Protein AF-I0DFJ0-F1 (afdb_monomer)

Secondary structure (DSSP, 8-state):
--GGG---HHHHHHHHHHHHHHHHHHHHHGGGS-SB----HHHHHHHH--PPPSS---HHHHHHHHIIIIITSSB-TTSTTB-SSSPPPP-HHHHHHHHHHHHTT--TTSHHHHHHHHHHHHHHHHHHHHHTT--TT-EEEEESSHHHHHHHHHHHHHHHHHTT--TTEEEEEETTS-THHHHHHHHTT--GGGEEEEPB-TTSSB-HHHHHHHHHHHHHTT-EEEEEEEEBS-TTT--B--HHHHHHHHHHTT-EEEEE-TTTGGGGGSHHHHHHTTTGGG-SEEEE-TTSTT-PPSS-EEEEESSTTHHHHHH----TTTGGG---STT---GGGSSS-SS---THHHHHHHHHHH-HHHHHHHHHHHHHHHHHHHHHHTT-TTEEEEEEEETTEEEEEE--SS---HHHHHHHHHHHHHHHHHTTS-B-EEEEETTEEEEEEE---TT--HHHHHHHHHHHHHHHHHHHTTS-----

Nearest PDB structures (foldseek):
  8ora-assembly1_A-2  TM=9.226E-01  e=4.356E-40  Homo sapiens
  3vp6-assembly1_B  TM=9.298E-01  e=9.978E-38  Homo sapiens
  3vp6-assembly1_A  TM=9.446E-01  e=1.327E-35  Homo sapiens
  2okj-assembly1_A  TM=9.388E-01  e=5.956E-34  Homo sapiens
  7lz6-assembly1_B  TM=9.290E-01  e=7.923E-32  Homo sapiens

Radius of gyration: 24.36 Å; Cα contacts (8 Å, |Δi|>4): 862; chains: 1; bounding box: 74×51×72 Å

Solvent-accessible surface area (backbone atoms only — not comparable to full-atom values): 25380 Å² total; per-residue (Å²): 130,59,72,91,85,48,73,55,77,64,56,50,48,55,54,51,48,52,54,49,49,54,52,51,52,47,68,74,48,40,87,82,49,56,30,44,40,72,76,60,69,68,63,50,45,72,74,71,68,76,77,88,73,94,65,91,76,62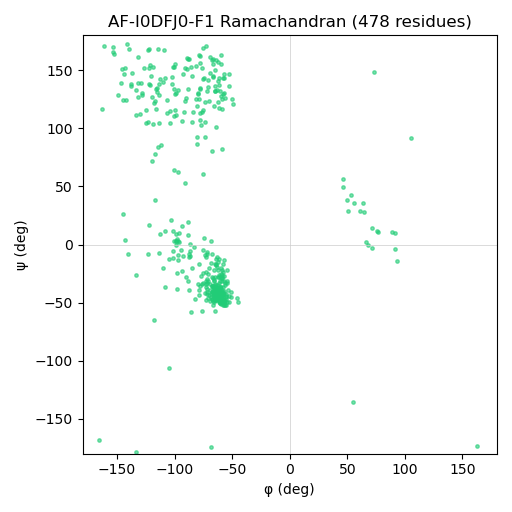,67,68,62,48,52,53,48,41,45,64,70,46,71,58,46,40,70,40,56,63,30,52,45,36,20,35,74,68,70,22,25,53,41,71,59,20,51,52,31,53,50,49,39,57,73,69,62,54,46,45,26,31,39,88,70,15,46,74,56,40,53,46,35,53,53,43,43,50,51,53,31,60,71,51,57,39,57,87,55,34,39,65,48,78,39,65,20,42,51,55,15,47,33,50,48,51,52,33,44,40,41,74,69,40,73,69,60,58,93,46,37,31,38,38,32,32,75,59,56,60,67,45,53,61,52,31,40,50,74,73,66,56,50,74,94,27,57,44,70,36,64,51,47,99,74,57,24,54,34,65,69,58,45,57,51,49,52,54,57,38,45,77,70,69,34,40,65,36,36,38,48,42,37,33,23,27,85,76,44,27,30,51,30,64,38,47,62,51,42,53,50,22,61,77,66,70,27,41,35,33,30,45,9,30,63,33,48,65,37,43,64,19,73,68,34,36,65,60,50,47,42,56,49,61,37,49,22,38,21,27,22,45,24,22,69,64,28,25,49,83,62,28,9,32,25,37,34,45,55,58,72,41,48,42,71,65,40,56,73,84,55,87,89,51,56,90,57,66,75,90,55,89,90,67,59,44,52,29,28,48,42,89,54,53,85,46,74,61,52,42,48,25,57,45,48,39,43,71,72,61,35,66,67,51,48,23,52,30,44,43,50,9,32,51,49,17,44,51,50,46,60,55,40,76,74,40,90,44,41,45,76,75,42,70,50,26,89,11,16,26,24,29,38,62,42,69,90,62,94,64,54,71,67,55,35,28,51,50,41,55,51,42,42,52,48,42,33,71,69,12,79,31,30,53,30,73,47,76,56,97,91,38,48,27,42,26,40,25,35,60,36,65,77,43,46,72,68,56,51,51,54,51,52,53,52,51,53,57,46,47,57,60,59,46,68,79,58,74,82,76,85,128

Organism: Bacillus atrophaeus (NCBI:txid1452)

pLDDT: mean 94.96, std 6.62, range [41.31, 98.94]

Mean predicted aligned error: 4.68 Å

Foldseek 3Di:
DPDPPDDDPVLVVVLVVVVVVLVVCCVVCVLVFFQAAADDPVVLCVLPPDDDDPDDDDSVVVVVSCVVNPVNRGRNCLRQQAFAFFQEAADVLLVVLQVVLVVVVQFQQFCVRHVVLVVLVVVLQVVLCVLLVFDPQKDKDKDQALLQQLLLVVLLLCCVFPVLPCPQAAEEEEPQADCSNVVSCVVSPHDPVRYDHAYADLQRFGDLVSVLVVLVVSVVVVHHYAEYEFELQGRAFGDGHPLVSVLVSCVVSVHAYEYECQRLSLLCLEPQSVVRCPNVNSHQKYKYACSGLVNHDGTIIMMMGRHNVRQLVSQADDDPVCVVRDDPDPPGDSSCSRGDDSGDGSSSSSSSSSCVPVNSVVSRVLQNQLLVLQQLLQVVQVVDPQKDFSHHRHSNKTKIFGHPPPDDDQVLSLVLRVVLQVVLVVVSLHHWDWDDDPNHIITMTGRRHSPHDSVSSVVSSVVSVVSSVVSCVVPDDDDD

Structure (mmCIF, N/CA/C/O backbone):
data_AF-I0DFJ0-F1
#
_entry.id   AF-I0DFJ0-F1
#
loop_
_atom_site.group_PDB
_atom_site.id
_atom_site.type_symbol
_atom_site.label_atom_id
_atom_site.label_alt_id
_atom_site.label_comp_id
_atom_site.label_asym_id
_atom_site.label_entity_id
_atom_site.label_seq_id
_atom_site.pdbx_PDB_ins_code
_atom_site.Cartn_x
_atom_site.Cartn_y
_atom_site.Cartn_z
_atom_site.occupancy
_atom_site.B_iso_or_equiv
_atom_site.auth_seq_id
_atom_site.auth_comp_id
_atom_site.auth_asym_id
_atom_site.auth_atom_id
_atom_site.pdbx_PDB_model_num
ATOM 1 N N . MET A 1 1 ? -10.917 24.177 -33.753 1.00 55.75 1 MET A N 1
ATOM 2 C CA . MET A 1 1 ? -11.143 24.003 -32.304 1.00 55.75 1 MET A CA 1
ATOM 3 C C . MET A 1 1 ? -12.132 22.875 -32.128 1.00 55.75 1 MET A C 1
ATOM 5 O O . MET A 1 1 ? -13.059 22.783 -32.920 1.00 55.75 1 MET A O 1
ATOM 9 N N . SER A 1 2 ? -11.906 22.018 -31.139 1.00 62.75 2 SER A N 1
ATOM 10 C CA . SER A 1 2 ? -12.859 20.986 -30.738 1.00 62.75 2 SER A CA 1
ATOM 11 C C . SER A 1 2 ? -14.116 21.693 -30.206 1.00 62.75 2 SER A C 1
ATOM 13 O O . SER A 1 2 ? -14.100 22.215 -29.089 1.00 62.75 2 SER A O 1
ATOM 15 N N . GLU A 1 3 ? -15.183 21.782 -30.998 1.00 79.12 3 GLU A N 1
ATOM 16 C CA . GLU A 1 3 ? -16.493 22.143 -30.450 1.00 79.12 3 GLU A CA 1
ATOM 17 C C . GLU A 1 3 ? -16.903 21.036 -29.463 1.00 79.12 3 GLU A C 1
ATOM 19 O O . GLU A 1 3 ? -16.756 19.851 -29.756 1.00 79.12 3 GLU A O 1
ATOM 24 N N . ASN A 1 4 ? -17.375 21.406 -28.269 1.00 86.94 4 ASN A N 1
ATOM 25 C CA . ASN A 1 4 ? -17.872 20.474 -27.243 1.00 86.94 4 ASN A CA 1
ATOM 26 C C . ASN A 1 4 ? -16.851 19.484 -26.635 1.00 86.94 4 ASN A C 1
ATOM 28 O O . ASN A 1 4 ? -17.261 18.425 -26.166 1.00 86.94 4 ASN A O 1
ATOM 32 N N . LEU A 1 5 ? -15.554 19.823 -26.582 1.00 91.12 5 LEU A N 1
ATOM 33 C CA . LEU A 1 5 ? -14.507 18.989 -25.949 1.00 91.12 5 LEU A CA 1
ATOM 34 C C . LEU A 1 5 ? -14.298 17.614 -26.628 1.00 91.12 5 LEU A C 1
ATOM 36 O O . LEU A 1 5 ? -14.038 16.617 -25.955 1.00 91.12 5 LEU A O 1
ATOM 40 N N . GLN A 1 6 ? -14.421 17.543 -27.956 1.00 91.06 6 GLN A N 1
ATOM 41 C CA . GLN A 1 6 ? -14.326 16.298 -28.725 1.00 91.06 6 GLN A CA 1
ATOM 42 C C . GLN A 1 6 ? -13.186 16.317 -29.745 1.00 91.06 6 GLN A C 1
ATOM 44 O O . GLN A 1 6 ? -13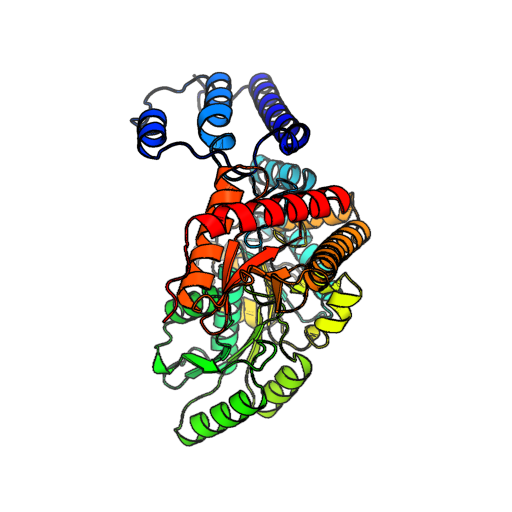.122 17.185 -30.613 1.00 91.06 6 GLN A O 1
ATOM 49 N N . LEU A 1 7 ? -12.333 15.296 -29.688 1.00 91.75 7 LEU A N 1
ATOM 50 C CA . LEU A 1 7 ? -11.377 14.967 -30.745 1.00 91.75 7 LEU A CA 1
ATOM 51 C C . LEU A 1 7 ? -12.021 14.006 -31.752 1.00 91.75 7 LEU A C 1
ATOM 53 O O . LEU A 1 7 ? -12.869 13.185 -31.394 1.00 91.75 7 LEU A O 1
ATOM 57 N N . SER A 1 8 ? -11.592 14.056 -33.011 1.00 93.62 8 SER A N 1
ATOM 58 C CA . SER A 1 8 ? -11.978 13.052 -34.003 1.00 93.62 8 SER A CA 1
ATOM 59 C C . SER A 1 8 ? -11.447 11.662 -33.626 1.00 93.62 8 SER A C 1
ATOM 61 O O . SER A 1 8 ? -10.472 11.511 -32.888 1.00 93.62 8 SER A O 1
ATOM 63 N N . ALA A 1 9 ? -12.064 10.609 -34.167 1.00 95.31 9 ALA A N 1
ATOM 64 C CA . ALA A 1 9 ? -11.636 9.229 -33.923 1.00 95.31 9 ALA A CA 1
ATOM 65 C C . ALA A 1 9 ? -10.162 8.970 -34.290 1.00 95.31 9 ALA A C 1
ATOM 67 O O . ALA A 1 9 ? -9.500 8.158 -33.636 1.00 95.31 9 ALA A O 1
ATOM 68 N N . GLU A 1 10 ? -9.662 9.658 -35.315 1.00 96.50 10 GLU A N 1
ATOM 69 C CA . GLU A 1 10 ? -8.269 9.579 -35.746 1.00 96.50 10 GLU A CA 1
ATOM 70 C C . GLU A 1 10 ? -7.338 10.298 -34.765 1.00 96.50 10 GLU A C 1
ATOM 72 O O . GLU A 1 10 ? -6.366 9.706 -34.301 1.00 96.50 10 GLU A O 1
ATOM 77 N N . GLU A 1 11 ? -7.671 11.527 -34.357 1.00 94.06 11 GLU A N 1
ATOM 78 C CA . GLU A 1 11 ? -6.907 12.266 -33.342 1.00 94.06 11 GLU A CA 1
ATOM 79 C C . GLU A 1 11 ? -6.847 11.502 -32.013 1.00 94.06 11 GLU A C 1
ATOM 81 O O . GLU A 1 11 ? -5.778 11.402 -31.412 1.00 94.06 11 GLU A O 1
ATOM 86 N N . MET A 1 12 ? -7.958 10.886 -31.587 1.00 95.25 12 MET A N 1
ATOM 87 C CA . MET A 1 12 ? -8.000 10.041 -30.388 1.00 95.25 12 MET A CA 1
ATOM 88 C C . MET A 1 12 ? -7.054 8.836 -30.486 1.00 95.25 12 MET A C 1
ATOM 90 O O . MET A 1 12 ? -6.365 8.522 -29.517 1.00 95.25 12 MET A O 1
ATOM 94 N N . ARG A 1 13 ? -6.989 8.161 -31.645 1.00 97.25 13 ARG A N 1
ATOM 95 C CA . ARG A 1 13 ? -6.069 7.027 -31.864 1.00 97.25 13 ARG A CA 1
ATOM 96 C C . ARG A 1 13 ? -4.622 7.475 -31.859 1.00 97.25 13 ARG A C 1
ATOM 98 O O . ARG A 1 13 ? -3.817 6.877 -31.158 1.00 97.25 13 ARG A O 1
ATOM 105 N N . GLN A 1 14 ? -4.304 8.528 -32.609 1.00 96.31 14 GLN A N 1
ATOM 106 C CA . GLN A 1 14 ? -2.944 9.052 -32.680 1.00 96.31 14 GLN A CA 1
ATOM 107 C C . GLN A 1 14 ? -2.441 9.472 -31.299 1.00 96.31 14 GLN A C 1
ATOM 109 O O . GLN A 1 14 ? -1.340 9.088 -30.911 1.00 96.31 14 GLN A O 1
ATOM 114 N N . LEU A 1 15 ? -3.257 10.209 -30.541 1.00 95.69 15 LEU A N 1
ATOM 115 C CA . LEU A 1 15 ? -2.904 10.634 -29.191 1.00 95.69 15 LEU A CA 1
ATOM 116 C C . LEU A 1 15 ? -2.751 9.438 -28.242 1.00 95.69 15 LEU A C 1
ATOM 118 O O . LEU A 1 15 ? -1.783 9.366 -27.486 1.00 95.69 15 LEU A O 1
ATOM 122 N N . GLY A 1 16 ? -3.673 8.474 -28.317 1.00 96.69 16 GLY A N 1
ATOM 123 C CA . GLY A 1 16 ? -3.611 7.243 -27.533 1.00 96.69 16 GLY A CA 1
ATOM 124 C C . GLY A 1 16 ? -2.349 6.423 -27.812 1.00 96.69 16 GLY A C 1
ATOM 125 O O . GLY A 1 16 ? -1.685 5.997 -26.871 1.00 96.69 16 GLY A O 1
ATOM 126 N N . TYR A 1 17 ? -1.973 6.244 -29.081 1.00 97.31 17 TYR A N 1
ATOM 127 C CA . TYR A 1 17 ? -0.762 5.507 -29.452 1.00 97.31 17 TYR A CA 1
ATOM 128 C C . TYR A 1 17 ? 0.515 6.214 -29.004 1.00 97.31 17 TYR A C 1
ATOM 130 O O . TYR A 1 17 ? 1.392 5.559 -28.458 1.00 97.31 17 TYR A O 1
ATOM 138 N N . GLN A 1 18 ? 0.590 7.541 -29.109 1.00 96.31 18 GLN A N 1
ATOM 139 C CA . GLN A 1 18 ? 1.740 8.281 -28.579 1.00 96.31 18 GLN A CA 1
ATOM 140 C C . GLN A 1 18 ? 1.900 8.109 -27.066 1.00 96.31 18 GLN A C 1
ATOM 142 O O . GLN A 1 18 ? 3.014 7.944 -26.577 1.00 96.31 18 GLN A O 1
ATOM 147 N N . ALA A 1 19 ? 0.796 8.125 -26.314 1.00 96.88 19 ALA A N 1
ATOM 148 C CA . ALA A 1 19 ? 0.841 7.864 -24.879 1.00 96.88 19 ALA A CA 1
ATOM 149 C C . ALA A 1 19 ? 1.285 6.422 -24.574 1.00 96.88 19 ALA A C 1
ATOM 151 O O . ALA A 1 19 ? 2.080 6.204 -23.660 1.00 96.88 19 ALA A O 1
ATOM 152 N N . VAL A 1 20 ? 0.807 5.444 -25.352 1.00 97.62 20 VAL A N 1
ATOM 153 C CA . VAL A 1 20 ? 1.233 4.041 -25.251 1.00 97.62 20 VAL A CA 1
ATOM 154 C C . VAL A 1 20 ? 2.735 3.904 -25.501 1.00 97.62 20 VAL A C 1
ATOM 156 O O . VAL A 1 20 ? 3.419 3.304 -24.672 1.00 97.62 20 VAL A O 1
ATOM 159 N N . ASP A 1 21 ? 3.248 4.496 -26.579 1.00 97.06 21 ASP A N 1
ATOM 160 C CA . ASP A 1 21 ? 4.666 4.439 -26.940 1.00 97.06 21 ASP A CA 1
ATOM 161 C C . ASP A 1 21 ? 5.541 5.075 -25.852 1.00 97.06 21 ASP A C 1
ATOM 163 O O . ASP A 1 21 ? 6.501 4.454 -25.405 1.00 97.06 21 ASP A O 1
ATOM 167 N N . LEU A 1 22 ? 5.157 6.245 -25.322 1.00 96.06 22 LEU A N 1
ATOM 168 C CA . LEU A 1 22 ? 5.877 6.898 -24.219 1.00 96.06 22 LEU A CA 1
ATOM 169 C C . LEU A 1 22 ? 5.995 6.005 -22.974 1.00 96.06 22 LEU A C 1
ATOM 171 O O . LEU A 1 22 ? 7.050 5.957 -22.338 1.00 96.06 22 LEU A O 1
ATOM 175 N N . ILE A 1 23 ? 4.922 5.295 -22.616 1.00 96.25 23 ILE A N 1
ATOM 176 C CA . ILE A 1 23 ? 4.915 4.390 -21.459 1.00 96.25 23 ILE A CA 1
ATOM 177 C C . ILE A 1 23 ? 5.789 3.160 -21.732 1.00 96.25 23 ILE A C 1
ATOM 179 O O . ILE A 1 23 ? 6.562 2.754 -20.863 1.00 96.25 23 ILE A O 1
ATOM 183 N N . ILE A 1 24 ? 5.691 2.569 -22.925 1.00 97.25 24 ILE A N 1
ATOM 184 C CA . ILE A 1 24 ? 6.497 1.403 -23.312 1.00 97.25 24 ILE A CA 1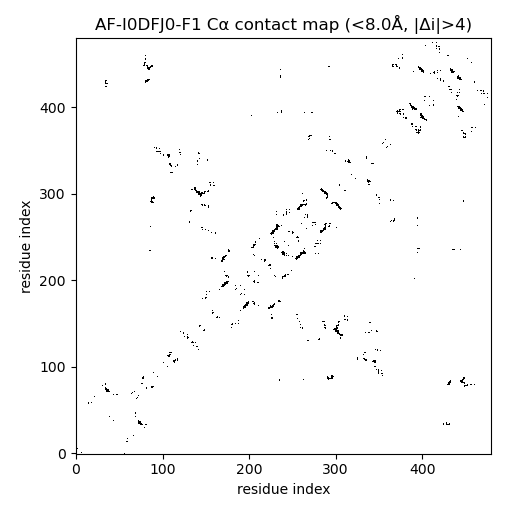
ATOM 185 C C . ILE A 1 24 ? 7.986 1.765 -23.346 1.00 97.25 24 ILE A C 1
ATOM 187 O O . ILE A 1 24 ? 8.807 1.030 -22.793 1.00 97.25 24 ILE A O 1
ATOM 191 N N . ASP A 1 25 ? 8.334 2.913 -23.926 1.00 96.00 25 ASP A N 1
ATOM 192 C CA . ASP A 1 25 ? 9.704 3.417 -23.972 1.00 96.00 25 ASP A CA 1
ATOM 193 C C . ASP A 1 25 ? 10.261 3.644 -22.570 1.00 96.00 25 ASP A C 1
ATOM 195 O O . ASP A 1 25 ? 11.390 3.233 -22.289 1.00 96.00 25 ASP A O 1
ATOM 199 N N . HIS A 1 26 ? 9.470 4.237 -21.671 1.00 94.62 26 HIS A N 1
ATOM 200 C CA . HIS A 1 26 ? 9.833 4.379 -20.261 1.00 94.62 26 HIS A CA 1
ATOM 201 C C . HIS A 1 26 ? 10.132 3.021 -19.618 1.00 94.62 26 HIS A C 1
ATOM 203 O O . HIS A 1 26 ? 11.211 2.831 -19.056 1.00 94.62 26 HIS A O 1
ATOM 209 N N . MET A 1 27 ? 9.224 2.051 -19.751 1.00 94.56 27 MET A N 1
ATOM 210 C CA . MET A 1 27 ? 9.370 0.733 -19.127 1.00 94.56 27 MET A CA 1
ATOM 211 C C . MET A 1 27 ? 10.569 -0.060 -19.670 1.00 94.56 27 MET A C 1
ATOM 213 O O . MET A 1 27 ? 11.255 -0.726 -18.891 1.00 94.56 27 MET A O 1
ATOM 217 N N . ASN A 1 28 ? 10.834 0.015 -20.978 1.00 95.44 28 ASN A N 1
ATOM 218 C CA . ASN A 1 28 ? 11.919 -0.723 -21.630 1.00 95.44 28 ASN A CA 1
ATOM 219 C C . ASN A 1 28 ? 13.300 -0.110 -21.372 1.00 95.44 28 ASN A C 1
ATOM 221 O O . ASN A 1 28 ? 14.282 -0.842 -21.254 1.00 95.44 28 ASN A O 1
ATOM 225 N N . HIS A 1 29 ? 13.389 1.217 -21.253 1.00 94.38 29 HIS A N 1
ATOM 226 C CA . HIS A 1 29 ? 14.664 1.919 -21.075 1.00 94.38 29 HIS A CA 1
ATOM 227 C C . HIS A 1 29 ? 14.959 2.294 -19.621 1.00 94.38 29 HIS A C 1
ATOM 229 O O . HIS A 1 29 ? 15.994 2.904 -19.349 1.00 94.38 29 HIS A O 1
ATOM 235 N N . LEU A 1 30 ? 14.097 1.910 -18.678 1.00 92.75 30 LEU A N 1
ATOM 236 C CA . LEU A 1 30 ? 14.189 2.304 -17.274 1.00 92.75 30 LEU A CA 1
ATOM 237 C C . LEU A 1 30 ? 15.572 2.049 -16.659 1.00 92.75 30 LEU A C 1
ATOM 239 O O . LEU A 1 30 ? 16.136 2.951 -16.058 1.00 92.75 30 LEU A O 1
ATOM 243 N N . LYS A 1 31 ? 16.160 0.866 -16.899 1.00 92.62 31 LYS A N 1
ATOM 244 C CA . LYS A 1 31 ? 17.486 0.468 -16.378 1.00 92.62 31 LYS A CA 1
ATOM 245 C C . LYS A 1 31 ? 18.659 1.301 -16.914 1.00 92.62 31 LYS A C 1
ATOM 247 O O . LYS A 1 31 ? 19.756 1.218 -16.372 1.00 92.62 31 LYS A O 1
ATOM 252 N N . SER A 1 32 ? 18.460 2.041 -18.006 1.00 92.25 32 SER A N 1
ATOM 253 C CA . SER A 1 32 ? 19.494 2.913 -18.583 1.00 92.25 32 SER A CA 1
ATOM 254 C C . SER A 1 32 ? 19.520 4.308 -17.954 1.00 92.25 32 SER A C 1
ATOM 256 O O . SER A 1 32 ? 20.456 5.067 -18.199 1.00 92.25 32 SER A O 1
ATOM 258 N N . LYS A 1 33 ? 18.512 4.635 -17.135 1.00 92.12 33 LYS A N 1
ATOM 259 C CA . LYS A 1 33 ? 18.392 5.895 -16.405 1.00 92.12 33 LYS A CA 1
ATOM 260 C C . LYS A 1 33 ? 18.823 5.700 -14.944 1.00 92.12 33 LYS A C 1
ATOM 262 O O . LYS A 1 33 ? 18.703 4.594 -14.415 1.00 92.12 33 LYS A O 1
ATOM 267 N N . PRO A 1 34 ? 19.318 6.740 -14.259 1.00 93.94 34 PRO A N 1
ATOM 268 C CA . PRO A 1 34 ? 19.436 6.713 -12.806 1.00 93.94 34 PRO A CA 1
ATOM 269 C C . PRO A 1 34 ? 18.051 6.573 -12.150 1.00 93.94 34 PRO A C 1
ATOM 271 O O . PRO A 1 34 ? 17.024 6.938 -12.720 1.00 93.94 34 PRO A O 1
ATOM 274 N N . VAL A 1 35 ? 18.018 6.069 -10.913 1.00 95.25 35 VAL A N 1
ATOM 275 C CA . VAL A 1 35 ? 16.760 5.848 -10.168 1.00 95.25 35 VAL A CA 1
ATOM 276 C C . VAL A 1 35 ? 15.979 7.146 -9.939 1.00 95.25 35 VAL A C 1
ATOM 278 O O . VAL A 1 35 ? 14.751 7.137 -9.856 1.00 95.25 35 VAL A O 1
ATOM 281 N N . SER A 1 36 ? 16.688 8.265 -9.810 1.00 91.50 36 SER A N 1
ATOM 282 C CA . SER A 1 36 ? 16.109 9.574 -9.548 1.00 91.50 36 SER A CA 1
ATOM 283 C C . SER A 1 36 ? 16.874 10.643 -10.317 1.00 91.50 36 SER A C 1
ATOM 285 O O . SER A 1 36 ? 18.078 10.797 -10.124 1.00 91.50 36 SER A O 1
ATOM 287 N N . GLU A 1 37 ? 16.158 11.416 -11.129 1.00 82.56 37 GLU A N 1
ATOM 288 C CA . GLU A 1 37 ? 16.643 12.654 -11.740 1.00 82.56 37 GLU A CA 1
ATOM 289 C C . GLU A 1 37 ? 15.752 13.788 -11.246 1.00 82.56 37 GLU A C 1
ATOM 291 O O . GLU A 1 37 ? 14.607 13.921 -11.666 1.00 82.56 37 GLU A O 1
ATOM 296 N N . THR A 1 38 ? 16.242 14.599 -10.313 1.00 78.06 38 THR A N 1
ATOM 297 C CA . THR A 1 38 ? 15.515 15.795 -9.874 1.00 78.06 38 THR A CA 1
ATOM 298 C C . THR A 1 38 ? 16.416 17.002 -10.032 1.00 78.06 38 THR A C 1
ATOM 300 O O . THR A 1 38 ? 17.457 17.091 -9.378 1.00 78.06 38 THR A O 1
ATOM 303 N N . ILE A 1 39 ? 16.019 17.924 -10.906 1.00 85.19 39 ILE A N 1
ATOM 304 C CA . ILE A 1 39 ? 16.660 19.234 -11.035 1.00 85.19 39 ILE A CA 1
ATOM 305 C C . ILE A 1 39 ? 16.272 20.168 -9.884 1.00 85.19 39 ILE A C 1
ATOM 307 O O . ILE A 1 39 ? 15.343 19.904 -9.120 1.00 85.19 39 ILE A O 1
ATOM 311 N N . ASP A 1 40 ? 16.985 21.289 -9.795 1.00 90.69 40 ASP A N 1
ATOM 312 C CA . ASP A 1 40 ? 16.702 22.339 -8.824 1.00 90.69 40 ASP A CA 1
ATOM 313 C C . ASP A 1 40 ? 15.262 22.878 -8.936 1.00 90.69 40 ASP A C 1
ATOM 315 O O . ASP A 1 40 ? 14.700 23.030 -10.029 1.00 90.69 40 ASP A O 1
ATOM 319 N N . SER A 1 41 ? 14.677 23.195 -7.780 1.00 94.06 41 SER A N 1
ATOM 320 C CA . SER A 1 41 ? 13.291 23.648 -7.677 1.00 94.06 41 SER A CA 1
ATOM 321 C C . SER A 1 41 ? 13.009 24.953 -8.430 1.00 94.06 41 SER A C 1
ATOM 323 O O . SER A 1 41 ? 11.917 25.097 -8.974 1.00 94.06 41 SER A O 1
ATOM 325 N N . ASP A 1 42 ? 13.966 25.878 -8.524 1.00 95.88 42 ASP A N 1
ATOM 326 C CA . ASP A 1 42 ? 13.793 27.142 -9.245 1.00 95.88 42 ASP A CA 1
ATOM 327 C C . ASP A 1 42 ? 13.778 26.922 -10.758 1.00 95.88 42 ASP A C 1
ATOM 329 O O . ASP A 1 42 ? 12.974 27.527 -11.470 1.00 95.88 42 ASP A O 1
ATOM 333 N N . ILE A 1 43 ? 14.592 25.987 -11.259 1.00 93.88 43 ILE A N 1
ATOM 334 C CA . ILE A 1 43 ? 14.564 25.595 -12.675 1.00 93.88 43 ILE A CA 1
ATOM 335 C C . ILE A 1 43 ? 13.211 24.963 -13.015 1.00 93.88 43 ILE A C 1
ATOM 337 O O . ILE A 1 43 ? 12.631 25.277 -14.056 1.00 93.88 43 ILE A O 1
ATOM 341 N N . LEU A 1 44 ? 12.694 24.089 -12.146 1.00 93.50 44 LEU A N 1
ATOM 342 C CA . LEU A 1 44 ? 11.397 23.452 -12.360 1.00 93.50 44 LEU A CA 1
ATOM 343 C C . LEU A 1 44 ? 10.250 24.474 -12.315 1.00 93.50 44 LEU A C 1
ATOM 345 O O . LEU A 1 44 ? 9.398 24.468 -13.203 1.00 93.50 44 LEU A O 1
ATOM 349 N N . ARG A 1 45 ? 10.267 25.399 -11.342 1.00 95.88 45 ARG A N 1
ATOM 350 C CA . ARG A 1 45 ? 9.292 26.501 -11.246 1.00 95.88 45 ARG A CA 1
ATOM 351 C C . ARG A 1 45 ? 9.270 27.339 -12.516 1.00 95.88 45 ARG A C 1
ATOM 353 O O . ARG A 1 45 ? 8.192 27.542 -13.064 1.00 95.88 45 ARG A O 1
ATOM 360 N N . ASN A 1 46 ? 10.433 27.757 -13.013 1.00 95.06 46 ASN A N 1
ATOM 361 C CA . ASN A 1 46 ? 10.537 28.569 -14.227 1.00 95.06 46 ASN A CA 1
ATOM 362 C C . ASN A 1 46 ? 9.987 27.864 -15.479 1.00 95.06 46 ASN A C 1
ATOM 364 O O . ASN A 1 46 ? 9.581 28.536 -16.420 1.00 95.06 46 ASN A O 1
ATOM 368 N N . LYS A 1 47 ? 9.981 26.525 -15.509 1.00 92.88 47 LYS A N 1
ATOM 369 C CA . LYS A 1 47 ? 9.464 25.736 -16.638 1.00 92.88 47 LYS A CA 1
ATOM 370 C C . LYS A 1 47 ? 7.972 25.419 -16.557 1.00 92.88 47 LYS A C 1
ATOM 372 O O . LYS A 1 47 ? 7.365 25.229 -17.603 1.00 92.88 47 LYS A O 1
ATOM 377 N N . LEU A 1 48 ? 7.424 25.264 -15.350 1.00 95.06 48 LEU A N 1
ATOM 378 C CA . LEU A 1 48 ? 6.069 24.736 -15.126 1.00 95.06 48 LEU A CA 1
ATOM 379 C C . LEU A 1 48 ? 5.087 25.765 -14.544 1.00 95.06 48 LEU A C 1
ATOM 381 O O . LEU A 1 48 ? 3.904 25.466 -14.411 1.00 95.06 48 LEU A O 1
ATOM 385 N N . THR A 1 49 ? 5.558 26.954 -14.159 1.00 96.50 49 THR A N 1
ATOM 386 C CA . THR A 1 49 ? 4.694 28.021 -13.636 1.00 96.50 49 THR A CA 1
ATOM 387 C C . THR A 1 49 ? 4.284 28.952 -14.769 1.00 96.50 49 THR A C 1
ATOM 389 O O . THR A 1 49 ? 5.078 29.772 -15.224 1.00 96.50 49 THR A O 1
ATOM 392 N N . GLU A 1 50 ? 3.032 28.850 -15.197 1.00 94.69 50 GLU A N 1
ATOM 393 C CA . GLU A 1 50 ? 2.447 29.669 -16.260 1.00 94.69 50 GLU A CA 1
ATOM 394 C C . GLU A 1 50 ? 1.004 30.080 -15.921 1.00 94.69 50 GLU A C 1
ATOM 396 O O . GLU A 1 50 ? 0.415 29.606 -14.947 1.00 94.69 50 GLU A O 1
ATOM 401 N N . SER A 1 51 ? 0.438 31.014 -16.690 1.00 96.94 51 SER A N 1
ATOM 402 C CA . SER A 1 51 ? -0.979 31.387 -16.570 1.00 96.94 51 SER A CA 1
ATOM 403 C C . SER A 1 51 ? -1.883 30.359 -17.251 1.00 96.94 51 SER A C 1
ATOM 405 O O . SER A 1 51 ? -1.457 29.673 -18.176 1.00 96.94 51 SER A O 1
ATOM 407 N N . ILE A 1 52 ? -3.148 30.283 -16.827 1.00 96.44 52 ILE A N 1
ATOM 408 C CA . ILE A 1 52 ? -4.151 29.453 -17.504 1.00 96.44 52 ILE A CA 1
ATOM 409 C C . ILE A 1 52 ? -4.272 29.870 -18.987 1.00 96.44 52 ILE A C 1
ATOM 411 O O . ILE A 1 52 ? -4.381 31.067 -19.266 1.00 96.44 52 ILE A O 1
ATOM 415 N N . PRO A 1 53 ? -4.224 28.929 -19.947 1.00 94.88 53 PRO A N 1
ATOM 416 C CA . PRO A 1 53 ? -4.351 29.267 -21.358 1.00 94.88 53 PRO A CA 1
ATOM 417 C C . PRO A 1 53 ? -5.816 29.528 -21.742 1.00 94.88 53 PRO A C 1
ATOM 419 O O . PRO A 1 53 ? -6.699 28.738 -21.420 1.00 94.88 53 PRO A O 1
ATOM 422 N N . GLU A 1 54 ? -6.066 30.605 -22.493 1.00 94.81 54 GLU A N 1
ATOM 423 C CA . GLU A 1 54 ? -7.386 30.901 -23.091 1.00 94.81 54 GLU A CA 1
ATOM 424 C C . GLU A 1 54 ? -7.672 30.050 -24.340 1.00 94.81 54 GLU A C 1
ATOM 426 O O . GLU A 1 54 ? -8.821 29.783 -24.681 1.00 94.81 54 GLU A O 1
ATOM 431 N N . ASN A 1 55 ? -6.622 29.611 -25.039 1.00 93.19 55 ASN A N 1
ATOM 432 C CA . ASN A 1 55 ? -6.721 28.794 -26.246 1.00 93.19 55 ASN A CA 1
ATOM 433 C C . ASN A 1 55 ? -5.988 27.466 -26.042 1.00 93.19 55 ASN A C 1
ATOM 435 O O . ASN A 1 55 ? -4.950 27.426 -25.388 1.00 93.19 55 ASN A O 1
ATOM 439 N N . GLY A 1 56 ? -6.513 26.388 -26.628 1.00 90.62 56 GLY A N 1
ATOM 440 C CA . GLY A 1 56 ? -5.869 25.074 -26.571 1.00 90.62 56 GLY A CA 1
ATOM 441 C C . GLY A 1 56 ? -4.536 25.018 -27.329 1.00 90.62 56 GLY A C 1
ATOM 442 O O . GLY A 1 56 ? -4.329 25.759 -28.291 1.00 90.62 56 GLY A O 1
ATOM 443 N N . SER A 1 57 ? -3.673 24.088 -26.918 1.00 92.81 57 SER A N 1
ATOM 444 C CA . SER A 1 57 ? -2.373 23.790 -27.541 1.00 92.81 57 SER A CA 1
ATOM 445 C C . SER A 1 57 ? -2.399 22.435 -28.255 1.00 92.81 57 SER A C 1
ATOM 447 O O . SER A 1 57 ? -3.320 21.643 -28.044 1.00 92.81 57 SER A O 1
ATOM 449 N N . ASP A 1 58 ? -1.387 22.143 -29.076 1.00 92.94 58 ASP A N 1
ATOM 450 C CA . ASP A 1 58 ? -1.242 20.825 -29.706 1.00 92.94 58 ASP A CA 1
ATOM 451 C C . ASP A 1 58 ? -0.977 19.738 -28.639 1.00 92.94 58 ASP A C 1
ATOM 453 O O . ASP A 1 58 ? 0.047 19.790 -27.947 1.00 92.94 58 ASP A O 1
ATOM 457 N N . PRO A 1 59 ? -1.848 18.716 -28.506 1.00 92.94 59 PRO A N 1
ATOM 458 C CA . PRO A 1 59 ? -1.633 17.606 -27.582 1.00 92.94 59 PRO A CA 1
ATOM 459 C C . PRO A 1 59 ? -0.292 16.883 -27.773 1.00 92.94 59 PRO A C 1
ATOM 461 O O . PRO A 1 59 ? 0.281 16.401 -26.795 1.00 92.94 59 PRO A O 1
ATOM 464 N N . LYS A 1 60 ? 0.234 16.815 -29.003 1.00 92.31 60 LYS A N 1
ATOM 465 C CA . LYS A 1 60 ? 1.503 16.128 -29.299 1.00 92.31 60 LYS A CA 1
ATOM 466 C C . LYS A 1 60 ? 2.691 16.864 -28.681 1.00 92.31 60 LYS A C 1
ATOM 468 O O . LYS A 1 60 ? 3.546 16.248 -28.042 1.00 92.31 60 LYS A O 1
ATOM 473 N N . GLU A 1 61 ? 2.720 18.188 -28.826 1.00 95.00 61 GLU A N 1
ATOM 474 C CA . GLU A 1 61 ? 3.737 19.041 -28.204 1.00 95.00 61 GLU A CA 1
ATOM 475 C C . GLU A 1 61 ? 3.658 18.967 -26.676 1.00 95.00 61 GLU A C 1
ATOM 477 O O . GLU A 1 61 ? 4.688 18.858 -26.006 1.00 95.00 61 GLU A O 1
ATOM 482 N N . LEU A 1 62 ? 2.440 18.928 -26.122 1.00 96.00 62 LEU A N 1
ATOM 483 C CA . LEU A 1 62 ? 2.223 18.783 -24.683 1.00 96.00 62 LEU A CA 1
ATOM 484 C C . LEU A 1 62 ? 2.710 17.432 -24.143 1.00 96.00 62 LEU A C 1
ATOM 486 O O . LEU A 1 62 ? 3.340 17.398 -23.088 1.00 96.00 62 LEU A O 1
ATOM 490 N N . LEU A 1 63 ? 2.496 16.320 -24.853 1.00 96.06 63 LEU A N 1
ATOM 491 C CA . LEU A 1 63 ? 3.038 15.021 -24.438 1.00 96.06 63 LEU A CA 1
ATOM 492 C C . LEU A 1 63 ? 4.572 15.021 -24.411 1.00 96.06 63 LEU A C 1
ATOM 494 O O . LEU A 1 63 ? 5.174 14.520 -23.457 1.00 96.06 63 LEU A O 1
ATOM 498 N N . HIS A 1 64 ? 5.218 15.624 -25.414 1.00 95.06 64 HIS A N 1
ATOM 499 C CA . HIS A 1 64 ? 6.674 15.773 -25.418 1.00 95.06 64 HIS A CA 1
ATOM 500 C C . HIS A 1 64 ? 7.159 16.649 -24.252 1.00 95.06 64 HIS A C 1
ATOM 502 O O . HIS A 1 64 ? 8.129 16.309 -23.565 1.00 95.06 64 HIS A O 1
ATOM 508 N N . PHE A 1 65 ? 6.458 17.754 -23.995 1.00 96.25 65 PHE A N 1
ATOM 509 C CA . PHE A 1 65 ? 6.726 18.643 -22.872 1.00 96.25 65 PHE A CA 1
ATOM 510 C C . PHE A 1 65 ? 6.612 17.923 -21.520 1.00 96.25 65 PHE A C 1
ATOM 512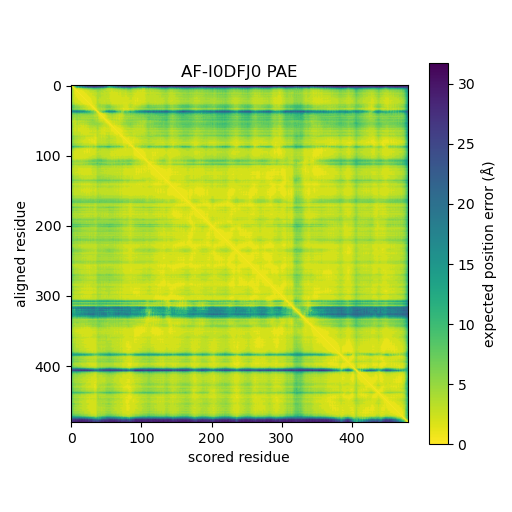 O O . PHE A 1 65 ? 7.526 18.034 -20.698 1.00 96.25 65 PHE A O 1
ATOM 519 N N . LEU A 1 66 ? 5.540 17.151 -21.307 1.00 96.06 66 LEU A N 1
ATOM 520 C CA . LEU A 1 66 ? 5.317 16.364 -20.091 1.00 96.06 66 LEU A CA 1
ATOM 521 C C . LEU A 1 66 ? 6.407 15.311 -19.901 1.00 96.06 66 LEU A C 1
ATOM 523 O O . LEU A 1 66 ? 6.972 15.206 -18.814 1.00 96.06 66 LEU A O 1
ATOM 527 N N . ASN A 1 67 ? 6.763 14.575 -20.957 1.00 94.31 67 ASN A N 1
ATOM 528 C CA . ASN A 1 67 ? 7.838 13.589 -20.883 1.00 94.31 67 ASN A CA 1
ATOM 529 C C . ASN A 1 67 ? 9.156 14.231 -20.422 1.00 94.31 67 ASN A C 1
ATOM 531 O O . ASN A 1 67 ? 9.803 13.756 -19.491 1.00 94.31 67 ASN A O 1
ATOM 535 N N . ARG A 1 68 ? 9.527 15.368 -21.021 1.00 92.25 68 ARG A N 1
ATOM 536 C CA . ARG A 1 68 ? 10.788 16.052 -20.721 1.00 92.25 68 ARG A CA 1
ATOM 537 C C . ARG A 1 68 ? 10.822 16.706 -19.340 1.00 92.25 68 ARG A C 1
ATOM 539 O O . ARG A 1 68 ? 11.842 16.613 -18.662 1.00 92.25 68 ARG A O 1
ATOM 546 N N . ASN A 1 69 ? 9.767 17.426 -18.964 1.00 93.44 69 ASN A N 1
ATOM 547 C CA . ASN A 1 69 ? 9.795 18.326 -17.807 1.00 93.44 69 ASN A CA 1
ATOM 548 C C . ASN A 1 69 ? 9.065 17.778 -16.576 1.00 93.44 69 ASN A C 1
ATOM 550 O O . ASN A 1 69 ? 9.243 18.333 -15.497 1.00 93.44 69 ASN A O 1
ATOM 554 N N . VAL A 1 70 ? 8.277 16.710 -16.727 1.00 94.62 70 VAL A N 1
ATOM 555 C CA . VAL A 1 70 ? 7.546 16.069 -15.627 1.00 94.62 70 VAL A CA 1
ATOM 556 C C . VAL A 1 70 ? 8.022 14.631 -15.450 1.00 94.62 70 VAL A C 1
ATOM 558 O O . VAL A 1 70 ? 8.642 14.328 -14.441 1.00 94.62 70 VAL A O 1
ATOM 561 N N . PHE A 1 71 ? 7.812 13.744 -16.427 1.00 93.44 71 PHE A N 1
ATOM 562 C CA . PHE A 1 71 ? 8.061 12.307 -16.236 1.00 93.44 71 PHE A CA 1
ATOM 563 C C . PHE A 1 71 ? 9.543 11.915 -16.184 1.00 93.44 71 PHE A C 1
ATOM 565 O O . PHE A 1 71 ? 9.865 10.910 -15.565 1.00 93.44 71 PHE A O 1
ATOM 572 N N . ASN A 1 72 ? 10.449 12.710 -16.759 1.00 90.88 72 ASN A N 1
ATOM 573 C CA . ASN A 1 72 ? 11.897 12.554 -16.558 1.00 90.88 72 ASN A CA 1
ATOM 574 C C . ASN A 1 72 ? 12.424 13.304 -15.318 1.00 90.88 72 ASN A C 1
ATOM 576 O O . ASN A 1 72 ? 13.626 13.322 -15.100 1.00 90.88 72 ASN A O 1
ATOM 580 N N . GLN A 1 73 ? 11.571 13.988 -14.549 1.00 92.25 73 GLN A N 1
ATOM 581 C CA . GLN A 1 73 ? 11.967 14.810 -13.394 1.00 92.25 73 GLN A CA 1
ATOM 582 C C . GLN A 1 73 ? 11.381 14.266 -12.083 1.00 92.25 73 GLN A C 1
ATOM 584 O O . GLN A 1 73 ? 10.932 15.019 -11.217 1.00 92.25 73 GLN A O 1
ATOM 589 N N . ILE A 1 74 ? 11.338 12.938 -11.960 1.00 93.19 74 ILE A N 1
ATOM 590 C CA . ILE A 1 74 ? 10.795 12.217 -10.807 1.00 93.19 74 ILE A CA 1
ATOM 591 C C . ILE A 1 74 ? 11.761 11.128 -10.350 1.00 93.19 74 ILE A C 1
ATOM 593 O O . ILE A 1 74 ? 12.609 10.650 -11.102 1.00 93.19 74 ILE A O 1
ATOM 597 N N . THR A 1 75 ? 11.576 10.668 -9.116 1.00 93.81 75 THR A N 1
ATOM 598 C CA . THR A 1 75 ? 12.066 9.349 -8.720 1.00 93.81 75 THR A CA 1
ATOM 599 C C . THR A 1 75 ? 11.238 8.274 -9.416 1.00 93.81 75 THR A C 1
ATOM 601 O O . THR A 1 75 ? 10.017 8.210 -9.258 1.00 93.81 75 THR A O 1
ATOM 604 N N . HIS A 1 76 ? 11.909 7.395 -10.149 1.00 94.38 76 HIS A N 1
ATOM 605 C CA . HIS A 1 76 ? 11.294 6.254 -10.803 1.00 94.38 76 HIS A CA 1
ATOM 606 C C . HIS A 1 76 ? 11.092 5.122 -9.792 1.00 94.38 76 HIS A C 1
ATOM 608 O O . HIS A 1 76 ? 11.936 4.241 -9.634 1.00 94.38 76 HIS A O 1
ATOM 614 N N . VAL A 1 77 ? 9.963 5.148 -9.078 1.00 94.56 77 VAL A N 1
ATOM 615 C CA . VAL A 1 77 ? 9.620 4.131 -8.061 1.00 94.56 77 VAL A CA 1
ATOM 616 C C . VAL A 1 77 ? 9.433 2.727 -8.647 1.00 94.56 77 VAL A C 1
ATOM 618 O O . VAL A 1 77 ? 9.465 1.731 -7.933 1.00 94.56 77 VAL A O 1
ATOM 621 N N . ASP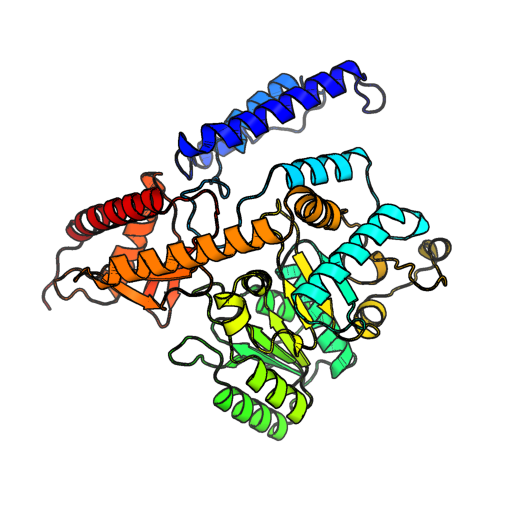 A 1 78 ? 9.260 2.632 -9.962 1.00 95.00 78 ASP A N 1
ATOM 622 C CA . ASP A 1 78 ? 9.201 1.387 -10.713 1.00 95.00 78 ASP A CA 1
ATOM 623 C C . ASP A 1 78 ? 10.594 0.885 -11.149 1.00 95.00 78 ASP A C 1
ATOM 625 O O . ASP A 1 78 ? 10.721 -0.234 -11.656 1.00 95.00 78 ASP A O 1
ATOM 629 N N . HIS A 1 79 ? 11.662 1.654 -10.921 1.00 96.25 79 HIS A N 1
ATOM 630 C CA . HIS A 1 79 ? 13.021 1.267 -11.287 1.00 96.25 79 HIS A CA 1
ATOM 631 C C . HIS A 1 79 ? 13.490 0.027 -10.493 1.00 96.25 79 HIS A C 1
ATOM 633 O O . HIS A 1 79 ? 13.310 -0.028 -9.277 1.00 96.25 79 HIS A O 1
ATOM 639 N N . PRO A 1 80 ? 14.142 -0.974 -11.119 1.00 96.06 80 PRO A N 1
ATOM 640 C CA . PRO A 1 80 ? 14.641 -2.175 -10.426 1.00 96.06 80 PRO A CA 1
ATOM 641 C C . PRO A 1 80 ? 15.631 -1.901 -9.281 1.00 96.06 80 PRO A C 1
ATOM 643 O O . PRO A 1 80 ? 15.787 -2.709 -8.380 1.00 96.06 80 PRO A O 1
ATOM 646 N N . HIS A 1 81 ? 16.318 -0.765 -9.294 1.00 97.25 81 HIS A N 1
ATOM 647 C CA . HIS A 1 81 ? 17.231 -0.344 -8.216 1.00 97.25 81 HIS A CA 1
ATOM 648 C C . HIS A 1 81 ? 16.604 0.668 -7.237 1.00 97.25 81 HIS A C 1
ATOM 650 O O . HIS A 1 81 ? 17.308 1.252 -6.410 1.00 97.25 81 HIS A O 1
ATOM 656 N N . PHE A 1 82 ? 15.293 0.907 -7.336 1.00 97.50 82 PHE A N 1
ATOM 657 C CA . PHE A 1 82 ? 14.546 1.603 -6.297 1.00 97.50 82 PHE A CA 1
ATOM 658 C C . PHE A 1 82 ? 14.267 0.622 -5.154 1.00 97.50 82 PHE A C 1
ATOM 660 O O . PHE A 1 82 ? 13.466 -0.300 -5.285 1.00 97.50 82 PHE A O 1
ATOM 667 N N . LEU A 1 83 ? 14.977 0.816 -4.045 1.00 97.81 83 LEU A N 1
ATOM 668 C CA . LEU A 1 83 ? 14.958 -0.030 -2.850 1.00 97.81 83 LEU A CA 1
ATOM 669 C C . LEU A 1 83 ? 14.560 0.776 -1.600 1.00 97.81 83 LEU A C 1
ATOM 671 O O . LEU A 1 83 ? 14.830 0.374 -0.466 1.00 97.81 83 LEU A O 1
ATOM 675 N N . ALA A 1 84 ? 13.973 1.956 -1.809 1.00 96.69 84 ALA A N 1
ATOM 676 C CA . ALA A 1 84 ? 13.570 2.895 -0.776 1.00 96.69 84 ALA A CA 1
ATOM 677 C C . ALA A 1 84 ? 12.069 2.787 -0.493 1.00 96.69 84 ALA A C 1
ATOM 679 O O . ALA A 1 84 ? 11.276 2.430 -1.360 1.00 96.69 84 ALA A O 1
ATOM 680 N N . PHE A 1 85 ? 11.664 3.187 0.713 1.00 93.94 85 PHE A N 1
ATOM 681 C CA . PHE A 1 85 ? 10.253 3.206 1.110 1.00 93.94 85 PHE A CA 1
ATOM 682 C C . PHE A 1 85 ? 9.581 1.828 0.926 1.00 93.94 85 PHE A C 1
ATOM 684 O O . PHE A 1 85 ? 10.120 0.817 1.363 1.00 93.94 85 PHE A O 1
ATOM 691 N N . VAL A 1 86 ? 8.370 1.811 0.373 1.00 91.31 86 VAL A N 1
ATOM 692 C CA . VAL A 1 86 ? 7.510 0.642 0.145 1.00 91.31 86 VAL A CA 1
ATOM 693 C C . VAL A 1 86 ? 6.739 0.657 -1.206 1.00 91.31 86 VAL A C 1
ATOM 695 O O . VAL A 1 86 ? 6.108 -0.354 -1.503 1.00 91.31 86 VAL A O 1
ATOM 698 N N . PRO A 1 87 ? 6.702 1.725 -2.044 1.00 81.38 87 PRO A N 1
ATOM 699 C CA . PRO A 1 87 ? 6.049 1.650 -3.353 1.00 81.38 87 PRO A CA 1
ATOM 700 C C . PRO A 1 87 ? 6.482 0.428 -4.162 1.00 81.38 87 PRO A C 1
ATOM 702 O O . PRO A 1 87 ? 7.669 0.253 -4.435 1.00 81.38 87 PRO A O 1
ATOM 705 N N . GLY A 1 88 ? 5.517 -0.417 -4.529 1.00 78.75 88 GLY A N 1
ATOM 706 C CA . GLY A 1 88 ? 5.770 -1.520 -5.444 1.00 78.75 88 GLY A CA 1
ATOM 707 C C . GLY A 1 88 ? 5.880 -0.999 -6.871 1.00 78.75 88 GLY A C 1
ATOM 708 O O . GLY A 1 88 ? 5.253 0.012 -7.203 1.00 78.75 88 GLY A O 1
ATOM 709 N N . PRO A 1 89 ? 6.632 -1.679 -7.751 1.00 90.12 89 PRO A N 1
ATOM 710 C CA . PRO A 1 89 ? 6.514 -1.393 -9.169 1.00 90.12 89 PRO A CA 1
ATOM 711 C C . PRO A 1 89 ? 5.094 -1.714 -9.628 1.00 90.12 89 PRO A C 1
ATOM 713 O O . PRO A 1 89 ? 4.515 -2.727 -9.236 1.00 90.12 89 PRO A O 1
ATOM 716 N N . ASN A 1 90 ? 4.546 -0.880 -10.501 1.00 94.44 90 ASN A N 1
ATOM 717 C CA . ASN A 1 90 ? 3.330 -1.223 -11.216 1.00 94.44 90 ASN A CA 1
ATOM 718 C C . ASN A 1 90 ? 3.606 -2.283 -12.297 1.00 94.44 90 ASN A C 1
ATOM 720 O O . ASN A 1 90 ? 4.748 -2.592 -12.646 1.00 94.44 90 ASN A O 1
ATOM 724 N N . ASN A 1 91 ? 2.530 -2.801 -12.880 1.00 96.44 91 ASN A N 1
ATOM 725 C CA . ASN A 1 91 ? 2.566 -3.632 -14.074 1.00 96.44 91 ASN A CA 1
ATOM 726 C C . ASN A 1 91 ? 1.726 -2.985 -15.192 1.00 96.44 91 ASN A C 1
ATOM 728 O O . ASN A 1 91 ? 0.788 -2.229 -14.917 1.00 96.44 91 ASN A O 1
ATOM 732 N N . TYR A 1 92 ? 2.044 -3.291 -16.453 1.00 97.62 92 TYR A N 1
ATOM 733 C CA . TYR A 1 92 ? 1.383 -2.667 -17.606 1.00 97.62 92 TYR A CA 1
ATOM 734 C C . TYR A 1 92 ? -0.107 -3.030 -17.723 1.00 97.62 92 TYR A C 1
ATOM 736 O O . TYR A 1 92 ? -0.911 -2.206 -18.147 1.00 97.62 92 TYR A O 1
ATOM 744 N N . VAL A 1 93 ? -0.513 -4.225 -17.279 1.00 98.50 93 VAL A N 1
ATOM 745 C CA . VAL A 1 93 ? -1.931 -4.631 -17.261 1.00 98.50 93 VAL A CA 1
ATOM 746 C C . VAL A 1 93 ? -2.744 -3.710 -16.350 1.00 98.50 93 VAL A C 1
ATOM 748 O O . VAL A 1 93 ? -3.846 -3.303 -16.712 1.00 98.50 93 VAL A O 1
ATOM 751 N N . GLY A 1 94 ? -2.181 -3.312 -15.208 1.00 98.31 94 GLY A N 1
ATOM 752 C CA . GLY A 1 94 ? -2.795 -2.329 -14.324 1.00 98.31 94 GLY A CA 1
ATOM 753 C C . GLY A 1 94 ? -2.921 -0.941 -14.960 1.00 98.31 94 GLY A C 1
ATOM 754 O O . GLY A 1 94 ? -3.921 -0.264 -14.740 1.00 98.31 94 GLY A O 1
ATOM 755 N N . VAL A 1 95 ? -1.955 -0.534 -15.792 1.00 98.00 95 VAL A N 1
ATOM 756 C CA . VAL A 1 95 ? -2.030 0.725 -16.561 1.00 98.00 95 VAL A CA 1
ATOM 757 C C . VAL A 1 95 ? -3.172 0.668 -17.576 1.00 98.00 95 VAL A C 1
ATOM 759 O O . VAL A 1 95 ? -3.980 1.592 -17.650 1.00 98.00 95 VAL A O 1
ATOM 762 N N . VAL A 1 96 ? -3.292 -0.440 -18.314 1.00 98.56 96 VAL A N 1
ATOM 763 C CA . VAL A 1 96 ? -4.399 -0.660 -19.260 1.00 98.56 96 VAL A CA 1
ATOM 764 C C . VAL A 1 96 ? -5.747 -0.679 -18.536 1.00 98.56 96 VAL A C 1
ATOM 766 O O . VAL A 1 96 ? -6.719 -0.117 -19.034 1.00 98.56 96 VAL A O 1
ATOM 769 N N . ALA A 1 97 ? -5.820 -1.272 -17.345 1.00 98.62 97 ALA A N 1
ATOM 770 C CA . ALA A 1 97 ? -7.029 -1.240 -16.528 1.00 98.62 97 ALA A CA 1
ATOM 771 C C . ALA A 1 97 ? -7.435 0.192 -16.141 1.00 98.62 97 ALA A C 1
ATOM 773 O O . ALA A 1 97 ? -8.603 0.546 -16.293 1.00 98.62 97 ALA A O 1
ATOM 774 N N . ASP A 1 98 ? -6.495 1.033 -15.702 1.00 98.00 98 ASP A N 1
ATOM 775 C CA . ASP A 1 98 ? -6.784 2.440 -15.392 1.00 98.00 98 ASP A CA 1
ATOM 776 C C . ASP A 1 98 ? -7.209 3.233 -16.637 1.00 98.00 98 ASP A C 1
ATOM 778 O O . ASP A 1 98 ? -8.115 4.072 -16.562 1.00 98.00 98 ASP A O 1
ATOM 782 N N . PHE A 1 99 ? -6.600 2.936 -17.789 1.00 97.75 99 PHE A N 1
ATOM 783 C CA . PHE A 1 99 ? -6.980 3.511 -19.078 1.00 97.75 99 PHE A CA 1
ATOM 784 C C . PHE A 1 99 ? -8.424 3.148 -19.454 1.00 97.75 99 PHE A C 1
ATOM 786 O O . PHE A 1 99 ? -9.210 4.032 -19.789 1.00 97.75 99 PHE A O 1
ATOM 793 N N . LEU A 1 100 ? -8.810 1.874 -19.329 1.00 98.44 100 LEU A N 1
ATOM 794 C CA . LEU A 1 100 ? -10.171 1.406 -19.608 1.00 98.44 100 LEU A CA 1
ATOM 795 C C . LEU A 1 100 ? -11.195 1.990 -18.629 1.00 98.44 100 LEU A C 1
ATOM 797 O O . LEU A 1 100 ? -12.232 2.490 -19.062 1.00 98.44 100 LEU A O 1
ATOM 801 N N . ALA A 1 101 ? -10.905 1.970 -17.326 1.00 98.12 101 ALA A N 1
ATOM 802 C CA . ALA A 1 101 ? -11.800 2.522 -16.309 1.00 98.12 101 ALA A CA 1
ATOM 803 C C . ALA A 1 101 ? -12.087 4.013 -16.549 1.00 98.12 101 ALA A C 1
ATOM 805 O O . ALA A 1 101 ? -13.230 4.452 -16.419 1.00 98.12 101 ALA A O 1
ATOM 806 N N . SER A 1 102 ? -11.056 4.771 -16.938 1.00 97.12 102 SER A N 1
ATOM 807 C CA . SER A 1 102 ? -11.179 6.197 -17.253 1.00 97.12 102 SER A CA 1
ATOM 808 C C . SER A 1 102 ? -11.880 6.423 -18.597 1.00 97.12 102 SER A C 1
ATOM 810 O O . SER A 1 102 ? -12.751 7.281 -18.692 1.00 97.12 102 SER A O 1
ATOM 812 N N . GLY A 1 103 ? -11.556 5.632 -19.626 1.00 96.81 103 GLY A N 1
ATOM 813 C CA . GLY A 1 103 ? -12.128 5.766 -20.970 1.00 96.81 103 GLY A CA 1
ATOM 814 C C . GLY A 1 103 ? -13.622 5.444 -21.046 1.00 96.81 103 GLY A C 1
ATOM 815 O O . GLY A 1 103 ? -14.355 6.120 -21.761 1.00 96.81 103 GLY A O 1
ATOM 816 N N . PHE A 1 104 ? -14.093 4.459 -20.275 1.00 97.38 104 PHE A N 1
ATOM 817 C CA . PHE A 1 104 ? -15.525 4.171 -20.125 1.00 97.38 104 PHE A CA 1
ATOM 818 C C . PHE A 1 104 ? -16.222 5.063 -19.087 1.00 97.38 104 PHE A C 1
ATOM 820 O O . PHE A 1 104 ? -17.429 4.929 -18.905 1.00 97.38 104 PHE A O 1
ATOM 827 N N . ASN A 1 105 ? -15.481 5.951 -18.411 1.00 96.19 105 ASN A N 1
ATOM 828 C CA . ASN A 1 105 ? -15.972 6.820 -17.340 1.00 96.19 105 ASN A CA 1
ATOM 829 C C . ASN A 1 105 ? -16.846 6.062 -16.319 1.00 96.19 105 ASN A C 1
ATOM 831 O O . ASN A 1 105 ? -17.980 6.443 -16.029 1.00 96.19 105 ASN A O 1
ATOM 835 N N . VAL A 1 106 ? -16.334 4.927 -15.834 1.00 96.81 106 VAL A N 1
ATOM 836 C CA . VAL A 1 106 ? -17.097 4.002 -14.985 1.00 96.81 106 VAL A CA 1
ATOM 837 C C . VAL A 1 106 ? -17.443 4.663 -13.648 1.00 96.81 106 VAL A C 1
ATOM 839 O O . VAL A 1 106 ? -16.555 5.196 -12.981 1.00 96.81 106 VAL A O 1
ATOM 842 N N . PHE A 1 107 ? -18.709 4.557 -13.226 1.00 92.56 107 PHE A N 1
ATOM 843 C CA . PHE A 1 107 ? -19.227 5.099 -11.963 1.00 92.56 107 PHE A CA 1
ATOM 844 C C . PHE A 1 107 ? -19.622 3.971 -10.975 1.00 92.56 107 PHE A C 1
ATOM 846 O O . PHE A 1 107 ? -20.779 3.555 -10.948 1.00 92.56 107 PHE A O 1
ATOM 853 N N . PRO A 1 108 ? -18.674 3.436 -10.174 1.00 92.44 108 PRO A N 1
ATOM 854 C CA . PRO A 1 108 ? -18.878 2.283 -9.284 1.00 92.44 108 PRO A CA 1
ATOM 855 C C . PRO A 1 108 ? -19.333 2.704 -7.873 1.00 92.44 108 PRO A C 1
ATOM 857 O O . PRO A 1 108 ? -18.686 2.398 -6.864 1.00 92.44 108 PRO A O 1
ATOM 860 N N . THR A 1 109 ? -20.397 3.500 -7.816 1.00 91.75 109 THR A N 1
ATOM 861 C CA . THR A 1 109 ? -20.962 4.021 -6.559 1.00 91.75 109 THR A CA 1
ATOM 862 C C . THR A 1 109 ? -22.296 3.365 -6.226 1.00 91.75 109 THR A C 1
ATOM 864 O O . THR A 1 109 ? -22.581 3.142 -5.049 1.00 91.75 109 THR A O 1
ATOM 867 N N . ALA A 1 110 ? -23.094 3.080 -7.253 1.00 91.69 110 ALA A N 1
ATOM 868 C CA . ALA A 1 110 ? -24.367 2.399 -7.125 1.00 91.69 110 ALA A CA 1
ATOM 869 C C . ALA A 1 110 ? -24.524 1.342 -8.218 1.00 91.69 110 ALA A C 1
ATOM 871 O O . ALA A 1 110 ? -24.121 1.552 -9.371 1.00 91.69 110 ALA A O 1
ATOM 872 N N . TRP A 1 111 ? -25.216 0.260 -7.880 1.00 93.50 111 TRP A N 1
ATOM 873 C CA . TRP A 1 111 ? -25.375 -0.907 -8.739 1.00 93.50 111 TRP A CA 1
ATOM 874 C C . TRP A 1 111 ? -26.023 -0.572 -10.070 1.00 93.50 111 TRP A C 1
ATOM 876 O O . TRP A 1 111 ? -25.519 -0.945 -11.130 1.00 93.50 111 TRP A O 1
ATOM 886 N N . ILE A 1 112 ? -27.072 0.248 -10.045 1.00 93.56 112 ILE A N 1
ATOM 887 C CA . ILE A 1 112 ? -27.752 0.707 -11.260 1.00 93.56 112 ILE A CA 1
ATOM 888 C C . ILE A 1 112 ? -26.820 1.458 -12.229 1.00 93.56 112 ILE A C 1
ATOM 890 O O . ILE A 1 112 ? -27.032 1.419 -13.439 1.00 93.56 112 ILE A O 1
ATOM 894 N N . ALA A 1 113 ? -25.775 2.119 -11.721 1.00 92.62 113 ALA A N 1
ATOM 895 C CA . ALA A 1 113 ? -24.819 2.861 -12.536 1.00 92.62 113 ALA A CA 1
ATOM 896 C C . ALA A 1 113 ? -23.629 2.012 -13.005 1.00 92.62 113 ALA A C 1
ATOM 898 O O . ALA A 1 113 ? -23.036 2.300 -14.047 1.00 92.62 113 ALA A O 1
ATOM 899 N N . GLY A 1 114 ? -23.264 0.982 -12.239 1.00 93.62 114 GLY A N 1
ATOM 900 C CA . GLY A 1 114 ? -21.985 0.296 -12.381 1.00 93.62 114 GLY A CA 1
ATOM 901 C C . GLY A 1 114 ? -22.011 -1.205 -12.114 1.00 93.62 114 GLY A C 1
ATOM 902 O O . GLY A 1 114 ? -20.962 -1.734 -11.768 1.00 93.62 114 GLY A O 1
ATOM 903 N N . ALA A 1 115 ? -23.134 -1.909 -12.294 1.00 95.62 115 ALA A N 1
ATOM 904 C CA . ALA A 1 115 ? -23.306 -3.323 -11.913 1.00 95.62 115 ALA A CA 1
ATOM 905 C C . ALA A 1 115 ? -22.140 -4.245 -12.318 1.00 95.62 115 ALA A C 1
ATOM 907 O O . ALA A 1 115 ? -21.638 -5.027 -11.513 1.00 95.62 115 ALA A O 1
ATOM 908 N N . GLY A 1 116 ? -21.646 -4.132 -13.558 1.00 97.06 116 GLY A N 1
ATOM 909 C CA . GLY A 1 116 ? -20.496 -4.922 -14.012 1.00 97.06 116 GLY A CA 1
ATOM 910 C C . GLY A 1 116 ? -19.203 -4.605 -13.249 1.00 97.06 116 GLY A C 1
ATOM 911 O O . GLY A 1 116 ? -18.423 -5.506 -12.948 1.00 97.06 116 GLY A O 1
ATOM 912 N N . ALA A 1 117 ? -18.983 -3.336 -12.902 1.00 97.69 117 ALA A N 1
ATOM 913 C CA . ALA A 1 117 ? -17.838 -2.903 -12.112 1.00 97.69 117 ALA A CA 1
ATOM 914 C C . ALA A 1 117 ? -17.957 -3.337 -10.645 1.00 97.69 117 ALA A C 1
ATOM 916 O O . ALA A 1 117 ? -16.994 -3.847 -10.074 1.00 97.69 117 ALA A O 1
ATOM 917 N N . GLU A 1 118 ? -19.146 -3.213 -10.060 1.00 96.25 118 GLU A N 1
ATOM 918 C CA . GLU A 1 118 ? -19.415 -3.634 -8.684 1.00 96.25 118 GLU A CA 1
ATOM 919 C C . GLU A 1 118 ? -19.300 -5.153 -8.521 1.00 96.25 118 GLU A C 1
ATOM 921 O O . GLU A 1 118 ? -18.664 -5.625 -7.580 1.00 96.25 118 GLU A O 1
ATOM 926 N N . GLN A 1 119 ? -19.780 -5.938 -9.490 1.00 97.75 119 GLN A N 1
ATOM 927 C CA . GLN A 1 119 ? -19.590 -7.389 -9.487 1.00 97.75 119 GLN A CA 1
ATOM 928 C C . GLN A 1 119 ? -18.106 -7.785 -9.577 1.00 97.75 119 GLN A C 1
ATOM 930 O O . GLN A 1 119 ? -17.676 -8.758 -8.946 1.00 97.75 119 GLN A O 1
ATOM 935 N N . ILE A 1 120 ? -17.294 -7.052 -10.345 1.00 98.50 120 ILE A N 1
ATOM 936 C CA . ILE A 1 120 ? -15.840 -7.267 -10.391 1.00 98.50 120 ILE A CA 1
ATOM 937 C C . ILE A 1 120 ? -15.195 -6.895 -9.052 1.00 98.50 120 ILE A C 1
ATOM 939 O O . ILE A 1 120 ? -14.327 -7.633 -8.577 1.00 98.50 120 ILE A O 1
ATOM 943 N N . GLU A 1 121 ? -15.626 -5.805 -8.415 1.00 98.12 121 GLU A N 1
ATOM 944 C CA . GLU A 1 121 ? -15.164 -5.413 -7.082 1.00 98.12 121 GLU A CA 1
ATOM 945 C C . GLU A 1 121 ? -15.483 -6.488 -6.036 1.00 98.12 121 GLU A C 1
ATOM 947 O O . GLU A 1 121 ? -14.561 -6.986 -5.387 1.00 98.12 121 GLU A O 1
ATOM 952 N N . LEU A 1 122 ? -16.732 -6.956 -5.974 1.00 97.19 122 LEU A N 1
ATOM 953 C CA . LEU A 1 122 ? -17.168 -8.085 -5.147 1.00 97.19 122 LEU A CA 1
ATOM 954 C C . LEU A 1 122 ? -16.319 -9.341 -5.371 1.00 97.19 122 LEU A C 1
ATOM 956 O O . LEU A 1 122 ? -15.816 -9.947 -4.425 1.00 97.19 122 LEU A O 1
ATOM 960 N N . THR A 1 123 ? -16.126 -9.722 -6.635 1.00 98.31 123 THR A N 1
ATOM 961 C CA . THR A 1 123 ? -15.335 -10.904 -7.010 1.00 98.31 123 THR A CA 1
ATOM 962 C C . THR A 1 123 ? -13.893 -10.782 -6.522 1.00 98.31 123 THR A C 1
ATOM 964 O O . THR A 1 123 ? -13.324 -11.734 -5.990 1.00 98.31 123 THR A O 1
ATOM 967 N N . THR A 1 124 ? -13.305 -9.597 -6.668 1.00 98.69 124 THR A N 1
ATOM 968 C CA . THR A 1 124 ? -11.917 -9.342 -6.278 1.00 98.69 124 THR A CA 1
ATOM 969 C C . THR A 1 124 ? -11.764 -9.307 -4.760 1.00 98.69 124 THR A C 1
ATOM 971 O O . THR A 1 124 ? -10.821 -9.897 -4.236 1.00 98.69 124 THR A O 1
ATOM 974 N N . ILE A 1 125 ? -12.707 -8.690 -4.041 1.00 98.38 125 ILE A N 1
ATOM 975 C CA . ILE A 1 125 ? -12.766 -8.731 -2.573 1.00 98.38 125 ILE A CA 1
ATOM 976 C C . ILE A 1 125 ? -12.864 -10.182 -2.100 1.00 98.38 125 ILE A C 1
ATOM 978 O O . ILE A 1 125 ? -12.117 -10.577 -1.210 1.00 98.38 125 ILE A O 1
ATOM 982 N N . ASN A 1 126 ? -13.716 -11.002 -2.723 1.00 98.19 126 ASN A N 1
ATOM 983 C CA . ASN A 1 126 ? -13.829 -12.424 -2.393 1.00 98.19 126 ASN A CA 1
ATOM 984 C C . ASN A 1 126 ? -12.494 -13.163 -2.555 1.00 98.19 126 ASN A C 1
ATOM 986 O O . ASN A 1 126 ? -12.107 -13.905 -1.655 1.00 98.19 126 ASN A O 1
ATOM 990 N N . TRP A 1 127 ? -11.735 -12.909 -3.624 1.00 98.69 127 TRP A N 1
ATOM 991 C CA . TRP A 1 127 ? -10.395 -13.487 -3.773 1.00 98.69 127 TRP A CA 1
ATOM 992 C C . TRP A 1 127 ? -9.423 -13.039 -2.680 1.00 98.69 127 TRP A C 1
ATOM 994 O O . TRP A 1 127 ? -8.675 -13.868 -2.164 1.00 98.69 127 TRP A O 1
ATOM 1004 N N . LEU A 1 128 ? -9.434 -11.756 -2.305 1.00 98.62 128 LEU A N 1
ATOM 1005 C CA . LEU A 1 128 ? -8.582 -11.239 -1.229 1.00 98.62 128 LEU A CA 1
ATOM 1006 C C . LEU A 1 128 ? -8.963 -11.843 0.130 1.00 98.62 128 LEU A C 1
ATOM 1008 O O . LEU A 1 128 ? -8.078 -12.256 0.875 1.00 98.62 128 LEU A O 1
ATOM 1012 N N . LYS A 1 129 ? -10.261 -11.980 0.428 1.00 97.88 129 LYS A N 1
ATOM 1013 C CA . LYS A 1 129 ? -10.745 -12.662 1.636 1.00 97.88 129 LYS A CA 1
ATOM 1014 C C . LYS A 1 129 ? -10.244 -14.100 1.702 1.00 97.88 129 LYS A C 1
ATOM 1016 O O . LYS A 1 129 ? -9.629 -14.471 2.698 1.00 97.88 129 LYS A O 1
ATOM 1021 N N . SER A 1 130 ? -10.443 -14.877 0.633 1.00 97.94 130 SER A N 1
ATOM 1022 C CA . SER A 1 130 ? -9.981 -16.268 0.568 1.00 97.94 130 SER A CA 1
ATOM 1023 C C . SER A 1 130 ? -8.461 -16.373 0.698 1.00 97.94 130 SER A C 1
ATOM 1025 O O . SER A 1 130 ? -7.969 -17.235 1.419 1.00 97.94 130 SER A O 1
ATOM 1027 N N . MET A 1 131 ? -7.714 -15.472 0.052 1.00 97.94 131 MET A N 1
ATOM 1028 C CA . MET A 1 131 ? -6.252 -15.401 0.154 1.00 97.94 131 MET A CA 1
ATOM 1029 C C . MET A 1 131 ? -5.779 -15.161 1.594 1.00 97.94 131 MET A C 1
ATOM 1031 O O . MET A 1 131 ? -4.761 -15.712 1.998 1.00 97.94 131 MET A O 1
ATOM 1035 N N . LEU A 1 132 ? -6.514 -14.352 2.359 1.00 98.38 132 LEU A N 1
ATOM 1036 C CA . LEU A 1 132 ? -6.167 -13.938 3.721 1.00 98.38 132 LEU A CA 1
ATOM 1037 C C . LEU A 1 132 ? -6.856 -14.781 4.807 1.00 98.38 132 LEU A C 1
ATOM 1039 O O . LEU A 1 132 ? -6.700 -14.491 5.991 1.00 98.38 132 LEU A O 1
ATOM 1043 N N . GLY A 1 133 ? -7.620 -15.808 4.420 1.00 97.94 133 GLY A N 1
ATOM 1044 C CA . GLY A 1 133 ? -8.349 -16.699 5.328 1.00 97.94 133 GLY A CA 1
ATOM 1045 C C . GLY A 1 133 ? -9.564 -16.068 6.020 1.00 97.94 133 GLY A C 1
ATOM 1046 O O . GLY A 1 133 ? -10.060 -16.619 7.001 1.00 97.94 133 GLY A O 1
ATOM 1047 N N . PHE A 1 134 ? -10.044 -14.913 5.554 1.00 98.19 134 PHE A N 1
ATOM 1048 C CA . PHE A 1 134 ? -11.237 -14.277 6.116 1.00 98.19 134 PHE A CA 1
ATOM 1049 C C . PHE A 1 134 ? -12.504 -15.087 5.788 1.00 98.19 134 PHE A C 1
ATOM 1051 O O . PHE A 1 134 ? -12.574 -15.704 4.724 1.00 98.19 134 PHE A O 1
ATOM 1058 N N . PRO A 1 135 ? -13.514 -15.084 6.679 1.00 96.94 135 PRO A N 1
ATOM 1059 C CA . PRO A 1 135 ? -14.755 -15.819 6.461 1.00 96.94 135 PRO A CA 1
ATOM 1060 C C . PRO A 1 135 ? -15.585 -15.206 5.327 1.00 96.94 135 PRO A C 1
ATOM 1062 O O . PRO A 1 135 ? -15.449 -14.023 5.011 1.00 96.94 135 PRO A O 1
ATOM 1065 N N . ASP A 1 136 ? -16.521 -15.982 4.778 1.00 94.56 136 ASP A N 1
ATOM 1066 C CA . ASP A 1 136 ? -17.446 -15.510 3.737 1.00 94.56 136 ASP A CA 1
ATOM 1067 C C . ASP A 1 136 ? -18.283 -14.309 4.194 1.00 94.56 136 ASP A C 1
ATOM 1069 O O . ASP A 1 136 ? -18.566 -13.421 3.389 1.00 94.56 136 ASP A O 1
ATOM 1073 N N . SER A 1 137 ? -18.590 -14.242 5.498 1.00 93.06 137 SER A N 1
ATOM 1074 C CA . SER A 1 137 ? -19.286 -13.124 6.148 1.00 93.06 137 SER A CA 1
ATOM 1075 C C . SER A 1 137 ? -18.516 -11.808 6.119 1.00 93.06 137 SER A C 1
ATOM 1077 O O . SER A 1 137 ? -19.077 -10.783 6.498 1.00 93.06 137 SER A O 1
ATOM 1079 N N . ALA A 1 138 ? -17.232 -11.823 5.759 1.00 96.94 138 ALA A N 1
ATOM 1080 C CA . ALA A 1 138 ? -16.459 -10.605 5.669 1.00 96.94 138 ALA A CA 1
ATOM 1081 C C . ALA A 1 138 ? -16.838 -9.813 4.415 1.00 96.94 138 ALA A C 1
ATOM 1083 O O . ALA A 1 138 ? -17.083 -10.362 3.338 1.00 96.94 138 ALA A O 1
ATOM 1084 N N . GLU A 1 139 ? -16.838 -8.501 4.553 1.00 95.31 139 GLU A N 1
ATOM 1085 C CA . GLU A 1 139 ? -17.037 -7.542 3.474 1.00 95.31 139 GLU A CA 1
ATOM 1086 C C . GLU A 1 139 ? -15.757 -6.738 3.259 1.00 95.31 139 GLU A C 1
ATOM 1088 O O . GLU A 1 139 ? -14.817 -6.803 4.058 1.00 95.31 139 GLU A O 1
ATOM 1093 N N . GLY A 1 140 ? -15.692 -5.995 2.162 1.00 96.88 140 GLY A N 1
ATOM 1094 C CA . GLY A 1 140 ? -14.530 -5.178 1.870 1.00 96.88 140 GLY A CA 1
ATOM 1095 C C . GLY A 1 140 ? -14.861 -3.982 1.004 1.00 96.88 140 GLY A C 1
ATOM 1096 O O . GLY A 1 140 ? -15.961 -3.866 0.473 1.00 96.88 140 GLY A O 1
ATOM 1097 N N . LEU A 1 141 ? -13.884 -3.094 0.877 1.00 97.44 141 LEU A N 1
ATOM 1098 C CA . LEU A 1 141 ? -13.997 -1.882 0.082 1.00 97.44 141 LEU A CA 1
ATOM 1099 C C . LEU A 1 141 ? -12.632 -1.516 -0.487 1.00 97.44 141 LEU A C 1
ATOM 1101 O O . LEU A 1 141 ? -11.665 -1.386 0.274 1.00 97.44 141 LEU A O 1
ATOM 1105 N N . PHE A 1 142 ? -12.555 -1.278 -1.799 1.00 98.31 142 PHE A N 1
ATOM 1106 C CA . PHE A 1 142 ? -11.376 -0.629 -2.365 1.00 98.31 142 PHE A CA 1
ATOM 1107 C C . PHE A 1 142 ? -11.403 0.880 -2.114 1.00 98.31 142 PHE A C 1
ATOM 1109 O O . PHE A 1 142 ? -12.392 1.569 -2.364 1.00 98.31 142 PHE A O 1
ATOM 1116 N N . VAL A 1 143 ? -10.270 1.407 -1.671 1.00 98.00 143 VAL A N 1
ATOM 1117 C CA . VAL A 1 143 ? -10.045 2.818 -1.330 1.00 98.00 143 VAL A CA 1
ATOM 1118 C C . VAL A 1 143 ? -8.732 3.292 -1.949 1.00 98.00 143 VAL A C 1
ATOM 1120 O O . VAL A 1 143 ? -8.058 2.531 -2.643 1.00 98.00 143 VAL A O 1
ATOM 1123 N N . SER A 1 144 ? -8.336 4.542 -1.721 1.00 96.50 144 SER A N 1
ATOM 1124 C CA . SER A 1 144 ? -7.100 5.084 -2.304 1.00 96.50 144 SER A CA 1
ATOM 1125 C C . SER A 1 144 ? -5.802 4.504 -1.731 1.00 96.50 144 SER A C 1
ATOM 1127 O O . SER A 1 144 ? -4.757 4.540 -2.373 1.00 96.50 144 SER A O 1
ATOM 1129 N N . GLY A 1 145 ? -5.833 3.913 -0.541 1.00 97.12 145 GLY A N 1
ATOM 1130 C CA . GLY A 1 145 ? -4.654 3.288 0.053 1.00 97.12 145 GLY A CA 1
ATOM 1131 C C . GLY A 1 145 ? -4.804 3.048 1.547 1.00 97.12 145 GLY A C 1
ATOM 1132 O O . GLY A 1 145 ? -5.852 3.341 2.129 1.00 97.12 145 GLY A O 1
ATOM 1133 N N . GLY A 1 146 ? -3.720 2.601 2.181 1.00 97.75 146 GLY A N 1
ATOM 1134 C CA . GLY A 1 146 ? -3.695 2.180 3.579 1.00 97.75 146 GLY A CA 1
ATOM 1135 C C . GLY A 1 146 ? -4.162 3.255 4.555 1.00 97.75 146 GLY A C 1
ATOM 1136 O O . GLY A 1 146 ? -4.816 2.954 5.544 1.00 97.75 146 GLY A O 1
ATOM 1137 N N . SER A 1 147 ? -3.937 4.538 4.242 1.00 98.19 147 SER A N 1
ATOM 1138 C CA . SER A 1 147 ? -4.458 5.636 5.071 1.00 98.19 147 SER A CA 1
ATOM 1139 C C . SER A 1 147 ? -5.987 5.676 5.107 1.00 98.19 147 SER A C 1
ATOM 1141 O O . SER A 1 147 ? -6.565 5.786 6.187 1.00 98.19 147 SER A O 1
ATOM 1143 N N . MET A 1 148 ? -6.646 5.562 3.950 1.00 98.06 148 MET A N 1
ATOM 1144 C CA . MET A 1 148 ? -8.109 5.531 3.885 1.00 98.06 148 MET A CA 1
ATOM 1145 C C . MET A 1 148 ? -8.671 4.210 4.403 1.00 98.06 148 MET A C 1
ATOM 1147 O O . MET A 1 148 ? -9.726 4.207 5.032 1.00 98.06 148 MET A O 1
ATOM 1151 N N . ALA A 1 149 ? -7.961 3.102 4.194 1.00 98.44 149 ALA A N 1
ATOM 1152 C CA . ALA A 1 149 ? -8.377 1.795 4.687 1.00 98.44 149 ALA A CA 1
ATOM 1153 C C . ALA A 1 149 ? -8.322 1.727 6.222 1.00 98.44 149 ALA A C 1
ATOM 1155 O O . ALA A 1 149 ? -9.325 1.384 6.842 1.00 98.44 149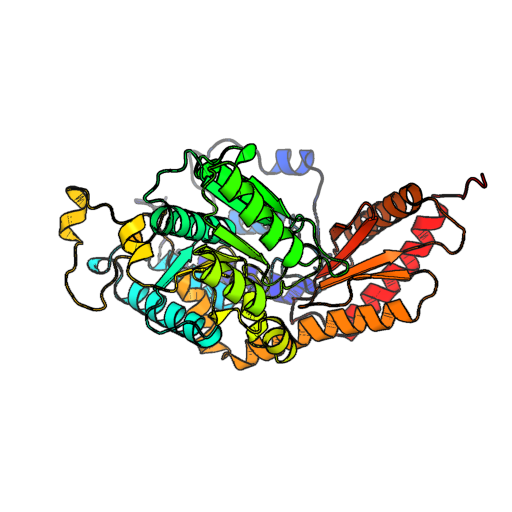 ALA A O 1
ATOM 1156 N N . ASN A 1 150 ? -7.225 2.180 6.840 1.00 98.75 150 ASN A N 1
ATOM 1157 C CA . ASN A 1 150 ? -7.098 2.289 8.296 1.00 98.75 150 ASN A CA 1
ATOM 1158 C C . ASN A 1 150 ? -8.140 3.250 8.884 1.00 98.75 150 ASN A C 1
ATOM 1160 O O . ASN A 1 150 ? -8.779 2.929 9.883 1.00 98.75 150 ASN A O 1
ATOM 1164 N N . LEU A 1 151 ? -8.372 4.412 8.258 1.00 98.69 151 LEU A N 1
ATOM 1165 C CA . LEU A 1 151 ? -9.431 5.331 8.692 1.00 98.69 151 LEU A CA 1
ATOM 1166 C C . LEU A 1 151 ? -10.811 4.663 8.649 1.00 98.69 151 LEU A C 1
ATOM 1168 O O . LEU A 1 151 ? -11.569 4.753 9.615 1.00 98.69 151 LEU A O 1
ATOM 1172 N N . THR A 1 152 ? -11.121 3.958 7.562 1.00 98.25 152 THR A N 1
ATOM 1173 C CA . THR A 1 152 ? -12.389 3.235 7.397 1.00 98.25 152 THR A CA 1
ATOM 1174 C C . THR A 1 152 ? -12.536 2.150 8.466 1.00 98.25 152 THR A C 1
ATOM 1176 O O . THR A 1 152 ? -13.533 2.128 9.185 1.00 98.25 152 THR A O 1
ATOM 1179 N N . ALA A 1 153 ? -11.508 1.318 8.657 1.00 98.50 153 ALA A N 1
ATOM 1180 C CA . ALA A 1 153 ? -11.483 0.255 9.659 1.00 98.50 153 ALA A CA 1
ATOM 1181 C C . ALA A 1 153 ? -11.658 0.780 11.093 1.00 98.50 153 ALA A C 1
ATOM 1183 O O . ALA A 1 153 ? -12.427 0.216 11.869 1.00 98.50 153 ALA A O 1
ATOM 1184 N N . LEU A 1 154 ? -10.986 1.879 11.447 1.00 98.62 154 LEU A N 1
ATOM 1185 C CA . LEU A 1 154 ? -11.083 2.481 12.779 1.00 98.62 154 LEU A CA 1
ATOM 1186 C C . LEU A 1 154 ? -12.426 3.183 13.011 1.00 98.62 154 LEU A C 1
ATOM 1188 O O . LEU A 1 154 ? -12.927 3.183 14.136 1.00 98.62 154 LEU A O 1
ATOM 1192 N N . THR A 1 155 ? -13.041 3.734 11.961 1.00 98.31 155 THR A N 1
ATOM 1193 C CA . THR A 1 155 ? -14.412 4.265 12.032 1.00 98.31 155 THR A CA 1
ATOM 1194 C C . THR A 1 155 ? -15.397 3.145 12.359 1.00 98.31 155 THR A C 1
ATOM 1196 O O . THR A 1 155 ? -16.218 3.289 13.266 1.00 98.31 155 THR A O 1
ATOM 1199 N N . VAL A 1 156 ? -15.258 2.004 11.677 1.00 98.31 156 VAL A N 1
ATOM 1200 C CA . VAL A 1 156 ? -16.061 0.802 11.925 1.00 98.31 156 VAL A CA 1
ATOM 1201 C C . VAL A 1 156 ? -15.845 0.272 13.344 1.00 98.31 156 VAL A C 1
ATOM 1203 O O . VAL A 1 156 ? -16.818 0.041 14.057 1.00 98.31 156 VAL A O 1
ATOM 1206 N N . ALA A 1 157 ? -14.594 0.154 13.801 1.00 98.31 157 ALA A N 1
ATOM 1207 C CA . ALA A 1 157 ? -14.277 -0.292 15.160 1.00 98.31 157 ALA A CA 1
ATOM 1208 C C . ALA A 1 157 ? -14.906 0.619 16.234 1.00 98.31 157 ALA A C 1
ATOM 1210 O O . ALA A 1 157 ? -15.494 0.134 17.203 1.00 98.31 157 ALA A O 1
ATOM 1211 N N . ARG A 1 158 ? -14.840 1.946 16.041 1.00 97.50 158 ARG A N 1
ATOM 1212 C CA . ARG A 1 158 ? -15.480 2.938 16.921 1.00 97.50 158 ARG A CA 1
ATOM 1213 C C . ARG A 1 158 ? -16.997 2.753 16.956 1.00 97.50 158 ARG A C 1
ATOM 1215 O O . ARG A 1 158 ? -17.585 2.768 18.033 1.00 97.50 158 ARG A O 1
ATOM 1222 N N . GLN A 1 159 ? -17.641 2.559 15.808 1.00 96.69 159 GLN A N 1
ATOM 1223 C CA . GLN A 1 159 ? -19.082 2.312 15.763 1.00 96.69 159 GLN A CA 1
ATOM 1224 C C . GLN A 1 159 ? -19.446 0.988 16.451 1.00 96.69 159 GLN A C 1
ATOM 1226 O O . GLN A 1 159 ? -20.361 0.954 17.271 1.00 96.69 159 GLN A O 1
ATOM 1231 N N . ALA A 1 160 ? -18.707 -0.086 16.167 1.00 96.50 160 ALA A N 1
ATOM 1232 C CA . ALA A 1 160 ? -18.977 -1.426 16.676 1.00 96.50 160 ALA A CA 1
ATOM 1233 C C . ALA A 1 160 ? -18.819 -1.544 18.200 1.00 96.50 160 ALA A C 1
ATOM 1235 O O . ALA A 1 160 ? -19.646 -2.187 18.843 1.00 96.50 160 ALA A O 1
ATOM 1236 N N . LYS A 1 161 ? -17.779 -0.927 18.777 1.00 97.06 161 LYS A N 1
ATOM 1237 C CA . LYS A 1 161 ? -17.455 -1.057 20.210 1.00 97.06 161 LYS A CA 1
ATOM 1238 C C . LYS A 1 161 ? -17.967 0.085 21.080 1.00 97.06 161 LYS A C 1
ATOM 1240 O O . LYS A 1 161 ? -18.142 -0.103 22.279 1.00 97.06 161 LYS A O 1
ATOM 1245 N N . LEU A 1 162 ? -18.190 1.266 20.505 1.00 96.88 162 LEU A N 1
ATOM 1246 C CA . LEU A 1 162 ? -18.512 2.470 21.274 1.00 96.88 162 LEU A CA 1
ATOM 1247 C C . LEU A 1 162 ? -19.829 3.128 20.866 1.00 96.88 162 LEU A C 1
ATOM 1249 O O . LEU A 1 162 ? -20.245 4.077 21.525 1.00 96.88 162 LEU A O 1
ATOM 1253 N N . ASN A 1 163 ? -20.478 2.683 19.782 1.00 95.25 163 ASN A N 1
ATOM 1254 C CA . ASN A 1 163 ? -21.640 3.369 19.206 1.00 95.25 163 ASN A CA 1
ATOM 1255 C C . ASN A 1 163 ? -21.376 4.882 19.006 1.00 95.25 163 ASN A C 1
ATOM 1257 O O . ASN A 1 163 ? -22.235 5.721 19.267 1.00 95.25 163 ASN A O 1
ATOM 1261 N N . ASN A 1 164 ? -20.143 5.217 18.602 1.00 93.69 164 ASN A N 1
ATOM 1262 C CA . ASN A 1 164 ? -19.584 6.571 18.475 1.00 93.69 164 ASN A CA 1
ATOM 1263 C C . ASN A 1 164 ? -19.387 7.393 19.771 1.00 93.69 164 ASN A C 1
ATOM 1265 O O . ASN A 1 164 ? -18.892 8.516 19.667 1.00 93.69 164 ASN A O 1
ATOM 1269 N N . ASP A 1 165 ? -19.671 6.872 20.970 1.00 97.12 165 ASP A N 1
ATOM 1270 C CA . ASP A 1 165 ? -19.308 7.541 22.232 1.00 97.12 165 ASP A CA 1
ATOM 1271 C C . ASP A 1 165 ? -17.814 7.363 22.549 1.00 97.12 165 ASP A C 1
ATOM 1273 O O . ASP A 1 165 ? -17.364 6.321 23.029 1.00 97.12 165 ASP A O 1
ATOM 1277 N N . ILE A 1 166 ? -17.033 8.414 22.306 1.00 97.81 166 ILE A N 1
ATOM 1278 C CA . ILE A 1 166 ? -15.583 8.387 22.499 1.00 97.81 166 ILE A CA 1
ATOM 1279 C C . ILE A 1 166 ? -15.111 8.950 23.840 1.00 97.81 166 ILE A C 1
ATOM 1281 O O . ILE A 1 166 ? -13.904 8.994 24.027 1.00 97.81 166 ILE A O 1
ATOM 1285 N N . GLU A 1 167 ? -15.969 9.390 24.770 1.00 96.56 167 GLU A N 1
ATOM 1286 C CA . GLU A 1 167 ? -15.534 10.198 25.932 1.00 96.56 167 GLU A CA 1
ATOM 1287 C C . GLU A 1 167 ? -14.385 9.560 26.733 1.00 96.56 167 GLU A C 1
ATOM 1289 O O . GLU A 1 167 ? -13.399 10.221 27.054 1.00 96.56 167 GLU A O 1
ATOM 1294 N N . ASN A 1 168 ? -14.483 8.255 26.991 1.00 97.44 168 ASN A N 1
ATOM 1295 C CA . ASN A 1 168 ? -13.517 7.497 27.792 1.00 97.44 168 ASN A CA 1
ATOM 1296 C C . ASN A 1 168 ? -12.729 6.463 26.976 1.00 97.44 168 ASN A C 1
ATOM 1298 O O . ASN A 1 168 ? -12.042 5.618 27.544 1.00 97.44 168 ASN A O 1
ATOM 1302 N N . ALA A 1 169 ? -12.850 6.493 25.650 1.00 98.56 169 ALA A N 1
ATOM 1303 C CA . ALA A 1 169 ? -12.273 5.489 24.769 1.00 98.56 169 ALA A CA 1
ATOM 1304 C C . ALA A 1 169 ? -10.737 5.516 24.766 1.00 98.56 169 ALA A C 1
ATOM 1306 O O . ALA A 1 169 ? -10.143 6.594 24.831 1.00 98.56 169 ALA A O 1
ATOM 1307 N N . VAL A 1 170 ? -10.107 4.342 24.649 1.00 98.81 170 VAL A N 1
ATOM 1308 C CA . VAL A 1 170 ? -8.652 4.194 24.481 1.00 98.81 170 VAL A CA 1
ATOM 1309 C C . VAL A 1 170 ? -8.341 3.201 23.367 1.00 98.81 170 VAL A C 1
ATOM 1311 O O . VAL A 1 170 ? -8.911 2.107 23.316 1.00 98.81 170 VAL A O 1
ATOM 1314 N N . VAL A 1 171 ? -7.424 3.596 22.489 1.00 98.81 171 VAL A N 1
ATOM 1315 C CA . VAL A 1 171 ? -6.882 2.780 21.399 1.00 98.81 171 VAL A CA 1
ATOM 1316 C C . VAL A 1 171 ? -5.408 2.481 21.650 1.00 98.81 171 VAL A C 1
ATOM 1318 O O . VAL A 1 171 ? -4.677 3.346 22.138 1.00 98.81 171 VAL A O 1
ATOM 1321 N N . TYR A 1 172 ? -4.979 1.271 21.298 1.00 98.88 172 TYR A N 1
ATOM 1322 C CA . TYR A 1 172 ? -3.633 0.768 21.554 1.00 98.88 172 TYR A CA 1
ATOM 1323 C C . TYR A 1 172 ? -2.931 0.360 20.268 1.00 98.88 172 TYR A C 1
ATOM 1325 O O . TYR A 1 172 ? -3.530 -0.278 19.406 1.00 98.88 172 TYR A O 1
ATOM 1333 N N . PHE A 1 173 ? -1.654 0.694 20.157 1.00 98.75 173 PHE A N 1
ATOM 1334 C CA . PHE A 1 173 ? -0.777 0.238 19.082 1.00 98.75 173 PHE A CA 1
ATOM 1335 C C . PHE A 1 173 ? 0.684 0.414 19.489 1.00 98.75 173 PHE A C 1
ATOM 1337 O O . PHE A 1 173 ? 0.976 1.005 20.527 1.00 98.75 173 PHE A O 1
ATOM 1344 N N . SER A 1 174 ? 1.608 -0.126 18.704 1.00 98.06 174 SER A N 1
ATOM 1345 C CA . SER A 1 174 ? 3.035 -0.072 19.026 1.00 98.06 174 SER A CA 1
ATOM 1346 C C . SER A 1 174 ? 3.673 1.286 18.719 1.00 98.06 174 SER A C 1
ATOM 1348 O O . SER A 1 174 ? 3.176 2.034 17.877 1.00 98.06 174 SER A O 1
ATOM 1350 N N . ASP A 1 175 ? 4.844 1.564 19.285 1.00 95.88 175 ASP A N 1
ATOM 1351 C CA . ASP A 1 175 ? 5.694 2.680 18.841 1.00 95.88 175 ASP A CA 1
ATOM 1352 C C . ASP A 1 175 ? 6.215 2.556 17.386 1.00 95.88 175 ASP A C 1
ATOM 1354 O O . ASP A 1 175 ? 6.700 3.541 16.831 1.00 95.88 175 ASP A O 1
ATOM 1358 N N . GLN A 1 176 ? 6.050 1.394 16.737 1.00 96.81 176 GLN A N 1
ATOM 1359 C CA . GLN A 1 176 ? 6.416 1.137 15.335 1.00 96.81 176 GLN A CA 1
ATOM 1360 C C . GLN A 1 176 ? 5.244 1.229 14.346 1.00 96.81 176 GLN A C 1
ATOM 1362 O O . GLN A 1 176 ? 5.422 1.014 13.141 1.00 96.81 176 GLN A O 1
ATOM 1367 N N . THR A 1 177 ? 4.035 1.517 14.828 1.00 98.25 177 THR A N 1
ATOM 1368 C CA . THR A 1 177 ? 2.841 1.548 13.980 1.00 98.25 177 THR A CA 1
ATOM 1369 C C . THR A 1 177 ? 2.861 2.750 13.042 1.00 98.25 177 THR A C 1
ATOM 1371 O O . THR A 1 177 ? 3.283 3.849 13.400 1.00 98.25 177 THR A O 1
ATOM 1374 N N . HIS A 1 178 ? 2.405 2.543 11.806 1.00 97.69 178 HIS A N 1
ATOM 1375 C CA . HIS A 1 178 ? 2.472 3.559 10.763 1.00 97.69 178 HIS A CA 1
ATOM 1376 C C . HIS A 1 178 ? 1.660 4.816 11.132 1.00 97.69 178 HIS A C 1
ATOM 1378 O O . HIS A 1 178 ? 0.506 4.736 11.559 1.00 97.69 178 HIS A O 1
ATOM 1384 N N . PHE A 1 179 ? 2.227 6.001 10.877 1.00 96.94 179 PHE A N 1
ATOM 1385 C CA . PHE A 1 179 ? 1.646 7.298 11.265 1.00 96.94 179 PHE A CA 1
ATOM 1386 C C . PHE A 1 179 ? 0.238 7.561 10.696 1.00 96.94 179 PHE A C 1
ATOM 1388 O O . PHE A 1 179 ? -0.464 8.468 11.150 1.00 96.94 179 PHE A O 1
ATOM 1395 N N . SER A 1 180 ? -0.200 6.816 9.673 1.00 98.00 180 SER A N 1
ATOM 1396 C CA . SER A 1 180 ? -1.575 6.918 9.170 1.00 98.00 180 SER A CA 1
ATOM 1397 C C . SER A 1 180 ? -2.612 6.587 10.240 1.00 98.00 180 SER A C 1
ATOM 1399 O O . SER A 1 180 ? -3.709 7.130 10.180 1.00 98.00 180 SER A O 1
ATOM 1401 N N . VAL A 1 181 ? -2.272 5.727 11.206 1.00 98.56 181 VAL A N 1
ATOM 1402 C CA . VAL A 1 181 ? -3.142 5.392 12.340 1.00 98.56 181 VAL A CA 1
ATOM 1403 C C . VAL A 1 181 ? -3.344 6.621 13.223 1.00 98.56 181 VAL A C 1
ATOM 1405 O O . VAL A 1 181 ? -4.482 7.015 13.457 1.00 98.56 181 VAL A O 1
ATOM 1408 N N . ASP A 1 182 ? -2.269 7.311 13.611 1.00 97.38 182 ASP A N 1
ATOM 1409 C CA . ASP A 1 182 ? -2.359 8.585 14.337 1.00 97.38 182 ASP A CA 1
ATOM 1410 C C . ASP A 1 182 ? -3.193 9.625 13.595 1.00 97.38 182 ASP A C 1
ATOM 1412 O O . ASP A 1 182 ? -4.055 10.292 14.175 1.00 97.38 182 ASP A O 1
ATOM 1416 N N . ARG A 1 183 ? -2.961 9.754 12.285 1.00 98.31 183 ARG A N 1
ATOM 1417 C CA . ARG A 1 183 ? -3.731 10.669 11.442 1.00 98.31 183 ARG A CA 1
ATOM 1418 C C . ARG A 1 183 ? -5.214 10.297 11.436 1.00 98.31 183 ARG A C 1
ATOM 1420 O O . ARG A 1 183 ? -6.045 11.186 11.601 1.00 98.31 183 ARG A O 1
ATOM 1427 N N . ALA A 1 184 ? -5.543 9.017 11.274 1.00 98.69 184 ALA A N 1
ATOM 1428 C CA . ALA A 1 184 ? -6.917 8.533 11.293 1.00 98.69 184 ALA A CA 1
ATOM 1429 C C . ALA A 1 184 ? -7.592 8.805 12.644 1.00 98.69 184 ALA A C 1
ATOM 1431 O O . ALA A 1 184 ? -8.688 9.353 12.681 1.00 98.69 184 ALA A O 1
ATOM 1432 N N . LEU A 1 185 ? -6.916 8.520 13.757 1.00 98.56 185 LEU A N 1
ATOM 1433 C CA . LEU A 1 185 ? -7.434 8.770 15.103 1.00 98.56 185 LEU A CA 1
ATOM 1434 C C . LEU A 1 185 ? -7.684 10.259 15.361 1.00 98.56 185 LEU A C 1
ATOM 1436 O O . LEU A 1 185 ? -8.725 10.620 15.912 1.00 98.56 185 LEU A O 1
ATOM 1440 N N . LYS A 1 186 ? -6.786 11.132 14.890 1.00 98.00 186 LYS A N 1
ATOM 1441 C CA . LYS A 1 186 ? -6.986 12.585 14.936 1.00 98.00 186 LYS A CA 1
ATOM 1442 C C . LYS A 1 186 ? -8.215 13.017 14.132 1.00 98.00 186 LYS A C 1
ATOM 1444 O O . LYS A 1 186 ? -9.004 13.815 14.628 1.00 98.00 186 LYS A O 1
ATOM 1449 N N . VAL A 1 187 ? -8.393 12.490 12.917 1.00 98.19 187 VAL A N 1
ATOM 1450 C CA . VAL A 1 187 ? -9.575 12.765 12.074 1.00 98.19 187 VAL A CA 1
ATOM 1451 C C . VAL A 1 187 ? -10.861 12.279 12.749 1.00 98.19 187 VAL A C 1
ATOM 1453 O O . VAL A 1 187 ? -11.878 12.963 12.693 1.00 98.19 187 VAL A O 1
ATOM 1456 N N . LEU A 1 188 ? -10.810 11.143 13.446 1.00 98.00 188 LEU A N 1
ATOM 1457 C CA . LEU A 1 188 ? -11.945 10.576 14.180 1.00 98.00 188 LEU A CA 1
ATOM 1458 C C . LEU A 1 188 ? -12.270 11.289 15.501 1.00 98.00 188 LEU A C 1
ATOM 1460 O O . LEU A 1 188 ? -13.277 10.951 16.126 1.00 98.00 188 LEU A O 1
ATOM 1464 N N . GLY A 1 189 ? -11.456 12.268 15.909 1.00 98.00 189 GLY A N 1
ATOM 1465 C CA . GLY A 1 189 ? -11.688 13.101 17.090 1.00 98.00 189 GLY A CA 1
ATOM 1466 C C . GLY A 1 189 ? -11.068 12.583 18.390 1.00 98.00 189 GLY A C 1
ATOM 1467 O O . GLY A 1 189 ? -11.350 13.143 19.449 1.00 98.00 189 GLY A O 1
ATOM 1468 N N . PHE A 1 190 ? -10.217 11.552 18.341 1.00 98.38 190 PHE A N 1
ATOM 1469 C CA . PHE A 1 190 ? -9.529 11.056 19.534 1.00 98.38 190 PHE A CA 1
ATOM 1470 C C . PHE A 1 190 ? -8.455 12.042 20.008 1.00 98.38 190 PHE A C 1
ATOM 1472 O O . PHE A 1 190 ? -7.664 12.574 19.225 1.00 98.38 190 PHE A O 1
ATOM 1479 N N . LYS A 1 191 ? -8.414 12.274 21.321 1.00 97.50 191 LYS A N 1
ATOM 1480 C CA . LYS A 1 191 ? -7.439 13.158 21.973 1.00 97.50 191 LYS A CA 1
ATOM 1481 C C . LYS A 1 191 ? -6.162 12.396 22.325 1.00 97.50 191 LYS A C 1
ATOM 1483 O O . LYS A 1 191 ? -6.180 11.186 22.505 1.00 97.50 191 LYS A O 1
ATOM 1488 N N . HIS A 1 192 ? -5.059 13.117 22.535 1.00 96.25 192 HIS A N 1
ATOM 1489 C CA . HIS A 1 192 ? -3.751 12.521 22.853 1.00 96.25 192 HIS A CA 1
ATOM 1490 C C . HIS A 1 192 ? -3.788 11.512 24.020 1.00 96.25 192 HIS A C 1
ATOM 1492 O O . HIS A 1 192 ? -3.186 10.453 23.933 1.00 96.25 192 HIS A O 1
ATOM 1498 N N . HIS A 1 193 ? -4.537 11.789 25.094 1.00 96.00 193 HIS A N 1
ATOM 1499 C CA . HIS A 1 193 ? -4.638 10.887 26.256 1.00 96.00 193 HIS A CA 1
ATOM 1500 C C . HIS A 1 193 ? -5.448 9.599 26.002 1.00 96.00 193 HIS A C 1
ATOM 1502 O O . HIS A 1 193 ? -5.493 8.727 26.870 1.00 96.00 193 HIS A O 1
ATOM 1508 N N . GLN A 1 194 ? -6.107 9.499 24.847 1.00 98.38 194 GLN A N 1
ATOM 1509 C CA . GLN A 1 194 ? -6.873 8.337 24.387 1.00 98.38 194 GLN A CA 1
ATOM 1510 C C . GLN A 1 194 ? -6.057 7.444 23.446 1.00 98.38 194 GLN A C 1
ATOM 1512 O O . GLN A 1 194 ? -6.499 6.357 23.087 1.00 98.38 194 GLN A O 1
ATOM 1517 N N . ILE A 1 195 ? -4.880 7.913 23.029 1.00 98.31 195 ILE A N 1
ATOM 1518 C CA . ILE A 1 195 ? -3.985 7.239 22.095 1.00 98.31 195 ILE A CA 1
ATOM 1519 C C . ILE A 1 195 ? -2.833 6.659 22.912 1.00 98.31 195 ILE A C 1
ATOM 1521 O O . ILE A 1 195 ? -1.956 7.392 23.369 1.00 98.31 195 ILE A O 1
ATOM 1525 N N . CYS A 1 196 ? -2.850 5.347 23.126 1.00 98.25 196 CYS A N 1
ATOM 1526 C CA . CYS A 1 196 ? -1.865 4.665 23.950 1.00 98.25 196 CYS A CA 1
ATOM 1527 C C . CYS A 1 196 ? -0.859 3.908 23.076 1.00 98.25 196 CYS A C 1
ATOM 1529 O O . CYS A 1 196 ? -1.210 2.950 22.387 1.00 98.25 196 CYS A O 1
ATOM 1531 N N . ARG A 1 197 ? 0.404 4.341 23.120 1.00 98.00 197 ARG A N 1
ATOM 1532 C CA . ARG A 1 197 ? 1.516 3.630 22.485 1.00 98.00 197 ARG A CA 1
ATOM 1533 C C . ARG A 1 197 ? 2.115 2.638 23.465 1.00 98.00 197 ARG A C 1
ATOM 1535 O O . ARG A 1 197 ? 2.498 3.021 24.567 1.00 98.00 197 ARG A O 1
ATOM 1542 N N . ILE A 1 198 ? 2.193 1.386 23.045 1.00 98.38 198 ILE A N 1
ATOM 1543 C CA . ILE A 1 198 ? 2.849 0.311 23.777 1.00 98.38 198 ILE A CA 1
ATOM 1544 C C . ILE A 1 198 ? 4.261 0.151 23.219 1.00 98.38 198 ILE A C 1
ATOM 1546 O O . ILE A 1 198 ? 4.454 0.111 22.003 1.00 98.38 198 ILE A O 1
ATOM 1550 N N . GLU A 1 199 ? 5.238 0.072 24.115 1.00 94.75 199 GLU A N 1
ATOM 1551 C CA . GLU A 1 199 ? 6.634 -0.158 23.751 1.00 94.75 199 GLU A CA 1
ATOM 1552 C C . GLU A 1 199 ? 6.800 -1.512 23.049 1.00 94.75 199 GLU A C 1
ATOM 1554 O O . GLU A 1 199 ? 6.127 -2.501 23.381 1.00 94.75 199 GLU A O 1
ATOM 1559 N N . THR A 1 200 ? 7.688 -1.546 22.060 1.00 97.38 200 THR A N 1
ATOM 1560 C CA . THR A 1 200 ? 8.015 -2.778 21.346 1.00 97.38 200 THR A CA 1
ATOM 1561 C C . THR A 1 200 ? 9.102 -3.615 22.019 1.00 97.38 200 THR A C 1
ATOM 1563 O O . THR A 1 200 ? 9.973 -3.108 22.725 1.00 97.38 200 THR A O 1
ATOM 1566 N N . ASP A 1 201 ? 9.056 -4.927 21.786 1.00 95.50 201 ASP A N 1
ATOM 1567 C CA . ASP A 1 201 ? 10.054 -5.889 22.251 1.00 95.50 201 ASP A CA 1
ATOM 1568 C C . ASP A 1 201 ? 11.418 -5.709 21.538 1.00 95.50 201 ASP A C 1
ATOM 1570 O O . ASP A 1 201 ? 11.673 -4.759 20.783 1.00 95.50 201 ASP A O 1
ATOM 1574 N N . GLU A 1 202 ? 12.362 -6.607 21.803 1.00 92.25 202 GLU A N 1
ATOM 1575 C CA . GLU A 1 202 ? 13.663 -6.659 21.130 1.00 92.25 202 GLU A CA 1
ATOM 1576 C C . GLU A 1 202 ? 13.563 -6.913 19.617 1.00 92.25 202 GLU A C 1
ATOM 1578 O O . GLU A 1 202 ? 14.464 -6.528 18.874 1.00 92.25 202 GLU A O 1
ATOM 1583 N N . HIS A 1 203 ? 12.451 -7.488 19.158 1.00 94.38 203 HIS A N 1
ATOM 1584 C CA . HIS A 1 203 ? 12.141 -7.757 17.756 1.00 94.38 203 HIS A CA 1
ATOM 1585 C C . HIS A 1 203 ? 11.268 -6.667 17.118 1.00 94.38 203 HIS A C 1
ATOM 1587 O O . HIS A 1 203 ? 10.805 -6.837 15.988 1.00 94.38 203 HIS A O 1
ATOM 1593 N N . LEU A 1 204 ? 11.066 -5.541 17.813 1.00 97.25 204 LEU A N 1
ATOM 1594 C CA . LEU A 1 204 ? 10.258 -4.409 17.361 1.00 97.25 204 LEU A CA 1
ATOM 1595 C C . LEU A 1 204 ? 8.779 -4.764 17.110 1.00 97.25 204 LEU A C 1
ATOM 1597 O O . LEU A 1 204 ? 8.116 -4.139 16.280 1.00 97.25 204 LEU A O 1
ATOM 1601 N N . ARG A 1 205 ? 8.258 -5.756 17.839 1.00 97.88 205 ARG A N 1
ATOM 1602 C CA . ARG A 1 205 ? 6.839 -6.137 17.870 1.00 97.88 205 ARG A CA 1
ATOM 1603 C C . ARG A 1 205 ? 6.174 -5.588 19.120 1.00 97.88 205 ARG A C 1
ATOM 1605 O O . ARG A 1 205 ? 6.829 -5.415 20.145 1.00 97.88 205 ARG A O 1
ATOM 1612 N N . ILE A 1 206 ? 4.871 -5.335 19.076 1.00 98.38 206 ILE A N 1
ATOM 1613 C CA . ILE A 1 206 ? 4.130 -4.878 20.256 1.00 98.38 206 ILE A CA 1
ATOM 1614 C C . ILE A 1 206 ? 4.265 -5.880 21.414 1.00 98.38 206 ILE A C 1
ATOM 1616 O O . ILE A 1 206 ? 4.018 -7.077 21.257 1.00 98.38 206 ILE A O 1
ATOM 1620 N N . SER A 1 207 ? 4.621 -5.396 22.605 1.00 98.06 207 SER A N 1
ATOM 1621 C CA . SER A 1 207 ? 4.680 -6.252 23.790 1.00 98.06 207 SER A CA 1
ATOM 1622 C C . SER A 1 207 ? 3.271 -6.606 24.280 1.00 98.06 207 SER A C 1
ATOM 1624 O O . SER A 1 207 ? 2.581 -5.791 24.899 1.00 98.06 207 SER A O 1
ATOM 1626 N N . VAL A 1 208 ? 2.837 -7.847 24.033 1.00 97.88 208 VAL A N 1
ATOM 1627 C CA . VAL A 1 208 ? 1.508 -8.355 24.436 1.00 97.88 208 VAL A CA 1
ATOM 1628 C C . VAL A 1 208 ? 1.322 -8.299 25.958 1.00 97.88 208 VAL A C 1
ATOM 1630 O O . VAL A 1 208 ? 0.240 -7.972 26.452 1.00 97.88 208 VAL A O 1
ATOM 1633 N N . SER A 1 209 ? 2.382 -8.562 26.727 1.00 97.44 209 SER A N 1
ATOM 1634 C CA . SER A 1 209 ? 2.340 -8.510 28.193 1.00 97.44 209 SER A CA 1
ATOM 1635 C C . SER A 1 209 ? 2.165 -7.080 28.716 1.00 97.44 209 SER A C 1
ATOM 1637 O O . SER A 1 209 ? 1.344 -6.851 29.612 1.00 97.44 209 SER A O 1
ATOM 1639 N N . ALA A 1 210 ? 2.868 -6.107 28.125 1.00 98.06 210 ALA A N 1
ATOM 1640 C CA . ALA A 1 210 ? 2.713 -4.692 28.449 1.00 98.06 210 ALA A CA 1
ATOM 1641 C C . ALA A 1 210 ? 1.322 -4.178 28.051 1.00 98.06 210 ALA A C 1
ATOM 1643 O O . ALA A 1 210 ? 0.664 -3.519 28.856 1.00 98.06 210 ALA A O 1
ATOM 1644 N N . LEU A 1 211 ? 0.831 -4.558 26.866 1.00 98.62 211 LEU A N 1
ATOM 1645 C CA . LEU A 1 211 ? -0.520 -4.238 26.404 1.00 98.62 211 LEU A CA 1
ATOM 1646 C C . LEU A 1 211 ? -1.586 -4.765 27.377 1.00 98.62 211 LEU A C 1
ATOM 1648 O O . LEU A 1 211 ? -2.443 -4.005 27.826 1.00 98.62 211 LEU A O 1
ATOM 1652 N N . LYS A 1 212 ? -1.505 -6.041 27.773 1.00 98.44 212 LYS A N 1
ATOM 1653 C CA . LYS A 1 212 ? -2.440 -6.650 28.732 1.00 98.44 212 LYS A CA 1
ATOM 1654 C C . LYS A 1 212 ? -2.447 -5.923 30.077 1.00 98.44 212 LYS A C 1
ATOM 1656 O O . LYS A 1 212 ? -3.509 -5.715 30.665 1.00 98.44 212 LYS A O 1
ATOM 1661 N N . LYS A 1 213 ? -1.272 -5.533 30.580 1.00 98.38 213 LYS A N 1
ATOM 1662 C CA . LYS A 1 213 ? -1.152 -4.741 31.813 1.00 98.38 213 LYS A CA 1
ATOM 1663 C C . LYS A 1 213 ? -1.819 -3.371 31.652 1.00 98.38 213 LYS A C 1
ATOM 1665 O O . LYS A 1 213 ? -2.617 -2.983 32.502 1.00 98.38 213 LYS A O 1
ATOM 1670 N N . GLN A 1 214 ? -1.544 -2.684 30.548 1.00 98.62 214 GLN A N 1
ATOM 1671 C CA . GLN A 1 214 ? -2.065 -1.350 30.272 1.00 98.62 214 GLN A CA 1
ATOM 1672 C C . GLN A 1 214 ? -3.597 -1.331 30.130 1.00 98.62 214 GLN A C 1
ATOM 1674 O O . GLN A 1 214 ? -4.247 -0.475 30.729 1.00 98.62 214 GLN A O 1
ATOM 1679 N N . ILE A 1 215 ? -4.190 -2.304 29.424 1.00 98.69 215 ILE A N 1
ATOM 1680 C CA . ILE A 1 215 ? -5.654 -2.452 29.303 1.00 98.69 215 ILE A CA 1
ATOM 1681 C C . ILE A 1 215 ? -6.303 -2.547 30.690 1.00 98.69 215 ILE A C 1
ATOM 1683 O O . ILE A 1 215 ? -7.264 -1.833 30.982 1.00 98.69 215 ILE A O 1
ATOM 1687 N N . LYS A 1 216 ? -5.749 -3.380 31.581 1.00 98.38 216 LYS A N 1
ATOM 1688 C CA . LYS A 1 216 ? -6.260 -3.538 32.950 1.00 98.38 216 LYS A CA 1
ATOM 1689 C C . LYS A 1 216 ? -6.162 -2.246 33.756 1.00 98.38 216 LYS A C 1
ATOM 1691 O O . LYS A 1 216 ? -7.125 -1.872 34.420 1.00 98.38 216 LYS A O 1
ATOM 1696 N N . GLU A 1 217 ? -5.029 -1.551 33.688 1.00 98.44 217 GLU A N 1
ATOM 1697 C CA . GLU A 1 217 ? -4.835 -0.273 34.381 1.00 98.44 217 GLU A CA 1
ATOM 1698 C C . GLU A 1 217 ? -5.749 0.843 33.865 1.00 98.44 217 GLU A C 1
ATOM 1700 O O . GLU A 1 217 ? -6.174 1.706 34.631 1.00 98.44 217 GLU A O 1
ATOM 1705 N N . ASP A 1 218 ? -6.059 0.861 32.572 1.00 98.62 218 ASP A N 1
ATOM 1706 C CA . ASP A 1 218 ? -6.988 1.837 32.011 1.00 98.62 218 ASP A CA 1
ATOM 1707 C C . ASP A 1 218 ? -8.433 1.542 32.434 1.00 98.62 218 ASP A C 1
ATOM 1709 O O . ASP A 1 218 ? -9.159 2.471 32.801 1.00 98.62 218 ASP A O 1
ATOM 1713 N N . ARG A 1 219 ? -8.834 0.263 32.496 1.00 98.12 219 ARG A N 1
ATOM 1714 C CA . ARG A 1 219 ? -10.150 -0.135 33.029 1.00 98.12 219 ARG A CA 1
ATOM 1715 C C . ARG A 1 219 ? -10.324 0.264 34.495 1.00 98.12 219 ARG A C 1
ATOM 1717 O O . ARG A 1 219 ? -11.379 0.783 34.852 1.00 98.12 219 ARG A O 1
ATOM 1724 N N . THR A 1 220 ? -9.306 0.093 35.347 1.00 98.31 220 THR A N 1
ATOM 1725 C CA . THR A 1 220 ? -9.393 0.518 36.763 1.00 98.31 220 THR A CA 1
ATOM 1726 C C . THR A 1 220 ? -9.511 2.035 36.925 1.00 98.31 220 THR A C 1
ATOM 1728 O O . THR A 1 220 ? -10.043 2.501 37.929 1.00 98.31 220 THR A O 1
ATOM 1731 N N . LYS A 1 221 ? -9.080 2.809 35.922 1.00 98.25 221 LYS A N 1
ATOM 1732 C CA . LYS A 1 221 ? -9.238 4.271 35.848 1.00 98.25 221 LYS A CA 1
ATOM 1733 C C . LYS A 1 221 ? -10.562 4.706 35.200 1.00 98.25 221 LYS A C 1
ATOM 1735 O O . LYS A 1 221 ? -10.733 5.891 34.930 1.00 98.25 221 LYS A O 1
ATOM 1740 N N . GLY A 1 222 ? -11.483 3.777 34.926 1.00 97.75 222 GLY A N 1
ATOM 1741 C CA . GLY A 1 222 ? -12.781 4.064 34.305 1.00 97.75 222 GLY A CA 1
ATOM 1742 C C . GLY A 1 222 ? -12.724 4.327 32.796 1.00 97.75 222 GLY A C 1
ATOM 1743 O O . GLY A 1 222 ? -13.718 4.764 32.217 1.00 97.75 222 GLY A O 1
ATOM 1744 N N . LYS A 1 223 ? -11.586 4.065 32.141 1.00 98.38 223 LYS A N 1
ATOM 1745 C CA . LYS A 1 223 ? -11.470 4.189 30.687 1.00 98.38 223 LYS A CA 1
ATOM 1746 C C . LYS A 1 223 ? -12.074 2.974 29.972 1.00 98.38 223 LYS A C 1
ATOM 1748 O O . LYS A 1 223 ? -12.269 1.910 30.560 1.00 98.38 223 LYS A O 1
ATOM 1753 N N . LYS A 1 224 ? -12.336 3.128 28.673 1.00 98.19 224 LYS A N 1
ATOM 1754 C CA . LYS A 1 224 ? -12.933 2.136 27.769 1.00 98.19 224 LYS A CA 1
ATOM 1755 C C . LYS A 1 224 ? -11.922 1.712 26.683 1.00 98.19 224 LYS A C 1
ATOM 1757 O O . LYS A 1 224 ? -11.941 2.278 25.587 1.00 98.19 224 LYS A O 1
ATOM 1762 N N . PRO A 1 225 ? -11.028 0.745 26.957 1.00 98.69 225 PRO A N 1
ATOM 1763 C CA . PRO A 1 225 ? -10.277 0.046 25.912 1.00 98.69 225 PRO A CA 1
ATOM 1764 C C . PRO A 1 225 ? -11.225 -0.457 24.820 1.00 98.69 225 PRO A C 1
ATOM 1766 O O . PRO A 1 225 ? -12.187 -1.150 25.148 1.00 98.69 225 PRO A O 1
ATOM 1769 N N . PHE A 1 226 ? -10.994 -0.100 23.553 1.00 98.56 226 PHE A N 1
ATOM 1770 C CA . PHE A 1 226 ? -11.918 -0.486 22.473 1.00 98.56 226 PHE A CA 1
ATOM 1771 C C . PHE A 1 226 ? -11.248 -1.047 21.223 1.00 98.56 226 PHE A C 1
ATOM 1773 O O . PHE A 1 226 ? -11.887 -1.818 20.515 1.00 98.56 226 PHE A O 1
ATOM 1780 N N . CYS A 1 227 ? -9.993 -0.689 20.936 1.00 98.88 227 CYS A N 1
ATOM 1781 C CA . CYS A 1 227 ? -9.298 -1.170 19.744 1.00 98.88 227 CYS A CA 1
ATOM 1782 C C . CYS A 1 227 ? -7.797 -1.360 19.989 1.00 98.88 227 CYS A C 1
ATOM 1784 O O . CYS A 1 227 ? -7.155 -0.514 20.615 1.00 98.88 227 CYS A O 1
ATOM 1786 N N . VAL A 1 228 ? -7.249 -2.448 19.454 1.00 98.94 228 VAL A N 1
ATOM 1787 C CA . VAL A 1 228 ? -5.816 -2.704 19.292 1.00 98.94 228 VAL A CA 1
ATOM 1788 C C . VAL A 1 228 ? -5.515 -2.734 17.796 1.00 98.94 228 VAL A C 1
ATOM 1790 O O . VAL A 1 228 ? -6.171 -3.466 17.053 1.00 98.94 228 VAL A O 1
ATOM 1793 N N . ILE A 1 229 ? -4.519 -1.964 17.350 1.00 98.94 229 ILE A N 1
ATOM 1794 C CA . ILE A 1 229 ? -3.970 -2.074 15.995 1.00 98.94 229 ILE A CA 1
ATOM 1795 C C . ILE A 1 229 ? -2.689 -2.908 16.037 1.00 98.94 229 ILE A C 1
ATOM 1797 O O . ILE A 1 229 ? -1.673 -2.471 16.576 1.00 98.94 229 ILE A O 1
ATOM 1801 N N . ALA A 1 230 ? -2.754 -4.098 15.448 1.00 98.88 230 ALA A N 1
ATOM 1802 C CA . ALA A 1 230 ? -1.619 -4.969 15.195 1.00 98.88 230 ALA A CA 1
ATOM 1803 C C . ALA A 1 230 ? -0.927 -4.595 13.881 1.00 98.88 230 ALA A C 1
ATOM 1805 O O . ALA A 1 230 ? -1.581 -4.263 12.892 1.00 98.88 230 ALA A O 1
ATOM 1806 N N . ASN A 1 231 ? 0.392 -4.723 13.840 1.00 98.81 231 ASN A N 1
ATOM 1807 C CA . ASN A 1 231 ? 1.186 -4.567 12.634 1.00 98.81 231 ASN A CA 1
ATOM 1808 C C . ASN A 1 231 ? 1.357 -5.928 11.953 1.00 98.81 231 ASN A C 1
ATOM 1810 O O . ASN A 1 231 ? 2.040 -6.817 12.461 1.00 98.81 231 ASN A O 1
ATOM 1814 N N . ALA A 1 232 ? 0.784 -6.077 10.763 1.00 98.62 232 ALA A N 1
ATOM 1815 C CA . ALA A 1 232 ? 1.052 -7.194 9.865 1.00 98.62 232 ALA A CA 1
ATOM 1816 C C . ALA A 1 232 ? 2.104 -6.759 8.828 1.00 98.62 232 ALA A C 1
ATOM 1818 O O . ALA A 1 232 ? 1.828 -6.692 7.630 1.00 98.62 232 ALA A O 1
ATOM 1819 N N . GLY A 1 233 ? 3.302 -6.415 9.317 1.00 98.00 233 GLY A N 1
ATOM 1820 C CA . GLY A 1 233 ? 4.420 -5.873 8.542 1.00 98.00 233 GLY A CA 1
ATOM 1821 C C . GLY A 1 233 ? 4.622 -4.373 8.773 1.00 98.00 233 GLY A C 1
ATOM 1822 O O . GLY A 1 233 ? 4.047 -3.549 8.059 1.00 98.00 233 GLY A O 1
ATOM 1823 N N . THR A 1 234 ? 5.462 -4.006 9.747 1.00 97.88 234 THR A N 1
ATOM 1824 C CA . THR A 1 234 ? 5.811 -2.604 10.026 1.00 97.88 234 THR A CA 1
ATOM 1825 C C . THR A 1 234 ? 6.566 -1.969 8.861 1.00 97.88 234 THR A C 1
ATOM 1827 O O . THR A 1 234 ? 7.318 -2.614 8.131 1.00 97.88 234 THR A O 1
ATOM 1830 N N . THR A 1 235 ? 6.406 -0.655 8.698 1.00 96.31 235 THR A N 1
ATOM 1831 C CA . THR A 1 235 ? 7.060 0.097 7.611 1.00 96.31 235 THR A CA 1
ATOM 1832 C C . THR A 1 235 ? 8.573 0.240 7.811 1.00 96.31 235 THR A C 1
ATOM 1834 O O . THR A 1 235 ? 9.311 0.428 6.843 1.00 96.31 235 THR A O 1
ATOM 1837 N N . ASN A 1 236 ? 9.056 0.179 9.054 1.00 96.44 236 ASN A N 1
ATOM 1838 C CA . ASN A 1 236 ? 10.472 0.381 9.359 1.00 96.44 236 ASN A CA 1
ATOM 1839 C C . ASN A 1 236 ? 11.316 -0.859 9.053 1.00 96.44 236 ASN A C 1
ATOM 1841 O O . ASN A 1 236 ? 12.390 -0.722 8.474 1.00 96.44 236 ASN A O 1
ATOM 1845 N N . CYS A 1 237 ? 10.832 -2.046 9.415 1.00 96.75 237 CYS A N 1
ATOM 1846 C CA . CYS A 1 237 ? 11.628 -3.274 9.377 1.00 96.75 237 CYS A CA 1
ATOM 1847 C C . CYS A 1 237 ? 10.846 -4.526 8.953 1.00 96.75 237 CYS A C 1
ATOM 1849 O O . CYS A 1 237 ? 11.405 -5.614 8.978 1.00 96.75 237 CYS A O 1
ATOM 1851 N N . GLY A 1 238 ? 9.565 -4.410 8.590 1.00 97.31 238 GLY A N 1
ATOM 1852 C CA . GLY A 1 238 ? 8.741 -5.567 8.233 1.00 97.31 238 GLY A CA 1
ATOM 1853 C C . GLY A 1 238 ? 8.269 -6.402 9.429 1.00 97.31 238 GLY A C 1
ATOM 1854 O O . GLY A 1 238 ? 7.724 -7.485 9.214 1.00 97.31 238 GLY A O 1
ATOM 1855 N N . ALA A 1 239 ? 8.429 -5.916 10.671 1.00 97.81 239 ALA A N 1
ATOM 1856 C CA . ALA A 1 239 ? 8.009 -6.611 11.894 1.00 97.81 239 ALA A CA 1
ATOM 1857 C C . ALA A 1 239 ? 6.527 -7.033 11.830 1.00 97.81 239 ALA A C 1
ATOM 1859 O O . ALA A 1 239 ? 5.671 -6.265 11.390 1.00 97.81 239 ALA A O 1
ATOM 1860 N N . VAL A 1 240 ? 6.225 -8.258 12.259 1.00 98.62 240 VAL A N 1
ATOM 1861 C CA . VAL A 1 240 ? 4.862 -8.792 12.348 1.00 98.62 240 VAL A CA 1
ATOM 1862 C C . VAL A 1 240 ? 4.604 -9.103 13.810 1.00 98.62 240 VAL A C 1
ATOM 1864 O O . VAL A 1 240 ? 5.358 -9.865 14.418 1.00 98.62 240 VAL A O 1
ATOM 1867 N N . ASP A 1 241 ? 3.566 -8.496 14.372 1.00 98.69 241 ASP A N 1
ATOM 1868 C CA . ASP A 1 241 ? 3.171 -8.748 15.754 1.00 98.69 241 ASP A CA 1
ATOM 1869 C C . ASP A 1 241 ? 2.657 -10.186 15.929 1.00 98.69 241 ASP A C 1
ATOM 1871 O O . ASP A 1 241 ? 2.236 -10.831 14.969 1.00 98.69 241 ASP A O 1
ATOM 1875 N N . SER A 1 242 ? 2.643 -10.700 17.161 1.00 98.12 242 SER A N 1
ATOM 1876 C CA . SER A 1 242 ? 2.069 -12.017 17.474 1.00 98.12 242 SER A CA 1
ATOM 1877 C C . SER A 1 242 ? 0.540 -12.015 17.296 1.00 98.12 242 SER A C 1
ATOM 1879 O O . SER A 1 242 ? -0.209 -11.886 18.263 1.00 98.12 242 SER A O 1
ATOM 1881 N N . LEU A 1 243 ? 0.058 -12.154 16.055 1.00 98.81 243 LEU A N 1
ATOM 1882 C CA . LEU A 1 243 ? -1.357 -11.959 15.697 1.00 98.81 243 LEU A CA 1
ATOM 1883 C C . LEU A 1 243 ? -2.303 -12.919 16.431 1.00 98.81 243 LEU A C 1
ATOM 1885 O O . LEU A 1 243 ? -3.395 -12.514 16.820 1.00 98.81 243 LEU A O 1
ATOM 1889 N N . ASN A 1 244 ? -1.888 -14.169 16.664 1.00 98.62 244 ASN A N 1
ATOM 1890 C CA . ASN A 1 244 ? -2.673 -15.122 17.455 1.00 98.62 244 ASN A CA 1
ATOM 1891 C C . ASN A 1 244 ? -2.818 -14.689 18.920 1.00 98.62 244 ASN A C 1
ATOM 1893 O O . ASN A 1 244 ? -3.934 -14.673 19.427 1.00 98.62 244 ASN A O 1
ATOM 1897 N N . GLU A 1 245 ? -1.724 -14.289 19.575 1.00 98.44 245 GLU A N 1
ATOM 1898 C CA . GLU A 1 245 ? -1.763 -13.835 20.973 1.00 98.44 245 GLU A CA 1
ATOM 1899 C C . GLU A 1 245 ? -2.570 -12.543 21.128 1.00 98.44 245 GLU A C 1
ATOM 1901 O O . GLU A 1 245 ? -3.320 -12.383 22.091 1.00 98.44 245 GLU A O 1
ATOM 1906 N N . LEU A 1 246 ? -2.455 -11.625 20.163 1.00 98.81 246 LEU A N 1
ATOM 1907 C CA . LEU A 1 246 ? -3.270 -10.414 20.131 1.00 98.81 246 LEU A CA 1
ATOM 1908 C C . LEU A 1 246 ? -4.749 -10.731 19.926 1.00 98.81 246 LEU A C 1
ATOM 1910 O O . LEU A 1 246 ? -5.584 -10.104 20.571 1.00 98.81 246 LEU A O 1
ATOM 1914 N N . ALA A 1 247 ? -5.082 -11.697 19.068 1.00 98.81 247 ALA A N 1
ATOM 1915 C CA . ALA A 1 247 ? -6.460 -12.133 18.867 1.00 98.81 247 ALA A CA 1
ATOM 1916 C C . ALA A 1 247 ? -7.045 -12.787 20.125 1.00 98.81 247 ALA A C 1
ATOM 1918 O O . ALA A 1 247 ? -8.183 -12.484 20.478 1.00 98.81 247 ALA A O 1
ATOM 1919 N N . ASP A 1 248 ? -6.273 -13.624 20.824 1.00 98.81 248 ASP A N 1
ATOM 1920 C CA . ASP A 1 248 ? -6.679 -14.202 22.111 1.00 98.81 248 ASP A CA 1
ATOM 1921 C C . ASP A 1 248 ? -6.936 -13.094 23.144 1.00 98.81 248 ASP A C 1
ATOM 1923 O O . ASP A 1 248 ? -8.015 -13.027 23.730 1.00 98.81 248 ASP A O 1
ATOM 1927 N N . LEU A 1 249 ? -5.990 -12.158 23.299 1.00 98.75 249 LEU A N 1
ATOM 1928 C CA . LEU A 1 249 ? -6.121 -11.036 24.231 1.00 98.75 249 LEU A CA 1
ATOM 1929 C C . LEU A 1 249 ? -7.322 -10.137 23.908 1.00 98.75 249 LEU A C 1
ATOM 1931 O O . LEU A 1 249 ? -8.056 -9.749 24.812 1.00 98.75 249 LEU A O 1
ATOM 1935 N N . CYS A 1 250 ? -7.513 -9.778 22.638 1.00 98.81 250 CYS A N 1
ATOM 1936 C CA . CYS A 1 250 ? -8.609 -8.906 22.220 1.00 98.81 250 CYS A CA 1
ATOM 1937 C C . CYS A 1 250 ? -9.970 -9.571 22.440 1.00 98.81 250 CYS A C 1
ATOM 1939 O O . CYS A 1 250 ? -10.899 -8.907 22.892 1.00 98.81 250 CYS A O 1
ATOM 1941 N N . ASN A 1 251 ? -10.073 -10.878 22.194 1.00 98.44 251 ASN A N 1
ATOM 1942 C CA . ASN A 1 251 ? -11.280 -11.639 22.488 1.00 98.44 251 ASN A CA 1
ATOM 1943 C C . ASN A 1 251 ? -11.563 -11.702 24.000 1.00 98.44 251 ASN A C 1
ATOM 1945 O O . ASN A 1 251 ? -12.681 -11.411 24.419 1.00 98.44 251 ASN A O 1
ATOM 1949 N N . ASP A 1 252 ? -10.554 -12.017 24.816 1.00 98.38 252 ASP A N 1
ATOM 1950 C CA . ASP A 1 252 ? -10.685 -12.105 26.279 1.00 98.38 252 ASP A CA 1
ATOM 1951 C C . ASP A 1 252 ? -11.068 -10.763 26.924 1.00 98.38 252 ASP A C 1
ATOM 1953 O O . ASP A 1 252 ? -11.796 -10.723 27.917 1.00 98.38 252 ASP A O 1
ATOM 1957 N N . GLU A 1 253 ? -10.572 -9.655 26.371 1.00 98.12 253 GLU A N 1
ATOM 1958 C CA . GLU A 1 253 ? -10.785 -8.306 26.903 1.00 98.12 253 GLU A CA 1
ATOM 1959 C C . GLU A 1 253 ? -11.927 -7.549 26.196 1.00 98.12 253 GLU A C 1
ATOM 1961 O O . GLU A 1 253 ? -12.141 -6.377 26.506 1.00 98.12 253 GLU A O 1
ATOM 1966 N N . ASP A 1 254 ? -12.661 -8.178 25.268 1.00 97.88 254 ASP A N 1
ATOM 1967 C CA . ASP A 1 254 ? -13.726 -7.570 24.444 1.00 97.88 254 ASP A CA 1
ATOM 1968 C C . ASP A 1 254 ? -13.287 -6.296 23.680 1.00 97.88 254 ASP A C 1
ATOM 1970 O O . ASP A 1 254 ? -13.993 -5.290 23.580 1.00 97.88 254 ASP A O 1
ATOM 1974 N N . VAL A 1 255 ? -12.091 -6.336 23.100 1.00 98.56 255 VAL A N 1
ATOM 1975 C CA . VAL A 1 255 ? -11.469 -5.245 22.338 1.00 98.56 255 VAL A CA 1
ATOM 1976 C C . 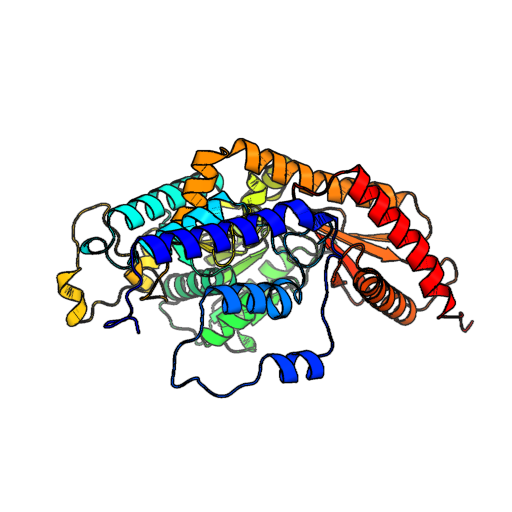VAL A 1 255 ? -11.449 -5.599 20.850 1.00 98.56 255 VAL A C 1
ATOM 1978 O O . VAL A 1 255 ? -11.289 -6.756 20.487 1.00 98.56 255 VAL A O 1
ATOM 1981 N N . TRP A 1 256 ? -11.643 -4.616 19.967 1.00 98.75 256 TRP A N 1
ATOM 1982 C CA . TRP A 1 256 ? -11.547 -4.823 18.518 1.00 98.75 256 TRP A CA 1
ATOM 1983 C C . TRP A 1 256 ? -10.090 -5.028 18.097 1.00 98.75 256 TRP A C 1
ATOM 1985 O O . TRP A 1 256 ? -9.237 -4.212 18.448 1.00 98.75 256 TRP A O 1
ATOM 1995 N N . LEU A 1 257 ? -9.807 -6.051 17.293 1.00 98.94 257 LEU A N 1
ATOM 1996 C CA . LEU A 1 257 ? -8.490 -6.254 16.694 1.00 98.94 257 LEU A CA 1
ATOM 1997 C C . LEU A 1 257 ? -8.477 -5.779 15.240 1.00 98.94 257 LEU A C 1
ATOM 1999 O O . LEU A 1 257 ? -9.048 -6.416 14.356 1.00 98.94 257 LEU A O 1
ATOM 2003 N N . HIS A 1 258 ? -7.767 -4.687 14.971 1.00 98.88 258 HIS A N 1
ATOM 2004 C CA . HIS A 1 258 ? -7.448 -4.266 13.612 1.00 98.88 258 HIS A CA 1
ATOM 2005 C C . HIS A 1 258 ? -6.030 -4.711 13.243 1.00 98.88 258 HIS A C 1
ATOM 2007 O O . HIS A 1 258 ? -5.094 -4.440 13.985 1.00 98.88 258 HIS A O 1
ATOM 2013 N N . ALA A 1 259 ? -5.844 -5.354 12.094 1.00 98.88 259 ALA A N 1
ATOM 2014 C CA . ALA A 1 259 ? -4.523 -5.616 11.534 1.00 98.88 259 ALA A CA 1
ATOM 2015 C C . ALA A 1 259 ? -4.205 -4.587 10.437 1.00 98.88 259 ALA A C 1
ATOM 2017 O O . ALA A 1 259 ? -4.850 -4.562 9.386 1.00 98.88 259 ALA A O 1
ATOM 2018 N N . ASP A 1 260 ? -3.184 -3.759 10.648 1.00 98.88 260 ASP A N 1
ATOM 2019 C CA . ASP A 1 260 ? -2.590 -2.967 9.575 1.00 98.88 260 ASP A CA 1
ATOM 2020 C C . ASP A 1 260 ? -1.623 -3.855 8.787 1.00 98.88 260 ASP A C 1
ATOM 2022 O O . ASP A 1 260 ? -0.450 -4.020 9.129 1.00 98.88 260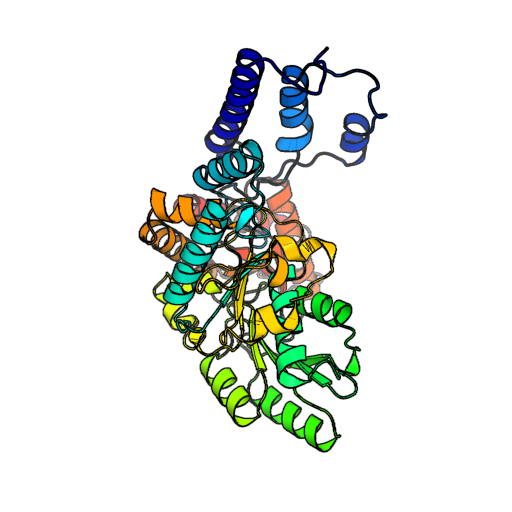 ASP A O 1
ATOM 2026 N N . GLY A 1 261 ? -2.153 -4.468 7.734 1.00 98.56 261 GLY A N 1
ATOM 2027 C CA . GLY A 1 261 ? -1.404 -5.244 6.759 1.00 98.56 261 GLY A CA 1
ATOM 2028 C C . GLY A 1 261 ? -1.178 -4.492 5.456 1.00 98.56 261 GLY A C 1
ATOM 2029 O O . GLY A 1 261 ? -0.935 -5.138 4.437 1.00 98.56 261 GLY A O 1
ATOM 2030 N N . SER A 1 262 ? -1.261 -3.150 5.468 1.00 98.50 262 SER A N 1
ATOM 2031 C CA . SER A 1 262 ? -1.135 -2.309 4.272 1.00 98.50 262 SER A CA 1
ATOM 2032 C C . SER A 1 262 ? 0.033 -2.773 3.412 1.00 98.50 262 SER A C 1
ATOM 2034 O O . SER A 1 262 ? -0.102 -2.964 2.211 1.00 98.50 262 SER A O 1
ATOM 2036 N N . TYR A 1 263 ? 1.195 -2.955 4.039 1.00 97.38 263 TYR A N 1
ATOM 2037 C CA . TYR A 1 263 ? 2.379 -3.506 3.400 1.00 97.38 263 TYR A CA 1
ATOM 2038 C C . TYR A 1 263 ? 2.418 -5.034 3.417 1.00 97.38 263 TYR A C 1
ATOM 2040 O O . TYR A 1 263 ? 2.517 -5.629 2.350 1.00 97.38 263 TYR A O 1
ATOM 2048 N N . GLY A 1 264 ? 2.380 -5.662 4.594 1.00 98.00 264 GLY A N 1
ATOM 2049 C CA . GLY A 1 264 ? 2.789 -7.059 4.721 1.00 98.00 264 GLY A CA 1
ATOM 2050 C C . GLY A 1 264 ? 1.717 -8.096 4.400 1.00 98.00 264 GLY A C 1
ATOM 2051 O O . GLY A 1 264 ? 2.088 -9.211 4.058 1.00 98.00 264 GLY A O 1
ATOM 2052 N N . ALA A 1 265 ? 0.416 -7.777 4.426 1.00 98.62 265 ALA A N 1
ATOM 2053 C CA . ALA A 1 265 ? -0.635 -8.790 4.247 1.00 98.62 265 ALA A CA 1
ATOM 2054 C C . ALA A 1 265 ? -0.519 -9.609 2.947 1.00 98.62 265 ALA A C 1
ATOM 2056 O O . ALA A 1 265 ? -0.652 -10.832 3.020 1.00 98.62 265 ALA A O 1
ATOM 2057 N N . PRO A 1 266 ? -0.220 -9.021 1.768 1.00 98.00 266 PRO A N 1
ATOM 2058 C CA . PRO A 1 266 ? -0.071 -9.815 0.550 1.00 98.00 266 PRO A CA 1
ATOM 2059 C C . PRO A 1 266 ? 1.096 -10.812 0.596 1.00 98.00 266 PRO A C 1
ATOM 2061 O O . PRO A 1 266 ? 1.080 -11.786 -0.157 1.00 98.00 266 PRO A O 1
ATOM 2064 N N . ALA A 1 267 ? 2.074 -10.629 1.496 1.00 98.06 267 ALA A N 1
ATOM 2065 C CA . ALA A 1 267 ? 3.178 -11.569 1.662 1.00 98.06 267 ALA A CA 1
ATOM 2066 C C . ALA A 1 267 ? 2.710 -12.966 2.103 1.00 98.06 267 ALA A C 1
ATOM 2068 O O . ALA A 1 267 ? 3.457 -13.926 1.934 1.00 98.06 267 ALA A O 1
ATOM 2069 N N . ILE A 1 268 ? 1.463 -13.116 2.572 1.00 98.44 268 ILE A N 1
ATOM 2070 C CA . ILE A 1 268 ? 0.840 -14.415 2.874 1.00 98.44 268 ILE A CA 1
ATOM 2071 C C . ILE A 1 268 ? 0.876 -15.397 1.691 1.00 98.44 268 ILE A C 1
ATOM 2073 O O . ILE A 1 268 ? 0.767 -16.603 1.886 1.00 98.44 268 ILE A O 1
ATOM 2077 N N . LEU A 1 269 ? 1.025 -14.892 0.460 1.00 98.19 269 LEU A N 1
ATOM 2078 C CA . LEU A 1 269 ? 1.170 -15.718 -0.736 1.00 98.19 269 LEU A CA 1
ATOM 2079 C C . LEU A 1 269 ? 2.474 -16.526 -0.759 1.00 98.19 269 LEU A C 1
ATOM 2081 O O . LEU A 1 269 ? 2.476 -17.596 -1.372 1.00 98.19 269 LEU A O 1
ATOM 2085 N N . SER A 1 270 ? 3.536 -16.018 -0.125 1.00 97.69 270 SER A N 1
ATOM 2086 C CA . SER A 1 270 ? 4.827 -16.699 0.053 1.00 97.69 270 SER A CA 1
ATOM 2087 C C . SER A 1 270 ? 4.782 -17.680 1.220 1.00 97.69 270 SER A C 1
ATOM 2089 O O . SER A 1 270 ? 4.045 -17.471 2.183 1.00 97.69 270 SER A O 1
ATOM 2091 N N . GLU A 1 271 ? 5.616 -18.719 1.189 1.00 95.88 271 GLU A N 1
ATOM 2092 C CA . GLU A 1 271 ? 5.708 -19.685 2.294 1.00 95.88 271 GLU A CA 1
ATOM 2093 C C . GLU A 1 271 ? 6.144 -19.004 3.601 1.00 95.88 271 GLU A C 1
ATOM 2095 O O . GLU A 1 271 ? 5.493 -19.145 4.639 1.00 95.88 271 GLU A O 1
ATOM 2100 N N . LYS A 1 272 ? 7.204 -18.187 3.537 1.00 96.06 272 LYS A N 1
ATOM 2101 C CA . LYS A 1 272 ? 7.735 -17.461 4.699 1.00 96.06 272 LYS A CA 1
ATOM 2102 C C . LYS A 1 272 ? 6.736 -16.437 5.226 1.00 96.06 272 LYS A C 1
ATOM 2104 O O . LYS A 1 272 ? 6.458 -16.418 6.420 1.00 96.06 272 LYS A O 1
ATOM 2109 N N . GLY A 1 273 ? 6.138 -15.629 4.352 1.00 97.69 273 GLY A N 1
ATOM 2110 C CA . GLY A 1 273 ? 5.118 -14.667 4.764 1.00 97.69 273 GLY A CA 1
ATOM 2111 C C . GLY A 1 273 ? 3.875 -15.345 5.345 1.00 97.69 273 GLY A C 1
ATOM 2112 O O . GLY A 1 273 ? 3.347 -14.871 6.347 1.00 97.69 273 GLY A O 1
ATOM 2113 N N . SER A 1 274 ? 3.453 -16.494 4.806 1.00 97.81 274 SER A N 1
ATOM 2114 C CA . SER A 1 274 ? 2.364 -17.300 5.375 1.00 97.81 274 SER A CA 1
ATOM 2115 C C . SER A 1 274 ? 2.677 -17.788 6.792 1.00 97.81 274 SER A C 1
ATOM 2117 O O . SER A 1 274 ? 1.820 -17.717 7.674 1.00 97.81 274 SER A O 1
ATOM 2119 N N . ALA A 1 275 ? 3.911 -18.234 7.046 1.00 97.75 275 ALA A N 1
ATOM 2120 C CA . ALA A 1 275 ? 4.354 -18.644 8.379 1.00 97.75 275 ALA A CA 1
ATOM 2121 C C . ALA A 1 275 ? 4.400 -17.470 9.374 1.00 97.75 275 ALA A C 1
ATOM 2123 O O . ALA A 1 275 ? 4.075 -17.637 10.547 1.00 97.75 275 ALA A O 1
ATOM 2124 N N . MET A 1 276 ? 4.762 -16.273 8.914 1.00 97.44 276 MET A N 1
ATOM 2125 C CA . MET A 1 276 ? 4.842 -15.084 9.766 1.00 97.44 276 MET A CA 1
ATOM 2126 C C . MET A 1 276 ? 3.479 -14.461 10.070 1.00 97.44 276 MET A C 1
ATOM 2128 O O . MET A 1 276 ? 3.257 -13.973 11.172 1.00 97.44 276 MET A O 1
ATOM 2132 N N . LEU A 1 277 ? 2.551 -14.489 9.113 1.00 98.62 277 LEU A N 1
ATOM 2133 C CA . LEU A 1 277 ? 1.218 -13.884 9.226 1.00 98.62 277 LEU A CA 1
ATOM 2134 C C . LEU A 1 277 ? 0.178 -14.844 9.830 1.00 98.62 277 LEU A C 1
ATOM 2136 O O . LEU A 1 277 ? -1.031 -14.647 9.675 1.00 98.62 277 LEU A O 1
ATOM 2140 N N . GLN A 1 278 ? 0.625 -15.893 10.523 1.00 98.00 278 GLN A N 1
ATOM 2141 C CA . GLN A 1 278 ? -0.262 -16.834 11.203 1.00 98.00 278 GLN A CA 1
ATOM 2142 C C . GLN A 1 278 ? -1.177 -16.100 12.187 1.00 98.00 278 GLN A C 1
ATOM 2144 O O . GLN A 1 278 ? -0.724 -15.364 13.058 1.00 98.00 278 GLN A O 1
ATOM 2149 N N . GLY A 1 279 ? -2.485 -16.315 12.041 1.00 98.38 279 GLY A N 1
ATOM 2150 C CA . GLY A 1 279 ? -3.510 -15.638 12.838 1.00 98.38 279 GLY A CA 1
ATOM 2151 C C . GLY A 1 279 ? -4.055 -14.338 12.238 1.00 98.38 279 GLY A C 1
ATOM 2152 O O . GLY A 1 279 ? -5.019 -13.809 12.780 1.00 98.38 279 GLY A O 1
ATOM 2153 N N . ILE A 1 280 ? -3.547 -13.844 11.098 1.00 98.69 280 ILE A N 1
ATOM 2154 C CA . ILE A 1 280 ? -4.089 -12.626 10.451 1.00 98.69 280 ILE A CA 1
ATOM 2155 C C . ILE A 1 280 ? -5.590 -12.732 10.152 1.00 98.69 280 ILE A C 1
ATOM 2157 O O . ILE A 1 280 ? -6.346 -11.777 10.325 1.00 98.69 280 ILE A O 1
ATOM 2161 N N . HIS A 1 281 ? -6.040 -13.937 9.805 1.00 98.06 281 HIS A N 1
ATOM 2162 C CA . HIS A 1 281 ? -7.432 -14.287 9.564 1.00 98.06 281 HIS A CA 1
ATOM 2163 C C . HIS A 1 281 ? -8.317 -14.259 10.818 1.00 98.06 281 HIS A C 1
ATOM 2165 O O . HIS A 1 281 ? -9.485 -14.635 10.715 1.00 98.06 281 HIS A O 1
ATOM 2171 N N . ARG A 1 282 ? -7.795 -13.873 11.990 1.00 98.56 282 ARG A N 1
ATOM 2172 C CA . ARG A 1 282 ? -8.541 -13.714 13.249 1.00 98.56 282 ARG A CA 1
ATOM 2173 C C . ARG A 1 282 ? -8.866 -12.251 13.575 1.00 98.56 282 ARG A C 1
ATOM 2175 O O . ARG A 1 282 ? -9.692 -12.019 14.445 1.00 98.56 282 ARG A O 1
ATOM 2182 N N . ALA A 1 283 ? -8.274 -11.280 12.873 1.00 98.75 283 ALA A N 1
ATOM 2183 C CA . ALA A 1 283 ? -8.542 -9.855 13.089 1.00 98.75 283 ALA A CA 1
ATOM 2184 C C . ALA A 1 283 ? -9.984 -9.469 12.711 1.00 98.75 283 ALA A C 1
ATOM 2186 O O . ALA A 1 283 ? -10.537 -9.979 11.737 1.00 98.75 283 ALA A O 1
ATOM 2187 N N . ASP A 1 284 ? -10.601 -8.545 13.437 1.00 98.75 284 ASP A N 1
ATOM 2188 C CA . ASP A 1 284 ? -11.949 -8.047 13.140 1.00 98.75 284 ASP A CA 1
ATOM 2189 C C . ASP A 1 284 ? -11.975 -7.154 11.891 1.00 98.75 284 ASP A C 1
ATOM 2191 O O . ASP A 1 284 ? -12.959 -7.124 11.148 1.00 98.75 284 ASP A O 1
ATOM 2195 N N . SER A 1 285 ? -10.868 -6.465 11.612 1.00 98.81 285 SER A N 1
ATOM 2196 C CA . SER A 1 285 ? -10.641 -5.767 10.347 1.00 98.81 285 SER A CA 1
ATOM 2197 C C . SER A 1 285 ? -9.187 -5.844 9.899 1.00 98.81 285 SER A C 1
ATOM 2199 O O . SER A 1 285 ? -8.277 -5.916 10.722 1.00 98.81 285 SER A O 1
ATOM 2201 N N . LEU A 1 286 ? -8.958 -5.781 8.590 1.00 98.88 286 LEU A N 1
ATOM 2202 C CA . LEU A 1 286 ? -7.632 -5.844 7.980 1.00 98.88 286 LEU A CA 1
ATOM 2203 C C . LEU A 1 286 ? -7.503 -4.816 6.858 1.00 98.88 286 LEU A C 1
ATOM 2205 O O . LEU A 1 286 ? -8.388 -4.696 6.015 1.00 98.88 286 LEU A O 1
ATOM 2209 N N . THR A 1 287 ? -6.373 -4.121 6.821 1.00 98.81 287 THR A N 1
ATOM 2210 C CA . THR A 1 287 ? -5.979 -3.269 5.694 1.00 98.81 287 THR A CA 1
ATOM 2211 C C . THR A 1 287 ? -4.933 -3.975 4.828 1.00 98.81 287 THR A C 1
ATOM 2213 O O . THR A 1 287 ? -4.056 -4.645 5.364 1.00 98.81 287 THR A O 1
ATOM 2216 N N . LEU A 1 288 ? -4.976 -3.788 3.505 1.00 98.56 288 LEU A N 1
ATOM 2217 C CA . LEU A 1 288 ? -3.893 -4.135 2.575 1.00 98.56 288 LEU A CA 1
ATOM 2218 C C . LEU A 1 288 ? -3.800 -3.135 1.409 1.00 98.56 288 LEU A C 1
ATOM 2220 O O . LEU A 1 288 ? -4.815 -2.591 0.983 1.00 98.56 288 LEU A O 1
ATOM 2224 N N . ASP A 1 289 ? -2.608 -2.933 0.843 1.00 98.25 289 ASP A N 1
ATOM 2225 C CA . ASP A 1 289 ? -2.402 -2.095 -0.346 1.00 98.25 289 ASP A CA 1
ATOM 2226 C C . ASP A 1 289 ? -1.944 -2.916 -1.556 1.00 98.25 289 ASP A C 1
ATOM 2228 O O . ASP A 1 289 ? -0.763 -3.264 -1.671 1.00 98.25 289 ASP A O 1
ATOM 2232 N N . PRO A 1 290 ? -2.835 -3.173 -2.530 1.00 98.19 290 PRO A N 1
ATOM 2233 C CA . PRO A 1 290 ? -2.440 -3.821 -3.774 1.00 98.19 290 PRO A CA 1
ATOM 2234 C C . PRO A 1 290 ? -1.364 -3.074 -4.579 1.00 98.19 290 PRO A C 1
ATOM 2236 O O . PRO A 1 290 ? -0.643 -3.700 -5.352 1.00 98.19 290 PRO A O 1
ATOM 2239 N N . HIS A 1 291 ? -1.186 -1.763 -4.387 1.00 97.12 291 HIS A N 1
ATOM 2240 C CA . HIS A 1 291 ? -0.103 -1.007 -5.037 1.00 97.12 291 HIS A CA 1
ATOM 2241 C C . HIS A 1 291 ? 1.300 -1.263 -4.443 1.00 97.12 291 HIS A C 1
ATOM 2243 O O . HIS A 1 291 ? 2.267 -0.605 -4.820 1.00 97.12 291 HIS A O 1
ATOM 2249 N N . LYS A 1 292 ? 1.427 -2.203 -3.498 1.00 97.12 292 LYS A N 1
ATOM 2250 C CA . LYS A 1 292 ? 2.708 -2.667 -2.946 1.00 97.12 292 LYS A CA 1
ATOM 2251 C C . LYS A 1 292 ? 3.048 -4.046 -3.514 1.00 97.12 292 LYS A C 1
ATOM 2253 O O . LYS A 1 292 ? 3.353 -4.166 -4.695 1.00 97.12 292 LYS A O 1
ATOM 2258 N N . TRP A 1 293 ? 2.917 -5.102 -2.711 1.00 96.75 293 TRP A N 1
ATOM 2259 C CA . TRP A 1 293 ? 3.250 -6.483 -3.085 1.00 96.75 293 TRP A CA 1
ATOM 2260 C C . TRP A 1 293 ? 2.344 -7.119 -4.152 1.00 96.75 293 TRP A C 1
ATOM 2262 O O . TRP A 1 293 ? 2.652 -8.202 -4.639 1.00 96.75 293 TRP A O 1
ATOM 2272 N N . LEU A 1 294 ? 1.238 -6.471 -4.536 1.00 97.81 294 LEU A N 1
ATOM 2273 C CA . LEU A 1 294 ? 0.425 -6.902 -5.682 1.00 97.81 294 LEU A CA 1
ATOM 2274 C C . LEU A 1 294 ? 0.689 -6.063 -6.940 1.00 97.81 294 LEU A C 1
ATOM 2276 O O . LEU A 1 294 ? -0.044 -6.197 -7.917 1.00 97.81 294 LEU A O 1
ATOM 2280 N N . PHE A 1 295 ? 1.738 -5.235 -6.940 1.00 97.56 295 PHE A N 1
ATOM 2281 C CA . PHE A 1 295 ? 2.319 -4.595 -8.124 1.00 97.56 295 PHE A CA 1
ATOM 2282 C C . PHE A 1 295 ? 1.339 -3.776 -8.967 1.00 97.56 295 PHE A C 1
ATOM 2284 O O . PHE A 1 295 ? 1.401 -3.777 -10.199 1.00 97.56 295 PHE A O 1
ATOM 2291 N N . GLN A 1 296 ? 0.383 -3.112 -8.319 1.00 97.94 296 GLN A N 1
ATOM 2292 C CA . GLN A 1 296 ? -0.604 -2.284 -9.005 1.00 97.94 296 GLN A CA 1
ATOM 2293 C C . GLN A 1 296 ? -0.160 -0.819 -9.106 1.00 97.94 296 GLN A C 1
ATOM 2295 O O . GLN A 1 296 ? 0.473 -0.313 -8.182 1.00 97.94 296 GLN A O 1
ATOM 2300 N N . PRO A 1 297 ? -0.522 -0.097 -10.183 1.00 97.31 297 PRO A N 1
ATOM 2301 C CA . PRO A 1 297 ? -0.372 1.353 -10.215 1.00 97.31 297 PRO A CA 1
ATOM 2302 C C . PRO A 1 297 ? -1.134 2.037 -9.073 1.00 97.31 297 PRO A C 1
ATOM 2304 O O . PRO A 1 297 ? -2.263 1.650 -8.743 1.00 97.31 297 PRO A O 1
ATOM 2307 N N . TYR A 1 298 ? -0.542 3.103 -8.530 1.00 95.44 298 TYR A N 1
ATOM 2308 C CA . TYR A 1 298 ? -1.222 4.005 -7.603 1.00 95.44 298 TYR A CA 1
ATOM 2309 C C . TYR A 1 298 ? -2.502 4.591 -8.225 1.00 95.44 298 TYR A C 1
ATOM 2311 O O . TYR A 1 298 ? -2.562 4.841 -9.425 1.00 95.44 298 TYR A O 1
ATOM 2319 N N . ASP A 1 299 ? -3.555 4.859 -7.462 1.00 95.44 299 ASP A N 1
ATOM 2320 C CA . ASP A 1 299 ? -3.795 4.559 -6.048 1.00 95.44 299 ASP A CA 1
ATOM 2321 C C . ASP A 1 299 ? -4.732 3.338 -5.907 1.00 95.44 299 ASP A C 1
ATOM 2323 O O . ASP A 1 299 ? -5.691 3.199 -6.670 1.00 95.44 299 ASP A O 1
ATOM 2327 N N . VAL A 1 300 ? -4.452 2.424 -4.967 1.00 98.00 300 VAL A N 1
ATOM 2328 C CA . VAL A 1 300 ? -5.361 1.310 -4.623 1.00 98.00 300 VAL A CA 1
ATOM 2329 C C . VAL A 1 300 ? -5.014 0.673 -3.274 1.00 98.00 300 VAL A C 1
ATOM 2331 O O . VAL A 1 300 ? -3.951 0.083 -3.109 1.00 98.00 300 VAL A O 1
ATOM 2334 N N . GLY A 1 301 ? -5.930 0.764 -2.319 1.00 98.12 301 GLY A N 1
ATOM 2335 C CA . GLY A 1 301 ? -5.936 0.033 -1.053 1.00 98.12 301 GLY A CA 1
ATOM 2336 C C . GLY A 1 301 ? -7.224 -0.763 -0.903 1.00 98.12 301 GLY A C 1
ATOM 2337 O O . GLY A 1 301 ? -8.179 -0.546 -1.646 1.00 98.12 301 GLY A O 1
ATOM 2338 N N . CYS A 1 302 ? -7.266 -1.673 0.058 1.00 98.62 302 CYS A N 1
ATOM 2339 C CA . CYS A 1 302 ? -8.454 -2.434 0.412 1.00 98.62 302 CYS A CA 1
ATOM 2340 C C . CYS A 1 302 ? -8.558 -2.532 1.933 1.00 98.62 302 CYS A C 1
ATOM 2342 O O . CYS A 1 302 ? -7.565 -2.772 2.621 1.00 98.62 302 CYS A O 1
ATOM 2344 N N . VAL A 1 303 ? -9.773 -2.375 2.445 1.00 98.69 303 VAL A N 1
ATOM 2345 C CA . VAL A 1 303 ? -10.131 -2.734 3.819 1.00 98.69 303 VAL A CA 1
ATOM 2346 C C . VAL A 1 303 ? -11.042 -3.953 3.778 1.00 98.69 303 VAL A C 1
ATOM 2348 O O . VAL A 1 303 ? -11.901 -4.042 2.904 1.00 98.69 303 VAL A O 1
ATOM 2351 N N . LEU A 1 304 ? -10.841 -4.888 4.701 1.00 98.62 304 LEU A N 1
ATOM 2352 C CA . LEU A 1 304 ? -11.717 -6.024 4.961 1.00 98.62 304 LEU A CA 1
ATOM 2353 C C . LEU A 1 304 ? -12.285 -5.894 6.374 1.00 98.62 304 LEU A C 1
ATOM 2355 O O . LEU A 1 304 ? -11.535 -5.640 7.317 1.00 98.62 304 LEU A O 1
ATOM 2359 N N . ILE A 1 305 ? -13.591 -6.091 6.527 1.00 98.44 305 ILE A N 1
ATOM 2360 C CA . ILE A 1 305 ? -14.296 -6.120 7.813 1.00 98.44 305 ILE A CA 1
ATOM 2361 C C . ILE A 1 305 ? -14.890 -7.516 7.980 1.00 98.44 305 ILE A C 1
ATOM 2363 O O . ILE A 1 305 ? -15.645 -7.968 7.127 1.00 98.44 305 ILE A O 1
ATOM 2367 N N . ARG A 1 306 ? -14.556 -8.216 9.069 1.00 97.75 306 ARG A N 1
ATOM 2368 C CA . ARG A 1 306 ? -14.924 -9.627 9.298 1.00 97.75 306 ARG A CA 1
ATOM 2369 C C . ARG A 1 306 ? -16.429 -9.897 9.271 1.00 97.75 306 ARG A C 1
ATOM 2371 O O . ARG A 1 306 ? -16.848 -10.980 8.861 1.00 97.75 306 ARG A O 1
ATOM 2378 N N . ASN A 1 307 ? -17.218 -8.957 9.777 1.00 93.44 307 ASN A N 1
ATOM 2379 C CA . ASN A 1 307 ? -18.660 -9.096 9.909 1.00 93.44 307 ASN A CA 1
ATOM 2380 C C . ASN A 1 307 ? -19.363 -8.056 9.031 1.00 93.44 307 ASN A C 1
ATOM 2382 O O . ASN A 1 307 ? -19.251 -6.859 9.297 1.00 93.44 307 ASN A O 1
ATOM 2386 N N . SER A 1 308 ? -20.111 -8.556 8.042 1.00 83.44 308 SER A N 1
ATOM 2387 C CA . SER A 1 308 ? -20.846 -7.800 7.019 1.00 83.44 308 SER A CA 1
ATOM 2388 C C . SER A 1 308 ? -21.860 -6.784 7.547 1.00 83.44 308 SER A C 1
ATOM 2390 O O . SER A 1 308 ? -22.394 -5.969 6.800 1.00 83.44 308 SER A O 1
ATOM 2392 N N . GLN A 1 309 ? -22.198 -6.844 8.833 1.00 83.62 309 GLN A N 1
ATOM 2393 C CA . GLN A 1 309 ? -23.165 -5.925 9.415 1.00 83.62 309 GLN A CA 1
ATOM 2394 C C . GLN A 1 309 ? -22.570 -4.552 9.708 1.00 83.62 309 GLN A C 1
ATOM 2396 O O . GLN A 1 309 ? -23.335 -3.625 9.965 1.00 83.62 309 GLN A O 1
ATOM 2401 N N . TYR A 1 310 ? -21.244 -4.402 9.750 1.00 91.44 310 TYR A N 1
ATOM 2402 C CA . TYR A 1 310 ? -20.645 -3.205 10.330 1.00 91.44 310 TYR A CA 1
ATOM 2403 C C . TYR A 1 310 ? -20.245 -2.139 9.319 1.00 91.44 310 TYR A C 1
ATOM 2405 O O . TYR A 1 310 ? -20.426 -0.965 9.637 1.00 91.44 310 TYR A O 1
ATOM 2413 N N . LEU A 1 311 ? -19.725 -2.477 8.137 1.00 91.62 311 LEU A N 1
ATOM 2414 C CA . LEU A 1 311 ? -19.260 -1.472 7.176 1.00 91.62 311 LEU A CA 1
ATOM 2415 C C . LEU A 1 311 ? -20.442 -0.634 6.686 1.00 91.62 311 LEU A C 1
ATOM 2417 O O . LEU A 1 311 ? -20.490 0.571 6.934 1.00 91.62 311 LEU A O 1
ATOM 2421 N N . SER A 1 312 ? -21.456 -1.289 6.117 1.00 85.81 312 SER A N 1
ATOM 2422 C CA . SER A 1 312 ? -22.662 -0.612 5.633 1.00 85.81 312 SER A CA 1
ATOM 2423 C C . SER A 1 312 ? -23.407 0.099 6.770 1.00 85.81 312 SER A C 1
ATOM 2425 O O . SER A 1 312 ? -23.763 1.261 6.639 1.00 85.81 312 SER A O 1
ATOM 2427 N N . LYS A 1 313 ? -23.563 -0.515 7.953 1.00 88.50 313 LYS A N 1
ATOM 2428 C CA . LYS A 1 313 ? -24.203 0.149 9.112 1.00 88.50 313 LYS A CA 1
ATOM 2429 C C . LYS A 1 313 ? -23.459 1.401 9.588 1.00 88.50 313 LYS A C 1
ATOM 2431 O O . LYS A 1 313 ? -24.077 2.277 10.187 1.00 88.50 313 LYS A O 1
ATOM 2436 N N . THR A 1 314 ? -22.145 1.469 9.383 1.00 95.12 314 THR A N 1
ATOM 2437 C CA . THR A 1 314 ? -21.325 2.607 9.814 1.00 95.12 314 THR A CA 1
ATOM 2438 C C . THR A 1 314 ? -21.447 3.791 8.858 1.00 95.12 314 THR A C 1
ATOM 2440 O O . THR A 1 314 ? -21.475 4.929 9.322 1.00 95.12 314 THR A O 1
ATOM 2443 N N . PHE A 1 315 ? -21.512 3.539 7.547 1.00 93.94 315 PHE A N 1
ATOM 2444 C CA . PHE A 1 315 ? -21.412 4.589 6.527 1.00 93.94 315 PHE A CA 1
ATOM 2445 C C . PHE A 1 315 ? -22.707 4.882 5.775 1.00 93.94 315 PHE A C 1
ATOM 2447 O O . PHE A 1 315 ? -22.835 5.974 5.224 1.00 93.94 315 PHE A O 1
ATOM 2454 N N . ARG A 1 316 ? -23.676 3.959 5.771 1.00 88.12 316 ARG A N 1
ATOM 2455 C CA . ARG A 1 316 ? -24.915 4.114 5.010 1.00 88.12 316 ARG A CA 1
ATOM 2456 C C . ARG A 1 316 ? -25.666 5.365 5.449 1.00 88.12 316 ARG A C 1
ATOM 2458 O O . ARG A 1 316 ? -26.150 5.470 6.575 1.00 88.12 316 ARG A O 1
ATOM 2465 N N . MET A 1 317 ? -25.806 6.289 4.509 1.00 84.62 317 MET A N 1
ATOM 2466 C CA . MET A 1 317 ? -26.680 7.451 4.590 1.00 84.62 317 MET A CA 1
ATOM 2467 C C . MET A 1 317 ? -27.528 7.464 3.324 1.00 84.62 317 MET A C 1
ATOM 2469 O O . MET A 1 317 ? -26.985 7.367 2.229 1.00 84.62 317 MET A O 1
ATOM 2473 N N . MET A 1 318 ? -28.849 7.581 3.472 1.00 80.50 318 MET A N 1
ATOM 2474 C CA . MET A 1 318 ? -29.788 7.557 2.347 1.00 80.50 318 MET A CA 1
ATOM 2475 C C . MET A 1 318 ? -30.523 8.899 2.244 1.00 80.50 318 MET A C 1
ATOM 2477 O O . MET A 1 318 ? -31.654 9.022 2.726 1.00 80.50 318 MET A O 1
ATOM 2481 N N . PRO A 1 319 ? -29.877 9.941 1.690 1.00 83.06 319 PRO A N 1
ATOM 2482 C CA . PRO A 1 319 ? -30.552 11.203 1.440 1.00 83.06 319 PRO A CA 1
ATOM 2483 C C . PRO A 1 319 ? -31.614 11.034 0.346 1.00 83.06 319 PRO A C 1
ATOM 2485 O O . PRO A 1 319 ? -31.571 10.119 -0.476 1.00 83.06 319 PRO A O 1
ATOM 2488 N N . GLU A 1 320 ? -32.578 11.946 0.317 1.00 85.38 320 GLU A N 1
ATOM 2489 C CA . GLU A 1 320 ? -33.760 11.879 -0.538 1.00 85.38 320 GLU A CA 1
ATOM 2490 C C . GLU A 1 320 ? -33.464 11.774 -2.040 1.00 85.38 320 GLU A C 1
ATOM 2492 O O . GLU A 1 320 ? -34.268 11.187 -2.756 1.00 85.38 320 GLU A O 1
ATOM 2497 N N . TYR A 1 321 ? -32.318 12.283 -2.501 1.00 82.69 321 TYR A N 1
ATOM 2498 C CA . TYR A 1 321 ? -31.925 12.310 -3.913 1.00 82.69 321 TYR A CA 1
ATOM 2499 C C . TYR A 1 321 ? -31.185 11.049 -4.398 1.00 82.69 321 TYR A C 1
ATOM 2501 O O . TYR A 1 321 ? -30.947 10.925 -5.594 1.00 82.69 321 TYR A O 1
ATOM 2509 N N . ILE A 1 322 ? -30.813 10.124 -3.502 1.00 81.75 322 ILE A N 1
ATOM 2510 C CA . ILE A 1 322 ? -30.162 8.838 -3.849 1.00 81.75 322 ILE A CA 1
ATOM 2511 C C . ILE A 1 322 ? -31.173 7.677 -3.814 1.00 81.75 322 ILE A C 1
ATOM 2513 O O . ILE A 1 322 ? -30.870 6.568 -4.230 1.00 81.75 322 ILE A O 1
ATOM 2517 N N . LYS A 1 323 ? -32.421 7.921 -3.390 1.00 82.25 323 LYS A N 1
ATOM 2518 C CA . LYS A 1 323 ? -33.448 6.873 -3.241 1.00 82.25 323 LYS A CA 1
ATOM 2519 C C . LYS A 1 323 ? -33.681 6.039 -4.502 1.00 82.25 323 LYS A C 1
ATOM 2521 O O . LYS A 1 323 ? -33.933 4.846 -4.389 1.00 82.25 323 LYS A O 1
ATOM 2526 N N . ASP A 1 324 ? -33.551 6.640 -5.681 1.00 86.00 324 ASP A N 1
ATOM 2527 C CA . ASP A 1 324 ? -33.737 5.942 -6.959 1.00 86.00 324 ASP A CA 1
ATOM 2528 C C . ASP A 1 324 ? -32.638 4.907 -7.255 1.00 86.00 324 ASP A C 1
ATOM 2530 O O . ASP A 1 324 ? -32.817 4.057 -8.125 1.00 86.00 324 ASP A O 1
ATOM 2534 N N . SER A 1 325 ? -31.505 4.954 -6.545 1.00 83.06 325 SER A N 1
ATOM 2535 C CA . SER A 1 325 ? -30.447 3.947 -6.641 1.00 83.06 325 SER A CA 1
ATOM 2536 C C . SER A 1 325 ? -30.495 2.901 -5.527 1.00 83.06 325 SER A C 1
ATOM 2538 O O . SER A 1 325 ? -29.601 2.057 -5.463 1.00 83.06 325 SER A O 1
ATOM 2540 N N . GLU A 1 326 ? -31.482 2.947 -4.626 1.00 84.00 326 GLU A N 1
ATOM 2541 C CA . GLU A 1 326 ? -31.642 1.907 -3.611 1.00 84.00 326 GLU A CA 1
ATOM 2542 C C . GLU A 1 326 ? -31.973 0.570 -4.285 1.00 84.00 326 GLU A C 1
ATOM 2544 O O . GLU A 1 326 ? -32.860 0.475 -5.134 1.00 84.00 326 GLU A O 1
ATOM 2549 N N . THR A 1 327 ? -31.269 -0.481 -3.874 1.00 82.88 327 THR A N 1
ATOM 2550 C CA . THR A 1 327 ? -31.571 -1.853 -4.268 1.00 82.88 327 THR A CA 1
ATOM 2551 C C . THR A 1 327 ? -31.849 -2.703 -3.034 1.00 82.88 327 THR A C 1
ATOM 2553 O O . THR A 1 327 ? -31.170 -2.594 -2.015 1.00 82.88 327 THR A O 1
ATOM 2556 N N . ASN A 1 328 ? -32.880 -3.544 -3.132 1.00 82.56 328 ASN A N 1
ATOM 2557 C CA . ASN A 1 328 ? -33.230 -4.560 -2.134 1.00 82.56 328 ASN A CA 1
ATOM 2558 C C . ASN A 1 328 ? -32.914 -5.979 -2.640 1.00 82.56 328 ASN A C 1
ATOM 2560 O O . ASN A 1 328 ? -33.391 -6.962 -2.071 1.00 82.56 328 ASN A O 1
ATOM 2564 N N . VAL A 1 329 ? -32.174 -6.093 -3.747 1.00 88.31 329 VAL A N 1
ATOM 2565 C CA . VAL A 1 329 ? -31.804 -7.376 -4.344 1.00 88.31 329 VAL A CA 1
ATOM 2566 C C . VAL A 1 329 ? -30.598 -7.939 -3.599 1.00 88.31 329 VAL A C 1
ATOM 2568 O O . VAL A 1 329 ? -29.565 -7.288 -3.464 1.00 88.31 329 VAL A O 1
ATOM 2571 N N . GLU A 1 330 ? -30.729 -9.167 -3.103 1.00 86.38 330 GLU A N 1
ATOM 2572 C CA . GLU A 1 330 ? -29.642 -9.852 -2.408 1.00 86.38 330 GLU A CA 1
ATOM 2573 C C . GLU A 1 330 ? -28.416 -10.004 -3.324 1.00 86.38 330 GLU A C 1
ATOM 2575 O O . GLU A 1 330 ? -28.514 -10.515 -4.439 1.00 86.38 330 GLU A O 1
ATOM 2580 N N . GLY A 1 331 ? -27.253 -9.564 -2.838 1.00 86.12 331 GLY A N 1
ATOM 2581 C CA . GLY A 1 331 ? -25.985 -9.613 -3.570 1.00 86.12 331 GLY A CA 1
ATOM 2582 C C . GLY A 1 331 ? -25.647 -8.345 -4.360 1.00 86.12 331 GLY A C 1
ATOM 2583 O O . GLY A 1 331 ? -24.483 -8.179 -4.724 1.00 86.12 331 GLY A O 1
ATOM 2584 N N . GLU A 1 332 ? -26.600 -7.434 -4.571 1.00 92.12 332 GLU A N 1
ATOM 2585 C CA . GLU A 1 332 ? -26.309 -6.105 -5.116 1.00 92.12 332 GLU A CA 1
ATOM 2586 C C . GLU A 1 332 ? -25.778 -5.193 -3.999 1.00 92.12 332 GLU A C 1
ATOM 2588 O O . GLU A 1 332 ? -26.365 -5.114 -2.918 1.00 92.12 332 GLU A O 1
ATOM 2593 N N . ILE A 1 333 ? -24.644 -4.521 -4.232 1.00 91.62 333 ILE A N 1
ATOM 2594 C CA . ILE A 1 333 ? -23.996 -3.662 -3.227 1.00 91.62 333 ILE A CA 1
ATOM 2595 C C . ILE A 1 333 ? -23.679 -2.295 -3.813 1.00 91.62 333 ILE A C 1
ATOM 2597 O O . ILE A 1 333 ? -22.730 -2.159 -4.574 1.00 91.62 333 ILE A O 1
ATOM 2601 N N . ASN A 1 334 ? -24.362 -1.264 -3.321 1.00 92.50 334 ASN A N 1
ATOM 2602 C CA . ASN A 1 334 ? -23.977 0.123 -3.560 1.00 92.50 334 ASN A CA 1
ATOM 2603 C C . ASN A 1 334 ? -22.733 0.479 -2.732 1.00 92.50 334 ASN A C 1
ATOM 2605 O O . ASN A 1 334 ? -22.836 0.909 -1.581 1.00 92.50 334 ASN A O 1
ATOM 2609 N N . PHE A 1 335 ? -21.536 0.333 -3.300 1.00 93.75 335 PHE A N 1
ATOM 2610 C CA . PHE A 1 335 ? -20.297 0.584 -2.550 1.00 93.75 335 PHE A CA 1
ATOM 2611 C C . PHE A 1 335 ? -20.113 2.043 -2.099 1.00 93.75 335 PHE A C 1
ATOM 2613 O O . PHE A 1 335 ? -19.327 2.302 -1.185 1.00 93.75 335 PHE A O 1
ATOM 2620 N N . GLY A 1 336 ? -20.841 2.995 -2.692 1.00 91.19 336 GLY A N 1
ATOM 2621 C CA . GLY A 1 336 ? -20.928 4.371 -2.197 1.00 91.19 336 GLY A CA 1
ATOM 2622 C C . GLY A 1 336 ? -21.481 4.485 -0.772 1.00 91.19 336 GLY A C 1
ATOM 2623 O O . GLY A 1 336 ? -21.232 5.482 -0.102 1.00 91.19 336 GLY A O 1
ATOM 2624 N N . GLU A 1 337 ? -22.190 3.460 -0.292 1.00 90.94 337 GLU A N 1
ATOM 2625 C CA . GLU A 1 337 ? -22.760 3.378 1.059 1.00 90.94 337 GLU A CA 1
ATOM 2626 C C . GLU A 1 337 ? -21.838 2.646 2.053 1.00 90.94 337 GLU A C 1
ATOM 2628 O O . GLU A 1 337 ? -22.133 2.572 3.246 1.00 90.94 337 GLU A O 1
ATOM 2633 N N . CYS A 1 338 ? -20.716 2.098 1.578 1.00 93.44 338 CYS A N 1
ATOM 2634 C CA . CYS A 1 338 ? -19.813 1.257 2.364 1.00 93.44 338 CYS A CA 1
ATOM 2635 C C . CYS A 1 338 ? -18.568 2.009 2.863 1.00 93.44 338 CYS A C 1
ATOM 2637 O O . CYS A 1 338 ? -17.686 1.406 3.470 1.00 93.44 338 CYS A O 1
ATOM 2639 N N . GLY A 1 339 ? -18.445 3.312 2.612 1.00 94.38 339 GLY A N 1
ATOM 2640 C CA . GLY A 1 339 ? -17.264 4.074 3.003 1.00 94.38 339 GLY A CA 1
ATOM 2641 C C . GLY A 1 339 ? -17.454 5.582 2.940 1.00 94.38 339 GLY A C 1
ATOM 2642 O O . GLY A 1 339 ? -18.559 6.091 2.812 1.00 94.38 339 GLY A O 1
ATOM 2643 N N . ILE A 1 340 ? -16.339 6.302 3.051 1.00 93.44 340 ILE A N 1
ATOM 2644 C CA . ILE A 1 340 ? -16.316 7.773 3.099 1.00 93.44 340 ILE A CA 1
ATOM 2645 C C . ILE A 1 340 ? -16.458 8.391 1.698 1.00 93.44 340 ILE A C 1
ATOM 2647 O O . ILE A 1 340 ? -16.999 9.484 1.543 1.00 93.44 340 ILE A O 1
ATOM 2651 N N . GLU A 1 341 ? -15.915 7.724 0.677 1.00 91.94 341 GLU A N 1
ATOM 2652 C CA . GLU A 1 341 ? -15.862 8.238 -0.693 1.00 91.94 341 GLU A CA 1
ATOM 2653 C C . GLU A 1 341 ? -17.187 7.946 -1.424 1.00 91.94 341 GLU A C 1
ATOM 2655 O O . GLU A 1 341 ? -17.471 6.789 -1.713 1.00 91.94 341 GLU A O 1
ATOM 2660 N N . LEU A 1 342 ? -17.968 8.976 -1.781 1.00 90.62 342 LEU A N 1
ATOM 2661 C CA . LEU A 1 342 ? -19.127 8.808 -2.674 1.00 90.62 342 LEU A CA 1
ATOM 2662 C C . LEU A 1 342 ? -18.669 8.643 -4.129 1.00 90.62 342 LEU A C 1
ATOM 2664 O O . LEU A 1 342 ? -18.951 7.633 -4.770 1.00 90.62 342 LEU A O 1
ATOM 2668 N N . SER A 1 343 ? -17.921 9.621 -4.646 1.00 92.75 343 SER A N 1
ATOM 2669 C CA . SER A 1 343 ? -17.279 9.528 -5.959 1.00 92.75 343 SER A CA 1
ATOM 2670 C C . SER A 1 343 ? -16.053 8.629 -5.859 1.00 92.75 343 SER A C 1
ATOM 2672 O O . SER A 1 343 ? -15.078 8.971 -5.188 1.00 92.75 343 SER A O 1
ATOM 2674 N N . ARG A 1 344 ? -16.097 7.476 -6.529 1.00 94.12 344 ARG A N 1
ATOM 2675 C CA . ARG A 1 344 ? -15.063 6.437 -6.448 1.00 94.12 344 ARG A CA 1
ATOM 2676 C C . ARG A 1 344 ? -14.557 6.056 -7.832 1.00 94.12 344 ARG A C 1
ATOM 2678 O O . ARG A 1 344 ? -15.276 6.145 -8.821 1.00 94.12 344 ARG A O 1
ATOM 2685 N N . ARG A 1 345 ? -13.304 5.603 -7.898 1.00 93.88 345 ARG A N 1
ATOM 2686 C CA . ARG A 1 345 ? -12.711 5.021 -9.114 1.00 93.88 345 ARG A CA 1
ATOM 2687 C C . ARG A 1 345 ? -12.932 3.513 -9.121 1.00 93.88 345 ARG A C 1
ATOM 2689 O O . ARG A 1 345 ? -12.941 2.895 -8.058 1.00 93.88 345 ARG A O 1
ATOM 2696 N N . PHE A 1 346 ? -12.996 2.902 -10.304 1.00 97.50 346 PHE A N 1
ATOM 2697 C CA . PHE A 1 346 ? -13.080 1.444 -10.460 1.00 97.50 346 PHE A CA 1
ATOM 2698 C C . PHE A 1 346 ? -11.724 0.756 -10.187 1.00 97.50 346 PHE A C 1
ATOM 2700 O O . PHE A 1 346 ? -11.124 0.113 -11.048 1.00 97.50 346 PHE A O 1
ATOM 2707 N N . ARG A 1 347 ? -11.214 0.916 -8.958 1.00 97.88 347 ARG A N 1
ATOM 2708 C CA . ARG A 1 347 ? -9.880 0.464 -8.525 1.00 97.88 347 ARG A CA 1
ATOM 2709 C C . ARG A 1 347 ? -9.735 -1.057 -8.551 1.00 97.88 347 ARG A C 1
ATOM 2711 O O . ARG A 1 347 ? -8.632 -1.550 -8.757 1.00 97.88 347 ARG A O 1
ATOM 2718 N N . ALA A 1 348 ? -10.825 -1.804 -8.382 1.00 98.44 348 ALA A N 1
ATOM 2719 C CA . ALA A 1 348 ? -10.786 -3.264 -8.419 1.00 98.44 348 ALA A CA 1
ATOM 2720 C C . ALA A 1 348 ? -10.341 -3.821 -9.783 1.00 98.44 348 ALA A C 1
ATOM 2722 O O . ALA A 1 348 ? -9.726 -4.886 -9.826 1.00 98.44 348 ALA A O 1
ATOM 2723 N N . LEU A 1 349 ? -10.585 -3.101 -10.888 1.00 98.75 349 LEU A N 1
ATOM 2724 C CA . LEU A 1 349 ? -10.293 -3.587 -12.239 1.00 98.75 349 LEU A CA 1
ATOM 2725 C C . LEU A 1 349 ? -8.815 -3.938 -12.432 1.00 98.75 349 LEU A C 1
ATOM 2727 O O . LEU A 1 349 ? -8.509 -4.989 -12.991 1.00 98.75 349 LEU A O 1
ATOM 2731 N N . LYS A 1 350 ? -7.894 -3.092 -11.948 1.00 98.56 350 LYS A N 1
ATOM 2732 C CA . LYS A 1 350 ? -6.451 -3.322 -12.119 1.00 98.56 350 LYS A CA 1
ATOM 2733 C C . LYS A 1 350 ? -5.977 -4.568 -11.371 1.00 98.56 350 LYS A C 1
ATOM 2735 O O . LYS A 1 350 ? -5.232 -5.372 -11.931 1.00 98.56 350 LYS A O 1
ATOM 2740 N N . VAL A 1 351 ? -6.500 -4.791 -10.165 1.00 98.75 351 VAL A N 1
ATOM 2741 C CA . VAL A 1 351 ? -6.216 -5.983 -9.352 1.00 98.75 351 VAL A CA 1
ATOM 2742 C C . VAL A 1 351 ? -6.793 -7.229 -10.024 1.00 98.75 351 VAL A C 1
ATOM 2744 O O . VAL A 1 351 ? -6.069 -8.196 -10.262 1.00 98.75 351 VAL A O 1
ATOM 2747 N N . TRP A 1 352 ? -8.080 -7.183 -10.383 1.00 98.81 352 TRP A N 1
ATOM 2748 C CA . TRP A 1 352 ? -8.787 -8.285 -11.029 1.00 98.81 352 TRP A CA 1
ATOM 2749 C C . TRP A 1 352 ? -8.096 -8.717 -12.320 1.00 98.81 352 TRP A C 1
ATOM 2751 O O . TRP A 1 352 ? -7.772 -9.892 -12.501 1.00 98.81 352 TRP A O 1
ATOM 2761 N N . LEU A 1 353 ? -7.822 -7.755 -13.204 1.00 98.81 353 LEU A N 1
ATOM 2762 C CA . LEU A 1 353 ? -7.251 -8.023 -14.515 1.00 98.81 353 LEU A CA 1
ATOM 2763 C C . LEU A 1 353 ? -5.821 -8.546 -14.391 1.00 98.81 353 LEU A C 1
ATOM 2765 O O . LEU A 1 353 ? -5.475 -9.516 -15.058 1.00 98.81 353 LEU A O 1
ATOM 2769 N N . SER A 1 354 ? -5.013 -7.982 -13.489 1.00 98.62 354 SER A N 1
ATOM 2770 C CA . SER A 1 354 ? -3.652 -8.472 -13.254 1.00 98.62 354 SER A CA 1
ATOM 2771 C C . SER A 1 354 ? -3.650 -9.920 -12.745 1.00 98.62 354 SER A C 1
ATOM 2773 O O . SER A 1 354 ? -2.884 -10.744 -13.246 1.00 98.62 354 SER A O 1
ATOM 2775 N N . PHE A 1 355 ? -4.542 -10.278 -11.813 1.00 98.62 355 PHE A N 1
ATOM 2776 C CA . PHE A 1 355 ? -4.687 -11.672 -11.379 1.00 98.62 355 PHE A CA 1
ATOM 2777 C C . PHE A 1 355 ? -5.152 -12.595 -12.501 1.00 98.62 355 PHE A C 1
ATOM 2779 O O . PHE A 1 355 ? -4.677 -13.726 -12.590 1.00 98.62 355 PHE A O 1
ATOM 2786 N N . LYS A 1 356 ? -6.046 -12.132 -13.377 1.00 98.56 356 LYS A N 1
ATOM 2787 C CA . LYS A 1 356 ? -6.526 -12.924 -14.513 1.00 98.56 356 LYS A CA 1
ATOM 2788 C C . LYS A 1 356 ? -5.483 -13.103 -15.614 1.00 98.56 356 LYS A C 1
ATOM 2790 O O . LYS A 1 356 ? -5.482 -14.159 -16.237 1.00 98.56 356 LYS A O 1
ATOM 2795 N N . VAL A 1 357 ? -4.618 -12.116 -15.842 1.00 98.69 357 VAL A N 1
ATOM 2796 C CA . VAL A 1 357 ? -3.589 -12.164 -16.891 1.00 98.69 357 VAL A CA 1
ATOM 2797 C C . VAL A 1 357 ? -2.355 -12.943 -16.440 1.00 98.69 357 VAL A C 1
ATOM 2799 O O . VAL A 1 357 ? -1.883 -13.801 -17.178 1.00 98.69 357 VAL A O 1
ATOM 2802 N N . PHE A 1 358 ? -1.837 -12.677 -15.238 1.00 98.50 358 PHE A N 1
ATOM 2803 C CA . PHE A 1 358 ? -0.595 -13.307 -14.768 1.00 98.50 358 PHE A CA 1
ATOM 2804 C C . PHE A 1 358 ? -0.826 -14.574 -13.936 1.00 98.50 358 PHE A C 1
ATOM 2806 O O . PHE A 1 358 ? 0.064 -15.416 -13.830 1.00 98.50 358 PHE A O 1
ATOM 2813 N N . GLY A 1 359 ? -2.009 -14.718 -13.331 1.00 98.38 359 GLY A N 1
ATOM 2814 C CA . GLY A 1 359 ? -2.285 -15.750 -12.336 1.00 98.38 359 GLY A CA 1
ATOM 2815 C C . GLY A 1 359 ? -1.611 -15.467 -10.989 1.00 98.38 359 GLY A C 1
ATOM 2816 O O . GLY A 1 359 ? -0.516 -14.916 -10.913 1.00 98.38 359 GLY A O 1
ATOM 2817 N N . VAL A 1 360 ? -2.237 -15.900 -9.889 1.00 98.12 360 VAL A N 1
ATOM 2818 C CA . VAL A 1 360 ? -1.723 -15.689 -8.515 1.00 98.12 360 VAL A CA 1
ATOM 2819 C C . VAL A 1 360 ? -0.328 -16.305 -8.304 1.00 98.12 360 VAL A C 1
ATOM 2821 O O . VAL A 1 360 ? 0.446 -15.822 -7.482 1.00 98.12 360 VAL A O 1
ATOM 2824 N N . ALA A 1 361 ? 0.031 -17.340 -9.071 1.00 98.50 361 ALA A N 1
ATOM 2825 C CA . ALA A 1 361 ? 1.356 -17.956 -9.013 1.00 98.50 361 ALA A CA 1
ATOM 2826 C C . ALA A 1 361 ? 2.497 -16.987 -9.363 1.00 98.50 361 ALA A C 1
ATOM 2828 O O . ALA A 1 361 ? 3.535 -17.036 -8.708 1.00 98.50 361 ALA A O 1
ATOM 2829 N N . ALA A 1 362 ? 2.296 -16.080 -10.324 1.00 98.38 362 ALA A N 1
ATOM 2830 C CA . ALA A 1 362 ? 3.300 -15.078 -10.676 1.00 98.38 362 ALA A CA 1
ATOM 2831 C C . ALA A 1 362 ? 3.539 -14.083 -9.528 1.00 98.38 362 ALA A C 1
ATOM 2833 O O . ALA A 1 362 ? 4.679 -13.743 -9.225 1.00 98.38 362 ALA A O 1
ATOM 2834 N N . PHE A 1 363 ? 2.473 -13.669 -8.833 1.00 98.19 363 PHE A N 1
ATOM 2835 C CA . PHE A 1 363 ? 2.575 -12.797 -7.656 1.00 98.19 363 PHE A CA 1
ATOM 2836 C C . PHE A 1 363 ? 3.296 -13.490 -6.505 1.00 98.19 363 PHE A C 1
ATOM 2838 O O . PHE A 1 363 ? 4.166 -12.890 -5.885 1.00 98.19 363 PHE A O 1
ATOM 2845 N N . ARG A 1 364 ? 2.984 -14.769 -6.259 1.00 98.19 364 ARG A N 1
ATOM 2846 C CA . ARG A 1 364 ? 3.695 -15.585 -5.269 1.00 98.19 364 ARG A CA 1
ATOM 2847 C C . ARG A 1 364 ? 5.198 -15.616 -5.541 1.00 98.19 364 ARG A C 1
ATOM 2849 O O . ARG A 1 364 ? 5.965 -15.254 -4.662 1.00 98.19 364 ARG A O 1
ATOM 2856 N N . GLN A 1 365 ? 5.597 -15.950 -6.769 1.00 98.19 365 GLN A N 1
ATOM 2857 C CA . GLN A 1 365 ? 7.008 -15.985 -7.167 1.00 98.19 365 GLN A CA 1
ATOM 2858 C C . GLN A 1 365 ? 7.693 -14.622 -7.011 1.00 98.19 365 GLN A C 1
ATOM 2860 O O . GLN A 1 365 ? 8.821 -14.552 -6.535 1.00 98.19 365 GLN A O 1
ATOM 2865 N N . ALA A 1 366 ? 7.015 -13.537 -7.384 1.00 98.06 366 ALA A N 1
ATOM 2866 C CA . ALA A 1 366 ? 7.533 -12.181 -7.237 1.00 98.06 366 ALA A CA 1
ATOM 2867 C C . ALA A 1 366 ? 7.751 -11.783 -5.763 1.00 98.06 366 ALA A C 1
ATOM 2869 O O . ALA A 1 366 ? 8.754 -11.147 -5.442 1.00 98.06 366 ALA A O 1
ATOM 2870 N N . ILE A 1 367 ? 6.844 -12.186 -4.868 1.00 98.19 367 ILE A N 1
ATOM 2871 C CA . ILE A 1 367 ? 6.973 -11.971 -3.420 1.00 98.19 367 ILE A CA 1
ATOM 2872 C C . ILE A 1 367 ? 8.107 -12.828 -2.843 1.00 98.19 367 ILE A C 1
ATOM 2874 O O . ILE A 1 367 ? 8.962 -12.297 -2.137 1.00 98.19 367 ILE A O 1
ATOM 2878 N N . ASP A 1 368 ? 8.149 -14.126 -3.170 1.00 98.12 368 ASP A N 1
ATOM 2879 C CA . ASP A 1 368 ? 9.220 -15.041 -2.741 1.00 98.12 368 ASP A CA 1
ATOM 2880 C C . ASP A 1 368 ? 10.598 -14.504 -3.148 1.00 98.12 368 ASP A C 1
ATOM 2882 O O . ASP A 1 368 ? 11.532 -14.477 -2.346 1.00 98.12 368 ASP A O 1
ATOM 2886 N N . HIS A 1 369 ? 10.708 -14.023 -4.388 1.00 97.94 369 HIS A N 1
ATOM 2887 C CA . HIS A 1 369 ? 11.927 -13.432 -4.928 1.00 97.94 369 HIS A CA 1
ATOM 2888 C C . HIS A 1 369 ? 12.369 -12.206 -4.130 1.00 97.94 369 HIS A C 1
ATOM 2890 O O . HIS A 1 369 ? 13.530 -12.102 -3.741 1.00 97.94 369 HIS A O 1
ATOM 2896 N N . GLY A 1 370 ? 11.448 -11.292 -3.835 1.00 97.88 370 GLY A N 1
ATOM 2897 C CA . GLY A 1 370 ? 11.786 -10.092 -3.085 1.00 97.88 370 GLY A CA 1
ATOM 2898 C C . GLY A 1 370 ? 12.172 -10.355 -1.622 1.00 97.88 370 GLY A C 1
ATOM 2899 O O . GLY A 1 370 ? 13.100 -9.722 -1.113 1.00 97.88 370 GLY A O 1
ATOM 2900 N N . ILE A 1 371 ? 11.538 -11.332 -0.962 1.00 98.19 371 ILE A N 1
ATOM 2901 C CA . ILE A 1 371 ? 11.957 -11.810 0.370 1.00 98.19 371 ILE A CA 1
ATOM 2902 C C . ILE A 1 371 ? 13.370 -12.400 0.304 1.00 98.19 371 ILE A C 1
ATOM 2904 O O . ILE A 1 371 ? 14.231 -12.028 1.099 1.00 98.19 371 ILE A O 1
ATOM 2908 N N . MET A 1 372 ? 13.627 -13.265 -0.679 1.00 98.25 372 MET A N 1
ATOM 2909 C CA . MET A 1 372 ? 14.930 -13.895 -0.890 1.00 98.25 372 MET A CA 1
ATOM 2910 C C . MET A 1 372 ? 16.048 -12.866 -1.122 1.00 98.25 372 MET A C 1
ATOM 2912 O O . MET A 1 372 ? 17.140 -13.021 -0.577 1.00 98.25 372 MET A O 1
ATOM 2916 N N . LEU A 1 373 ? 15.785 -11.782 -1.860 1.00 98.56 373 LEU A N 1
ATOM 2917 C CA . LEU A 1 373 ? 16.764 -10.709 -2.060 1.00 98.56 373 LEU A CA 1
ATOM 2918 C C . LEU A 1 373 ? 17.172 -10.025 -0.745 1.00 98.56 373 LEU A C 1
ATOM 2920 O O . LEU A 1 373 ? 18.360 -9.773 -0.542 1.00 98.56 373 LEU A O 1
ATOM 2924 N N . ALA A 1 374 ? 16.228 -9.744 0.159 1.00 98.31 374 ALA A N 1
ATOM 2925 C CA . ALA A 1 374 ? 16.546 -9.138 1.455 1.00 98.31 374 ALA A CA 1
ATOM 2926 C C . ALA A 1 374 ? 17.423 -10.069 2.311 1.00 98.31 374 ALA A C 1
ATOM 2928 O O . ALA A 1 374 ? 18.395 -9.622 2.919 1.00 98.31 374 ALA A O 1
ATOM 2929 N N . GLU A 1 375 ? 17.135 -11.371 2.299 1.00 98.31 375 GLU A N 1
ATOM 2930 C CA . GLU A 1 375 ? 17.919 -12.392 3.009 1.00 98.31 375 GLU A CA 1
ATOM 2931 C C . GLU A 1 375 ? 19.332 -12.548 2.427 1.00 98.31 375 GLU A C 1
ATOM 2933 O O . GLU A 1 375 ? 20.303 -12.743 3.159 1.00 98.31 375 GLU A O 1
ATOM 2938 N N . GLN A 1 376 ? 19.483 -12.421 1.106 1.00 98.06 376 GLN A N 1
ATOM 2939 C CA . GLN A 1 376 ? 20.799 -12.400 0.465 1.00 98.06 376 GLN A CA 1
ATOM 2940 C C . GLN A 1 376 ? 21.620 -11.181 0.888 1.00 98.06 376 GLN A C 1
ATOM 2942 O O . GLN A 1 376 ? 22.824 -11.312 1.120 1.00 98.06 376 GLN A O 1
ATOM 2947 N N . VAL A 1 377 ? 20.987 -10.011 1.014 1.00 98.44 377 VAL A N 1
ATOM 2948 C CA . VAL A 1 377 ? 21.643 -8.804 1.534 1.00 98.44 377 VAL A CA 1
ATOM 2949 C C . VAL A 1 377 ? 22.074 -9.007 2.985 1.00 98.44 377 VAL A C 1
ATOM 2951 O O . VAL A 1 377 ? 23.225 -8.722 3.312 1.00 98.44 377 VAL A O 1
ATOM 2954 N N . GLU A 1 378 ? 21.203 -9.544 3.841 1.00 98.31 378 GLU A N 1
ATOM 2955 C CA . GLU A 1 378 ? 21.552 -9.893 5.223 1.00 98.31 378 GLU A CA 1
ATOM 2956 C C . GLU A 1 378 ? 22.773 -10.826 5.273 1.00 98.31 378 GLU A C 1
ATOM 2958 O O . GLU A 1 378 ? 23.757 -10.534 5.956 1.00 98.31 378 GLU A O 1
ATOM 2963 N N . ALA A 1 379 ? 22.765 -11.908 4.489 1.00 97.88 379 ALA A N 1
ATOM 2964 C CA . ALA A 1 379 ? 23.867 -12.867 4.435 1.00 97.88 379 ALA A CA 1
ATOM 2965 C C . ALA A 1 379 ? 25.168 -12.271 3.866 1.00 97.88 379 ALA A C 1
ATOM 2967 O O . ALA A 1 379 ? 26.265 -12.703 4.237 1.00 97.88 379 ALA A O 1
ATOM 2968 N N . PHE A 1 380 ? 25.071 -11.306 2.948 1.00 97.19 380 PHE A N 1
ATOM 2969 C CA . PHE A 1 380 ? 26.216 -10.562 2.425 1.00 97.19 380 PHE A CA 1
ATOM 2970 C C . PHE A 1 380 ? 26.831 -9.666 3.507 1.00 97.19 380 PHE A C 1
ATOM 2972 O O . PHE A 1 380 ? 28.047 -9.694 3.708 1.00 97.19 380 PHE A O 1
ATOM 2979 N N . LEU A 1 381 ? 25.997 -8.916 4.232 1.00 96.75 381 LEU A N 1
ATOM 2980 C CA . LEU A 1 381 ? 26.421 -7.992 5.284 1.00 96.75 381 LEU A CA 1
ATOM 2981 C C . LEU A 1 381 ? 26.977 -8.719 6.510 1.00 96.75 381 LEU A C 1
ATOM 2983 O O . LEU A 1 381 ? 28.006 -8.305 7.031 1.00 96.75 381 LEU A O 1
ATOM 2987 N N . GLY A 1 382 ? 26.385 -9.849 6.911 1.00 91.81 382 GLY A N 1
ATOM 2988 C CA . GLY A 1 382 ? 26.853 -10.647 8.052 1.00 91.81 382 GLY A CA 1
ATOM 2989 C C . GLY A 1 382 ? 28.274 -11.214 7.903 1.00 91.81 382 GLY A C 1
ATOM 2990 O O . GLY A 1 382 ? 28.858 -11.686 8.875 1.00 91.81 382 GLY A O 1
ATOM 2991 N N . LYS A 1 383 ? 28.859 -11.165 6.698 1.00 90.25 383 LYS A N 1
ATOM 2992 C CA . LYS A 1 383 ? 30.256 -11.553 6.429 1.00 90.25 383 LYS A CA 1
ATOM 2993 C C . LYS A 1 383 ? 31.236 -10.377 6.504 1.00 90.25 383 LYS A C 1
ATOM 2995 O O . LYS A 1 383 ? 32.446 -10.597 6.438 1.00 90.25 383 LYS A O 1
ATOM 3000 N N . ALA A 1 384 ? 30.747 -9.141 6.586 1.00 89.12 384 ALA A N 1
ATOM 3001 C CA . ALA A 1 384 ? 31.560 -7.932 6.590 1.00 89.12 384 ALA A CA 1
ATOM 3002 C C . ALA A 1 384 ? 31.725 -7.392 8.019 1.00 89.12 384 ALA A C 1
ATOM 3004 O O . ALA A 1 384 ? 30.760 -7.297 8.765 1.00 89.12 384 ALA A O 1
ATOM 3005 N N . LYS A 1 385 ? 32.956 -7.030 8.402 1.00 88.00 385 LYS A N 1
ATOM 3006 C CA . LYS A 1 385 ? 33.270 -6.591 9.776 1.00 88.00 385 LYS A CA 1
ATOM 3007 C C . LYS A 1 385 ? 32.706 -5.212 10.125 1.00 88.00 385 LYS A C 1
ATOM 3009 O O . LYS A 1 385 ? 32.348 -4.991 11.273 1.00 88.00 385 LYS A O 1
ATOM 3014 N N . ASP A 1 386 ? 32.609 -4.330 9.136 1.00 93.44 386 ASP A N 1
ATOM 3015 C CA . ASP A 1 386 ? 32.230 -2.921 9.320 1.00 93.44 386 ASP A CA 1
ATOM 3016 C C . ASP A 1 386 ? 30.719 -2.685 9.129 1.00 93.44 386 ASP A C 1
ATOM 3018 O O . ASP A 1 386 ? 30.269 -1.567 8.889 1.00 93.44 386 ASP A O 1
ATOM 3022 N N . TRP A 1 387 ? 29.915 -3.751 9.160 1.00 95.69 387 TRP A N 1
ATOM 3023 C CA . TRP A 1 387 ? 28.474 -3.693 8.927 1.00 95.69 387 TRP A CA 1
ATOM 3024 C C . TRP A 1 387 ? 27.718 -4.396 10.050 1.00 95.69 387 TRP A C 1
ATOM 3026 O O . TRP A 1 387 ? 28.000 -5.543 10.386 1.00 95.69 387 TRP A O 1
ATOM 3036 N N . GLU A 1 388 ? 26.713 -3.717 10.601 1.00 95.50 388 GLU A N 1
ATOM 3037 C CA . GLU A 1 388 ? 25.752 -4.291 11.546 1.00 95.50 388 GLU A CA 1
ATOM 3038 C C . GLU A 1 388 ? 24.411 -4.470 10.835 1.00 95.50 388 GLU A C 1
ATOM 3040 O O . GLU A 1 388 ? 23.839 -3.499 10.334 1.00 95.50 388 GLU A O 1
ATOM 3045 N N . VAL A 1 389 ? 23.884 -5.695 10.833 1.00 97.31 389 VAL A N 1
ATOM 3046 C CA . VAL A 1 389 ? 22.464 -5.949 10.556 1.00 97.31 389 VAL A CA 1
ATOM 3047 C C . VAL A 1 389 ? 21.692 -5.614 11.831 1.00 97.31 389 VAL A C 1
ATOM 3049 O O . VAL A 1 389 ? 21.880 -6.265 12.856 1.00 97.31 389 VAL A O 1
ATOM 3052 N N . VAL A 1 390 ? 20.865 -4.568 11.784 1.00 96.44 390 VAL A N 1
ATOM 3053 C CA . VAL A 1 390 ? 20.143 -4.050 12.960 1.00 96.44 390 VAL A CA 1
ATOM 3054 C C . VAL A 1 390 ? 18.818 -4.777 13.155 1.00 96.44 390 VAL A C 1
ATOM 3056 O O . VAL A 1 390 ? 18.453 -5.095 14.284 1.00 96.44 390 VAL A O 1
ATOM 3059 N N . THR A 1 391 ? 18.117 -5.082 12.063 1.00 97.38 391 THR A N 1
ATOM 3060 C CA . THR A 1 391 ? 16.991 -6.020 12.066 1.00 97.38 391 THR A CA 1
ATOM 3061 C C . THR A 1 391 ? 17.208 -7.047 10.963 1.00 97.38 391 THR A C 1
ATOM 3063 O O . THR A 1 391 ? 17.615 -6.651 9.864 1.00 97.38 391 THR A O 1
ATOM 3066 N N . PRO A 1 392 ? 16.918 -8.334 11.221 1.00 97.00 392 PRO A N 1
ATOM 3067 C CA . PRO A 1 392 ? 17.044 -9.377 10.206 1.00 97.00 392 PRO A CA 1
ATOM 3068 C C . PRO A 1 392 ? 16.138 -9.092 9.004 1.00 97.00 392 PRO A C 1
ATOM 3070 O O . PRO A 1 392 ? 15.205 -8.284 9.091 1.00 97.00 392 PRO A O 1
ATOM 3073 N N . ALA A 1 393 ? 16.413 -9.755 7.882 1.00 98.06 393 ALA A N 1
ATOM 3074 C CA . ALA A 1 393 ? 15.568 -9.665 6.708 1.00 98.06 393 ALA A CA 1
ATOM 3075 C C . ALA A 1 393 ? 14.171 -10.211 7.021 1.00 98.06 393 ALA A C 1
ATOM 307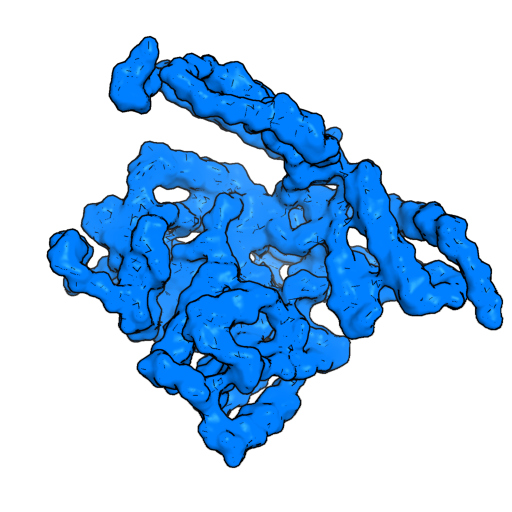7 O O . ALA A 1 393 ? 13.998 -11.361 7.425 1.00 98.06 393 ALA A O 1
ATOM 3078 N N . GLN A 1 394 ? 13.158 -9.378 6.816 1.00 97.31 394 GLN A N 1
ATOM 3079 C CA . GLN A 1 394 ? 11.786 -9.705 7.142 1.00 97.31 394 GLN A CA 1
ATOM 3080 C C . GLN A 1 394 ? 10.819 -9.099 6.128 1.00 97.31 394 GLN A C 1
ATOM 3082 O O . GLN A 1 394 ? 10.813 -7.896 5.876 1.00 97.31 394 GLN A O 1
ATOM 3087 N N . LEU A 1 395 ? 9.997 -9.962 5.524 1.00 97.38 395 LEU A N 1
ATOM 3088 C CA . LEU A 1 395 ? 9.027 -9.612 4.481 1.00 97.38 395 LEU A CA 1
ATOM 3089 C C . LEU A 1 395 ? 9.606 -8.783 3.318 1.00 97.38 395 LEU A C 1
ATOM 3091 O O . LEU A 1 395 ? 8.865 -8.039 2.694 1.00 97.38 395 LEU A O 1
ATOM 3095 N N . GLY A 1 396 ? 10.898 -8.921 2.998 1.00 97.69 396 GLY A N 1
ATOM 3096 C CA . GLY A 1 396 ? 11.565 -8.145 1.943 1.00 97.69 396 GLY A CA 1
ATOM 3097 C C . GLY A 1 396 ? 12.167 -6.816 2.410 1.00 97.69 396 GLY A C 1
ATOM 3098 O O . GLY A 1 396 ? 12.580 -6.018 1.572 1.00 97.69 396 GLY A O 1
ATOM 3099 N N . ILE A 1 397 ? 12.235 -6.564 3.721 1.00 98.38 397 ILE A N 1
ATOM 3100 C CA . ILE A 1 397 ? 12.966 -5.435 4.306 1.00 98.38 397 ILE A CA 1
ATOM 3101 C C . ILE A 1 397 ? 14.144 -5.959 5.116 1.00 98.38 397 ILE A C 1
ATOM 3103 O O . ILE A 1 397 ? 13.993 -6.899 5.882 1.00 98.38 397 ILE A O 1
ATOM 3107 N N . VAL A 1 398 ? 15.299 -5.313 5.005 1.00 98.38 398 VAL A N 1
ATOM 3108 C CA . VAL A 1 398 ? 16.424 -5.499 5.929 1.00 98.38 398 VAL A CA 1
ATOM 3109 C C . VAL A 1 398 ? 16.927 -4.130 6.364 1.00 98.38 398 VAL A C 1
ATOM 3111 O O . VAL A 1 398 ? 16.991 -3.198 5.552 1.00 98.38 398 VAL A O 1
ATOM 3114 N N . THR A 1 399 ? 17.262 -3.993 7.650 1.00 98.50 399 THR A N 1
ATOM 3115 C CA . THR A 1 399 ? 17.861 -2.759 8.164 1.00 98.50 399 THR A CA 1
ATOM 3116 C C . THR A 1 399 ? 19.271 -3.005 8.657 1.00 98.50 399 THR A C 1
ATOM 3118 O O . THR A 1 399 ? 19.560 -3.992 9.334 1.00 98.50 399 THR A O 1
ATOM 3121 N N . PHE A 1 400 ? 20.175 -2.111 8.284 1.00 98.31 400 PHE A N 1
ATOM 3122 C CA . PHE A 1 400 ? 21.594 -2.259 8.556 1.00 98.31 400 PHE A CA 1
ATOM 3123 C C . PHE A 1 400 ? 22.270 -0.899 8.645 1.00 98.31 400 PHE A C 1
ATOM 3125 O O . PHE A 1 400 ? 21.721 0.116 8.218 1.00 98.31 400 PHE A O 1
ATOM 3132 N N . ARG A 1 401 ? 23.474 -0.862 9.202 1.00 97.06 401 ARG A N 1
ATOM 3133 C CA . ARG A 1 401 ? 24.282 0.355 9.253 1.00 97.06 401 ARG A CA 1
ATOM 3134 C C . ARG A 1 401 ? 25.756 0.042 9.078 1.00 97.06 401 ARG A C 1
ATOM 3136 O O . ARG A 1 401 ? 26.233 -1.005 9.513 1.00 97.06 401 ARG A O 1
ATOM 3143 N N . TYR A 1 402 ? 26.455 0.970 8.442 1.00 96.31 402 TYR A N 1
ATOM 3144 C CA . TYR A 1 402 ? 27.906 0.955 8.365 1.00 96.31 402 TYR A CA 1
ATOM 3145 C C . TYR A 1 402 ? 28.491 1.496 9.670 1.00 96.31 402 TYR A C 1
ATOM 3147 O O . TYR A 1 402 ? 28.071 2.557 10.142 1.00 96.31 402 TYR A O 1
ATOM 3155 N N . ILE A 1 403 ? 29.442 0.762 10.238 1.00 93.75 403 ILE A N 1
ATOM 3156 C CA . ILE A 1 403 ? 30.186 1.106 11.446 1.00 93.75 403 ILE A CA 1
ATOM 3157 C C . ILE A 1 403 ? 31.665 1.052 11.072 1.00 93.75 403 ILE A C 1
ATOM 3159 O O . ILE A 1 403 ? 32.200 -0.047 10.930 1.00 93.75 403 ILE A O 1
ATOM 3163 N N . PRO A 1 404 ? 32.327 2.209 10.891 1.00 87.69 404 PRO A N 1
ATOM 3164 C CA . PRO A 1 404 ? 33.766 2.242 10.675 1.00 87.69 404 PRO A CA 1
ATOM 3165 C C . PRO A 1 404 ? 34.504 1.469 11.777 1.00 87.69 404 PRO A C 1
ATOM 3167 O O . PRO A 1 404 ? 34.081 1.463 12.932 1.00 87.69 404 PRO A O 1
ATOM 3170 N N . SER A 1 405 ? 35.616 0.831 11.421 1.00 76.38 405 SER A N 1
ATOM 3171 C CA . SER A 1 405 ? 36.418 0.000 12.329 1.00 76.38 405 SER A CA 1
ATOM 3172 C C . SER A 1 405 ? 36.966 0.750 13.553 1.00 76.38 405 SER A C 1
ATOM 3174 O O . SER A 1 405 ? 37.226 0.134 14.588 1.00 76.38 405 SER A O 1
ATOM 3176 N N . GLU A 1 406 ? 37.137 2.068 13.452 1.00 73.44 406 GLU A N 1
ATOM 3177 C CA . GLU A 1 406 ? 37.525 2.943 14.556 1.00 73.44 406 GLU A CA 1
ATOM 3178 C C . GLU A 1 406 ? 36.274 3.433 15.305 1.00 73.44 406 GLU A C 1
ATOM 3180 O O . GLU A 1 406 ? 35.294 3.829 14.677 1.00 73.44 406 GLU A O 1
ATOM 3185 N N . LEU A 1 407 ? 36.303 3.376 16.646 1.00 65.19 407 LEU A N 1
ATOM 3186 C CA . LEU A 1 407 ? 35.176 3.635 17.558 1.00 65.19 407 LEU A CA 1
ATOM 3187 C C . LEU A 1 407 ? 34.591 5.052 17.392 1.00 65.19 407 LEU A C 1
ATOM 3189 O O . LEU A 1 407 ? 34.895 5.966 18.153 1.00 65.19 407 LEU A O 1
ATOM 3193 N N . ALA A 1 408 ? 33.724 5.224 16.402 1.00 76.06 408 ALA A N 1
ATOM 3194 C CA . ALA A 1 408 ? 32.931 6.424 16.213 1.00 76.06 408 ALA A CA 1
ATOM 3195 C C . ALA A 1 408 ? 31.780 6.462 17.231 1.00 76.06 408 ALA A C 1
ATOM 3197 O O . ALA A 1 408 ? 31.158 5.439 17.531 1.00 76.06 408 ALA A O 1
ATOM 3198 N N . SER A 1 409 ? 31.457 7.655 17.737 1.00 88.25 409 SER A N 1
ATOM 3199 C CA . SER A 1 409 ? 30.258 7.852 18.557 1.00 88.25 409 SER A CA 1
ATOM 3200 C C . SER A 1 409 ? 28.990 7.473 17.779 1.00 88.25 409 SER A C 1
ATOM 3202 O O . SER A 1 409 ? 28.959 7.545 16.546 1.00 88.25 409 SER A O 1
ATOM 3204 N N . THR A 1 410 ? 27.911 7.114 18.483 1.00 90.75 410 THR A N 1
ATOM 3205 C CA . THR A 1 410 ? 26.613 6.806 17.852 1.00 90.75 410 THR A CA 1
ATOM 3206 C C . THR A 1 410 ? 26.137 7.938 16.939 1.00 90.75 410 THR A C 1
ATOM 3208 O O . THR A 1 410 ? 25.663 7.669 15.837 1.00 90.75 410 THR A O 1
ATOM 3211 N N . ASP A 1 411 ? 26.333 9.196 17.340 1.00 92.44 411 ASP A N 1
ATOM 3212 C CA . ASP A 1 411 ? 25.980 10.366 16.527 1.00 92.44 411 ASP A CA 1
ATOM 3213 C C . ASP A 1 411 ? 26.783 10.429 15.225 1.00 92.44 411 ASP A C 1
ATOM 3215 O O . ASP A 1 411 ? 26.224 10.669 14.154 1.00 92.44 411 ASP A O 1
ATOM 3219 N N . THR A 1 412 ? 28.082 10.134 15.289 1.00 92.69 412 THR A N 1
ATOM 3220 C CA . THR A 1 412 ? 28.943 10.086 14.101 1.00 92.69 412 THR A CA 1
ATOM 3221 C C . THR A 1 412 ? 28.511 8.962 13.157 1.00 92.69 412 THR A C 1
ATOM 3223 O O . THR A 1 412 ? 28.380 9.182 11.953 1.00 92.69 412 THR A O 1
ATOM 3226 N N . ILE A 1 413 ? 28.204 7.773 13.692 1.00 94.94 413 ILE A N 1
ATOM 3227 C CA . ILE A 1 413 ? 27.665 6.644 12.914 1.00 94.94 413 ILE A CA 1
ATOM 3228 C C . ILE A 1 413 ? 26.339 7.035 12.246 1.00 94.94 413 ILE A C 1
ATOM 3230 O O . ILE A 1 413 ? 26.130 6.753 11.062 1.00 94.94 413 ILE A O 1
ATOM 3234 N N . ASN A 1 414 ? 25.452 7.713 12.976 1.00 96.25 414 ASN A N 1
ATOM 3235 C CA . ASN A 1 414 ? 24.168 8.175 12.460 1.00 96.25 414 ASN A CA 1
ATOM 3236 C C . ASN A 1 414 ? 24.353 9.158 11.289 1.00 96.25 414 ASN A C 1
ATOM 3238 O O . ASN A 1 414 ? 23.709 9.002 10.248 1.00 96.25 414 ASN A O 1
ATOM 3242 N N . GLU A 1 415 ? 25.257 10.133 11.410 1.00 95.50 415 GLU A N 1
ATOM 3243 C CA . GLU A 1 415 ? 25.545 11.095 10.338 1.00 95.50 415 GLU A CA 1
ATOM 3244 C C . GLU A 1 415 ? 26.201 10.447 9.111 1.00 95.50 415 GLU A C 1
ATOM 3246 O O . GLU A 1 415 ? 25.798 10.737 7.980 1.00 95.50 415 GLU A O 1
ATOM 3251 N N . ILE A 1 416 ? 27.133 9.507 9.310 1.00 96.00 416 ILE A N 1
ATOM 3252 C CA . ILE A 1 416 ? 27.744 8.735 8.218 1.00 96.00 416 ILE A CA 1
ATOM 3253 C C . ILE A 1 416 ? 26.671 7.991 7.417 1.00 96.00 416 ILE A C 1
ATOM 3255 O O . ILE A 1 416 ? 26.639 8.095 6.191 1.00 96.00 416 ILE A O 1
ATOM 3259 N N . ASN A 1 417 ? 25.753 7.285 8.085 1.00 97.50 417 ASN A N 1
ATOM 3260 C CA . ASN A 1 417 ? 24.711 6.511 7.403 1.00 97.50 417 ASN A CA 1
ATOM 3261 C C . ASN A 1 417 ? 23.692 7.413 6.677 1.00 97.50 417 ASN A C 1
ATOM 3263 O O . ASN A 1 417 ? 23.276 7.089 5.561 1.00 97.50 417 ASN A O 1
ATOM 3267 N N . LYS A 1 418 ? 23.343 8.585 7.236 1.00 97.19 418 LYS A N 1
ATOM 3268 C CA . LYS A 1 418 ? 22.530 9.596 6.525 1.00 97.19 418 LYS A CA 1
ATOM 3269 C C . LYS A 1 418 ? 23.231 10.097 5.266 1.00 97.19 418 LYS A C 1
ATOM 3271 O O . LYS A 1 418 ? 22.600 10.188 4.211 1.00 97.19 418 LYS A O 1
ATOM 3276 N N . LYS A 1 419 ? 24.518 10.447 5.370 1.00 97.00 419 LYS A N 1
ATOM 3277 C CA . LYS A 1 419 ? 25.305 10.944 4.235 1.00 97.00 419 LYS A CA 1
ATOM 3278 C C . LYS A 1 419 ? 25.463 9.868 3.164 1.00 97.00 419 LYS A C 1
ATOM 3280 O O . LYS A 1 419 ? 25.271 10.166 1.992 1.00 97.00 419 LYS A O 1
ATOM 3285 N N . LEU A 1 420 ? 25.709 8.621 3.560 1.00 97.81 420 LEU A N 1
ATOM 3286 C CA . LEU A 1 420 ? 25.808 7.482 2.651 1.00 97.81 420 LEU A CA 1
ATOM 3287 C C . LEU A 1 420 ? 24.536 7.305 1.808 1.00 97.81 420 LEU A C 1
ATOM 3289 O O . LEU A 1 420 ? 24.628 7.236 0.588 1.00 97.81 420 LEU A O 1
ATOM 3293 N N . VAL A 1 421 ? 23.342 7.308 2.413 1.00 98.00 421 VAL A N 1
ATOM 3294 C CA . VAL A 1 421 ? 22.075 7.175 1.661 1.00 98.00 421 VAL A CA 1
ATOM 3295 C C . VAL A 1 421 ? 21.830 8.348 0.706 1.00 98.00 421 VAL A C 1
ATOM 3297 O O . VAL A 1 421 ? 21.386 8.136 -0.429 1.00 98.00 421 VAL A O 1
ATOM 3300 N N . LYS A 1 422 ? 22.155 9.578 1.129 1.00 96.25 422 LYS A N 1
ATOM 3301 C CA . LYS A 1 422 ? 22.101 10.753 0.244 1.00 96.25 422 LYS A CA 1
ATOM 3302 C C . LYS A 1 422 ? 23.023 10.575 -0.959 1.00 96.25 422 LYS A C 1
ATOM 3304 O O . LYS A 1 422 ? 22.601 10.834 -2.080 1.00 96.25 422 LYS A O 1
ATOM 3309 N N . GLU A 1 423 ? 24.230 10.069 -0.735 1.00 96.75 423 GLU A N 1
ATOM 3310 C CA . GLU A 1 423 ? 25.235 9.929 -1.783 1.00 96.75 423 GLU A CA 1
ATOM 3311 C C . GLU A 1 423 ? 24.952 8.771 -2.744 1.00 96.75 423 GLU A C 1
ATOM 3313 O O . GLU A 1 423 ? 25.176 8.899 -3.946 1.00 96.75 423 GLU A O 1
ATOM 3318 N N . ILE A 1 424 ? 24.361 7.677 -2.254 1.00 97.31 424 ILE A N 1
ATOM 3319 C CA . ILE A 1 424 ? 23.828 6.601 -3.103 1.00 97.31 424 ILE A CA 1
ATOM 3320 C C . ILE A 1 424 ? 22.788 7.169 -4.078 1.00 97.31 424 ILE A C 1
ATOM 3322 O O . ILE A 1 424 ? 22.880 6.943 -5.285 1.00 97.31 424 ILE A O 1
ATOM 3326 N N . THR A 1 425 ? 21.843 7.955 -3.551 1.00 95.69 425 THR A N 1
ATOM 3327 C CA . THR A 1 425 ? 20.776 8.580 -4.346 1.00 95.69 425 THR A CA 1
ATOM 3328 C C . THR A 1 425 ? 21.343 9.608 -5.324 1.00 95.69 425 THR A C 1
ATOM 3330 O O . THR A 1 425 ? 20.962 9.610 -6.491 1.00 95.69 425 THR A O 1
ATOM 3333 N N . HIS A 1 426 ? 22.291 10.441 -4.882 1.00 93.88 426 HIS A N 1
ATOM 3334 C CA . HIS A 1 426 ? 22.945 11.445 -5.722 1.00 93.88 426 HIS A CA 1
ATOM 3335 C C . HIS A 1 426 ? 23.717 10.818 -6.892 1.00 93.88 426 HIS A C 1
ATOM 3337 O O . HIS A 1 426 ? 23.627 11.301 -8.017 1.00 93.88 426 HIS A O 1
ATOM 3343 N N . ARG A 1 427 ? 24.421 9.700 -6.657 1.00 94.06 427 ARG A N 1
ATOM 3344 C CA . ARG A 1 427 ? 25.103 8.934 -7.716 1.00 94.06 427 ARG A CA 1
ATOM 3345 C C . ARG A 1 427 ? 24.142 8.150 -8.616 1.00 94.06 427 ARG A C 1
ATOM 3347 O O . ARG A 1 427 ? 24.579 7.596 -9.621 1.00 94.06 427 ARG A O 1
ATOM 3354 N N . GLY A 1 428 ? 22.864 8.052 -8.252 1.00 93.75 428 GLY A N 1
ATOM 3355 C CA . GLY A 1 428 ? 21.781 7.551 -9.101 1.00 93.75 428 GLY A CA 1
ATOM 3356 C C . GLY A 1 428 ? 21.768 6.045 -9.382 1.00 93.75 428 GLY A C 1
ATOM 3357 O O . GLY A 1 428 ? 20.840 5.573 -10.036 1.00 93.75 428 GLY A O 1
ATOM 3358 N N . PHE A 1 429 ? 22.747 5.265 -8.904 1.00 95.81 429 PHE A N 1
ATOM 3359 C CA . PHE A 1 429 ? 22.836 3.828 -9.210 1.00 95.81 429 PHE A CA 1
ATOM 3360 C C . PHE A 1 429 ? 21.824 2.968 -8.440 1.00 95.81 429 PHE A C 1
ATOM 3362 O O . PHE A 1 429 ? 21.490 1.872 -8.890 1.00 95.81 429 PHE A O 1
ATOM 3369 N N . ALA A 1 430 ? 21.364 3.454 -7.288 1.00 97.50 430 ALA A N 1
ATOM 3370 C CA . ALA A 1 430 ? 20.311 2.876 -6.466 1.00 97.50 430 ALA A CA 1
ATOM 3371 C C . ALA A 1 430 ? 19.648 3.996 -5.654 1.00 97.50 430 ALA A C 1
ATOM 3373 O O . ALA A 1 430 ? 20.197 5.090 -5.527 1.00 97.50 430 ALA A O 1
ATOM 3374 N N . MET A 1 431 ? 18.489 3.719 -5.066 1.00 97.50 431 MET A N 1
ATOM 3375 C CA . MET A 1 431 ? 17.905 4.590 -4.049 1.00 97.50 431 MET A CA 1
ATOM 3376 C C . MET A 1 431 ? 17.483 3.749 -2.856 1.00 97.50 431 MET A C 1
ATOM 3378 O O . MET A 1 431 ? 16.752 2.775 -3.012 1.00 97.50 431 MET A O 1
ATOM 3382 N N . LEU A 1 432 ? 17.946 4.137 -1.673 1.00 97.50 432 LEU A N 1
ATOM 3383 C CA . LEU A 1 432 ? 17.565 3.550 -0.393 1.00 97.50 432 LEU A CA 1
ATOM 3384 C C . LEU A 1 432 ? 16.986 4.652 0.494 1.00 97.50 432 LEU A C 1
ATOM 3386 O O . LEU A 1 432 ? 17.084 5.838 0.188 1.00 97.50 432 LEU A O 1
ATOM 3390 N N . SER A 1 433 ? 16.373 4.258 1.602 1.00 97.69 433 SER A N 1
ATOM 3391 C CA . SER A 1 433 ? 15.885 5.196 2.615 1.00 97.69 433 SER A CA 1
ATOM 3392 C C . SER A 1 433 ? 16.586 4.940 3.937 1.00 97.69 433 SER A C 1
ATOM 3394 O O . SER A 1 433 ? 16.974 3.808 4.209 1.00 97.69 433 SER A O 1
ATOM 3396 N N . THR A 1 434 ? 16.717 5.958 4.778 1.00 97.94 434 THR A N 1
ATOM 3397 C CA . THR A 1 434 ? 17.011 5.739 6.195 1.00 97.94 434 THR A CA 1
ATOM 3398 C C . THR A 1 434 ? 15.719 5.570 6.992 1.00 97.94 434 THR A C 1
ATOM 3400 O O . THR A 1 434 ? 14.640 5.984 6.560 1.00 97.94 434 THR A O 1
ATOM 3403 N N . THR A 1 435 ? 15.836 4.969 8.170 1.00 97.38 435 THR A N 1
ATOM 3404 C CA . THR A 1 435 ? 14.844 5.048 9.248 1.00 97.38 435 THR A CA 1
ATOM 3405 C C . THR A 1 435 ? 15.568 5.133 10.590 1.00 97.38 435 THR A C 1
ATOM 3407 O O . THR A 1 435 ? 16.792 5.003 10.643 1.00 97.38 435 THR A O 1
ATOM 3410 N N . GLU A 1 436 ? 14.830 5.367 11.667 1.00 96.44 436 GLU A N 1
ATOM 3411 C CA . GLU A 1 436 ? 15.360 5.375 13.027 1.00 96.44 436 GLU A CA 1
ATOM 3412 C C . GLU A 1 436 ? 14.748 4.235 13.840 1.00 96.44 436 GLU A C 1
ATOM 3414 O O . GLU A 1 436 ? 13.534 4.037 13.814 1.00 96.44 436 GLU A O 1
ATOM 3419 N N . LEU A 1 437 ? 15.595 3.474 14.533 1.00 95.19 437 LEU A N 1
ATOM 3420 C CA . LEU A 1 437 ? 15.211 2.349 15.380 1.00 95.19 437 LEU A CA 1
ATOM 3421 C C . LEU A 1 437 ? 15.946 2.464 16.716 1.00 95.19 437 LEU A C 1
ATOM 3423 O O . LEU A 1 437 ? 17.163 2.291 16.750 1.00 95.19 437 LEU A O 1
ATOM 3427 N N . LYS A 1 438 ? 15.220 2.745 17.808 1.00 90.38 438 LYS A N 1
ATOM 3428 C CA . LYS A 1 438 ? 15.789 2.913 19.163 1.00 90.38 438 LYS A CA 1
ATOM 3429 C C . LYS A 1 438 ? 17.041 3.815 19.145 1.00 90.38 438 LYS A C 1
ATOM 3431 O O . LYS A 1 438 ? 18.124 3.376 19.519 1.00 90.38 438 LYS A O 1
ATOM 3436 N N . GLU A 1 439 ? 16.888 5.036 18.616 1.00 90.81 439 GLU A N 1
ATOM 3437 C CA . GLU A 1 439 ? 17.933 6.079 18.482 1.00 90.81 439 GLU A CA 1
ATOM 3438 C C . GLU A 1 439 ? 19.071 5.769 17.480 1.00 90.81 439 GLU A C 1
ATOM 3440 O O . GLU A 1 439 ? 19.970 6.586 17.252 1.00 90.81 439 GLU A O 1
ATOM 3445 N N . LYS A 1 440 ? 19.040 4.606 16.815 1.00 95.19 440 LYS A N 1
ATOM 3446 C CA . LYS A 1 440 ? 19.971 4.265 15.733 1.00 95.19 440 LYS A CA 1
ATOM 3447 C C . LYS A 1 440 ? 19.393 4.700 14.392 1.00 95.19 440 LYS A C 1
ATOM 3449 O O . LYS A 1 440 ? 18.335 4.217 13.989 1.00 95.19 440 LYS A O 1
ATOM 3454 N N . VAL A 1 441 ? 20.121 5.528 13.648 1.00 97.62 441 VAL A N 1
ATOM 3455 C CA . VAL A 1 441 ? 19.812 5.784 12.238 1.00 97.62 441 VAL A CA 1
ATOM 3456 C C . VAL A 1 441 ? 20.370 4.642 11.404 1.00 97.62 441 VAL A C 1
ATOM 3458 O O . VAL A 1 441 ? 21.573 4.380 11.393 1.00 97.62 441 VAL A O 1
ATOM 3461 N N . VAL A 1 442 ? 19.475 3.957 10.703 1.00 98.06 442 VAL A N 1
ATOM 3462 C CA . VAL A 1 442 ? 19.782 2.761 9.920 1.00 98.06 442 VAL A CA 1
ATOM 3463 C C . VAL A 1 442 ? 19.386 2.957 8.468 1.00 98.06 442 VAL A C 1
ATOM 3465 O O . VAL A 1 442 ? 18.455 3.697 8.145 1.00 98.06 442 VAL A O 1
ATOM 3468 N N . ILE A 1 443 ? 20.086 2.264 7.583 1.00 98.56 443 ILE A N 1
ATOM 3469 C CA . ILE A 1 443 ? 19.719 2.115 6.182 1.00 98.56 443 ILE A CA 1
ATOM 3470 C C . ILE A 1 443 ? 18.622 1.056 6.114 1.00 98.56 443 ILE A C 1
ATOM 3472 O O . ILE A 1 443 ? 18.795 -0.056 6.607 1.00 98.56 443 ILE A O 1
ATOM 3476 N N . ARG A 1 444 ? 17.490 1.405 5.504 1.00 98.31 444 ARG A N 1
ATOM 3477 C CA . ARG A 1 444 ? 16.369 0.509 5.225 1.00 98.31 444 ARG A CA 1
ATOM 3478 C C . ARG A 1 444 ? 16.337 0.203 3.735 1.00 98.31 444 ARG A C 1
ATOM 3480 O O . ARG A 1 444 ? 16.031 1.088 2.926 1.00 98.31 444 ARG A O 1
ATOM 3487 N N . LEU A 1 445 ? 16.601 -1.057 3.408 1.00 98.44 445 LEU A N 1
ATOM 3488 C CA . LEU A 1 445 ? 16.461 -1.620 2.071 1.00 98.44 445 LEU A CA 1
ATOM 3489 C C . LEU A 1 445 ? 15.142 -2.386 1.993 1.00 98.44 445 LEU A C 1
ATOM 3491 O O . LEU A 1 445 ? 14.873 -3.219 2.851 1.00 98.44 445 LEU A O 1
ATOM 3495 N N . CYS A 1 446 ? 14.344 -2.108 0.965 1.00 98.19 446 CYS A N 1
ATOM 3496 C CA . CYS A 1 446 ? 13.067 -2.758 0.689 1.00 98.19 446 CYS A CA 1
ATOM 3497 C C . CYS A 1 446 ? 13.104 -3.357 -0.725 1.00 98.19 446 CYS A C 1
ATOM 3499 O O . CYS A 1 446 ? 13.070 -2.628 -1.715 1.00 98.19 446 CYS A O 1
ATOM 3501 N N . SER A 1 447 ? 13.225 -4.678 -0.841 1.00 97.25 447 SER A N 1
ATOM 3502 C CA . SER A 1 447 ? 13.455 -5.395 -2.101 1.00 97.25 447 SER A CA 1
ATOM 3503 C C . SER A 1 447 ? 12.174 -6.013 -2.643 1.00 97.25 447 SER A C 1
ATOM 3505 O O . SER A 1 447 ? 12.054 -7.228 -2.741 1.00 97.25 447 SER A O 1
ATOM 3507 N N . ILE A 1 448 ? 11.199 -5.180 -3.002 1.00 95.75 448 ILE A N 1
ATOM 3508 C CA . ILE A 1 448 ? 9.904 -5.680 -3.490 1.00 95.75 448 ILE A CA 1
ATOM 3509 C C . ILE A 1 448 ? 9.781 -5.732 -5.008 1.00 95.75 448 ILE A C 1
ATOM 3511 O O . ILE A 1 448 ? 8.859 -6.351 -5.522 1.00 95.75 448 ILE A O 1
ATOM 3515 N N . ASN A 1 449 ? 10.682 -5.091 -5.752 1.00 96.88 449 ASN A N 1
ATOM 3516 C CA . ASN A 1 449 ? 10.595 -5.066 -7.207 1.00 96.88 449 ASN A CA 1
ATOM 3517 C C . ASN A 1 449 ? 11.030 -6.423 -7.800 1.00 96.88 449 ASN A C 1
ATOM 3519 O O . ASN A 1 449 ? 12.207 -6.770 -7.707 1.00 96.88 449 ASN A O 1
ATOM 3523 N N . PRO A 1 450 ? 10.143 -7.187 -8.472 1.00 96.19 450 PRO A N 1
ATOM 3524 C CA . PRO A 1 450 ? 10.501 -8.506 -8.989 1.00 96.19 450 PRO A CA 1
ATOM 3525 C C . PRO A 1 450 ? 11.443 -8.445 -10.197 1.00 96.19 450 PRO A C 1
ATOM 3527 O O . PRO A 1 450 ? 11.910 -9.476 -10.668 1.00 96.19 450 PRO A O 1
ATOM 3530 N N . ARG A 1 451 ? 11.719 -7.244 -10.726 1.00 96.44 451 ARG A N 1
ATOM 3531 C CA . ARG A 1 451 ? 12.657 -7.031 -11.837 1.00 96.44 451 ARG A CA 1
ATOM 3532 C C . ARG A 1 451 ? 14.105 -6.845 -11.377 1.00 96.44 451 ARG A C 1
ATOM 3534 O O . ARG A 1 451 ? 14.988 -6.829 -12.235 1.00 96.44 451 ARG A O 1
ATOM 3541 N N . THR A 1 452 ? 14.346 -6.675 -10.076 1.00 97.44 452 THR A N 1
ATOM 3542 C CA . THR A 1 452 ? 15.691 -6.629 -9.487 1.00 97.44 452 THR A CA 1
ATOM 3543 C C . THR A 1 452 ? 16.265 -8.033 -9.465 1.00 97.44 452 THR A C 1
ATOM 3545 O O . THR A 1 452 ? 15.669 -8.924 -8.878 1.00 97.44 452 THR A O 1
ATOM 3548 N N . THR A 1 453 ? 17.413 -8.272 -10.079 1.00 97.88 453 THR A N 1
ATOM 3549 C CA . THR A 1 453 ? 18.049 -9.599 -10.049 1.00 97.88 453 THR A CA 1
ATOM 3550 C C . THR A 1 453 ? 18.983 -9.758 -8.846 1.00 97.88 453 THR A C 1
ATOM 3552 O O . THR A 1 453 ? 19.446 -8.773 -8.272 1.00 97.88 453 THR A O 1
ATOM 3555 N N . THR A 1 454 ? 19.311 -11.002 -8.477 1.00 98.31 454 THR A N 1
ATOM 3556 C CA . THR A 1 454 ? 20.341 -11.291 -7.458 1.00 98.31 454 THR A CA 1
ATOM 3557 C C . THR A 1 454 ? 21.695 -10.674 -7.818 1.00 98.31 454 THR A C 1
ATOM 3559 O O . THR A 1 454 ? 22.367 -10.125 -6.950 1.00 98.31 454 THR A O 1
ATOM 3562 N N . GLU A 1 455 ? 22.080 -10.724 -9.095 1.00 98.25 455 GLU A N 1
ATOM 3563 C CA . GLU A 1 455 ? 23.332 -10.133 -9.576 1.00 98.25 455 GLU A CA 1
ATOM 3564 C C . GLU A 1 455 ? 23.326 -8.606 -9.414 1.00 98.25 455 GLU A C 1
ATOM 3566 O O . GLU A 1 455 ? 24.260 -8.038 -8.852 1.00 98.25 455 GLU A O 1
ATOM 3571 N N . GLU A 1 456 ? 22.246 -7.935 -9.827 1.00 97.94 456 GLU A N 1
ATOM 3572 C CA . GLU A 1 456 ? 22.096 -6.485 -9.639 1.00 97.94 456 GLU A CA 1
ATOM 3573 C C . GLU A 1 456 ? 22.118 -6.106 -8.155 1.00 97.94 456 GLU A C 1
ATOM 3575 O O . GLU A 1 456 ? 22.804 -5.156 -7.778 1.00 97.94 456 GLU A O 1
ATOM 3580 N N . MET A 1 457 ? 21.430 -6.865 -7.296 1.00 98.44 457 MET A N 1
ATOM 3581 C CA . MET A 1 457 ? 21.439 -6.632 -5.852 1.00 98.44 457 MET A CA 1
ATOM 3582 C C . MET A 1 457 ? 22.856 -6.734 -5.275 1.00 98.44 457 MET A C 1
ATOM 3584 O O . MET A 1 457 ? 23.295 -5.846 -4.544 1.00 98.44 457 MET A O 1
ATOM 3588 N N . LEU A 1 458 ? 23.612 -7.771 -5.643 1.00 97.88 458 LEU A N 1
ATOM 3589 C CA . LEU A 1 458 ? 24.993 -7.942 -5.196 1.00 97.88 458 LEU A CA 1
ATOM 3590 C C . LEU A 1 458 ? 25.892 -6.789 -5.670 1.00 97.88 458 LEU A C 1
ATOM 3592 O O . LEU A 1 458 ? 26.663 -6.243 -4.878 1.00 97.88 458 LEU A O 1
ATOM 3596 N N . GLN A 1 459 ? 25.764 -6.373 -6.932 1.00 98.06 459 GLN A N 1
ATOM 3597 C CA . GLN A 1 459 ? 26.510 -5.238 -7.483 1.00 98.06 459 GLN A CA 1
ATOM 3598 C C . GLN A 1 459 ? 26.174 -3.921 -6.772 1.00 98.06 459 GLN A C 1
ATOM 3600 O O . GLN A 1 459 ? 27.076 -3.126 -6.492 1.00 98.06 459 GLN A O 1
ATOM 3605 N N . ILE A 1 460 ? 24.898 -3.685 -6.449 1.00 98.31 460 ILE A N 1
ATOM 3606 C CA . ILE A 1 460 ? 24.463 -2.532 -5.649 1.00 98.31 460 ILE A CA 1
ATOM 3607 C C . ILE A 1 460 ? 25.138 -2.573 -4.278 1.00 98.31 460 ILE A C 1
ATOM 3609 O O . ILE A 1 460 ? 25.748 -1.583 -3.877 1.00 98.31 460 ILE A O 1
ATOM 3613 N N . MET A 1 461 ? 25.108 -3.714 -3.587 1.00 98.12 461 MET A N 1
ATOM 3614 C CA . MET A 1 461 ? 25.717 -3.845 -2.261 1.00 98.12 461 MET A CA 1
ATOM 3615 C C . MET A 1 461 ? 27.240 -3.657 -2.279 1.00 98.12 461 MET A C 1
ATOM 3617 O O . MET A 1 461 ? 27.785 -3.013 -1.383 1.00 98.12 461 MET A O 1
ATOM 3621 N N . MET A 1 462 ? 27.938 -4.135 -3.314 1.00 97.56 462 MET A N 1
ATOM 3622 C CA . MET A 1 462 ? 29.374 -3.873 -3.493 1.00 97.56 462 MET A CA 1
ATOM 3623 C C . MET A 1 462 ? 29.672 -2.378 -3.678 1.00 97.56 462 MET A C 1
ATOM 3625 O O . MET A 1 462 ? 30.604 -1.859 -3.062 1.00 97.56 462 MET A O 1
ATOM 3629 N N . LYS A 1 463 ? 28.864 -1.666 -4.478 1.00 97.94 463 LYS A N 1
ATOM 3630 C CA . LYS A 1 463 ? 28.989 -0.208 -4.655 1.00 97.94 463 LYS A CA 1
ATOM 3631 C C . LYS A 1 463 ? 28.708 0.550 -3.360 1.00 97.94 463 LYS A C 1
ATOM 3633 O O . LYS A 1 463 ? 29.436 1.485 -3.042 1.00 97.94 463 LYS A O 1
ATOM 3638 N N . ILE A 1 464 ? 27.688 0.135 -2.603 1.00 97.94 464 ILE A N 1
ATOM 3639 C CA . ILE A 1 464 ? 27.365 0.710 -1.290 1.00 97.94 464 ILE A CA 1
ATOM 3640 C C . ILE A 1 464 ? 28.538 0.530 -0.326 1.00 97.94 464 ILE A C 1
ATOM 3642 O O . ILE A 1 464 ? 28.901 1.483 0.356 1.00 97.94 464 ILE A O 1
ATOM 3646 N N . LYS A 1 465 ? 29.169 -0.650 -0.305 1.00 96.00 465 LYS A N 1
ATOM 3647 C CA . LYS A 1 465 ? 30.338 -0.909 0.540 1.00 96.00 465 LYS A CA 1
ATOM 3648 C C . LYS A 1 465 ? 31.508 0.024 0.221 1.00 96.00 465 LYS A C 1
ATOM 3650 O O . LYS A 1 465 ? 32.006 0.685 1.124 1.00 96.00 465 LYS A O 1
ATOM 3655 N N . ALA A 1 466 ? 31.893 0.124 -1.051 1.00 96.00 466 ALA A N 1
ATOM 3656 C CA . ALA A 1 466 ? 32.975 1.016 -1.472 1.00 96.00 466 ALA A CA 1
ATOM 3657 C C . ALA A 1 466 ? 32.665 2.495 -1.162 1.00 96.00 466 ALA A C 1
ATOM 3659 O O . ALA A 1 466 ? 33.533 3.244 -0.721 1.00 96.00 466 ALA A O 1
ATOM 3660 N N . LEU A 1 467 ? 31.410 2.913 -1.351 1.00 96.88 467 LEU A N 1
ATOM 3661 C CA . LEU A 1 467 ? 30.975 4.275 -1.045 1.00 96.88 467 LEU A CA 1
ATOM 3662 C C . LEU A 1 467 ? 30.951 4.568 0.461 1.00 96.88 467 LEU A C 1
ATOM 3664 O O . LEU A 1 467 ? 31.238 5.690 0.867 1.00 96.88 467 LEU A O 1
ATOM 3668 N N . ALA A 1 468 ? 30.622 3.585 1.299 1.00 95.88 468 ALA A N 1
ATOM 3669 C CA . ALA A 1 468 ? 30.646 3.742 2.751 1.00 95.88 468 ALA A CA 1
ATOM 3670 C C . ALA A 1 468 ? 32.062 4.052 3.263 1.00 95.88 468 ALA A C 1
ATOM 3672 O O . ALA A 1 468 ? 32.239 4.969 4.067 1.00 95.88 468 ALA A O 1
ATOM 3673 N N . GLU A 1 469 ? 33.067 3.350 2.730 1.00 93.50 469 GLU A N 1
ATOM 3674 C CA . GLU A 1 469 ? 34.485 3.604 3.004 1.00 93.50 469 GLU A CA 1
ATOM 3675 C C . GLU A 1 469 ? 34.871 5.034 2.581 1.00 93.50 469 GLU A C 1
ATOM 3677 O O . GLU A 1 469 ? 35.399 5.796 3.390 1.00 93.50 469 GLU A O 1
ATOM 3682 N N . GLU A 1 470 ? 34.506 5.453 1.364 1.00 94.19 470 GLU A N 1
ATOM 3683 C CA . GLU A 1 470 ? 34.756 6.811 0.854 1.00 94.19 470 GLU A CA 1
ATOM 3684 C C . GLU A 1 470 ? 34.119 7.906 1.730 1.00 94.19 470 GLU A C 1
ATOM 3686 O O . GLU A 1 470 ? 34.774 8.880 2.110 1.00 94.19 470 GLU A O 1
ATOM 3691 N N . VAL A 1 471 ? 32.842 7.744 2.092 1.00 93.44 471 VAL A N 1
ATOM 3692 C CA . VAL A 1 471 ? 32.098 8.706 2.919 1.00 93.44 471 VAL A CA 1
ATOM 3693 C C . VAL A 1 471 ? 32.719 8.839 4.311 1.00 93.44 471 VAL A C 1
ATOM 3695 O O . VAL A 1 471 ? 32.758 9.948 4.854 1.00 93.44 471 VAL A O 1
ATOM 3698 N N . SER A 1 472 ? 33.229 7.740 4.872 1.00 90.06 472 SER A N 1
ATOM 3699 C CA . SER A 1 472 ? 33.802 7.713 6.220 1.00 90.06 472 SER A CA 1
ATOM 3700 C C . SER A 1 472 ? 35.097 8.512 6.367 1.00 90.06 472 SER A C 1
ATOM 3702 O O . SER A 1 472 ? 35.319 9.098 7.421 1.00 90.06 472 SER A O 1
ATOM 3704 N N . ILE A 1 473 ? 35.880 8.673 5.292 1.00 88.06 473 ILE A N 1
ATOM 3705 C CA . ILE A 1 473 ? 37.105 9.497 5.284 1.00 88.06 473 ILE A CA 1
ATOM 3706 C C . ILE A 1 473 ? 36.804 10.963 5.652 1.00 88.06 473 ILE A C 1
ATOM 3708 O O . ILE A 1 473 ? 37.651 11.657 6.210 1.00 88.06 473 ILE A O 1
ATOM 3712 N N . SER A 1 474 ? 35.585 11.447 5.377 1.00 83.62 474 SER A N 1
ATOM 3713 C CA . SER A 1 474 ? 35.163 12.812 5.730 1.00 83.62 474 SER A CA 1
ATOM 3714 C C . SER A 1 474 ? 34.897 13.025 7.228 1.00 83.62 474 SER A C 1
ATOM 3716 O O . SER A 1 474 ? 34.656 14.162 7.626 1.00 83.62 474 SER A O 1
ATOM 3718 N N . TYR A 1 475 ? 34.891 11.964 8.039 1.00 81.00 475 TYR A N 1
ATOM 3719 C CA . TYR A 1 475 ? 34.629 12.007 9.479 1.00 81.00 475 TYR A CA 1
ATOM 3720 C C . TYR A 1 475 ? 35.853 11.483 10.244 1.00 81.00 475 TYR A C 1
ATOM 3722 O O . TYR A 1 475 ? 35.810 10.371 10.770 1.00 81.00 475 TYR A O 1
ATOM 3730 N N . PRO A 1 476 ? 36.968 12.237 10.291 1.00 65.31 476 PRO A N 1
ATOM 3731 C CA . PRO A 1 476 ? 38.131 11.822 11.066 1.00 65.31 476 PRO A CA 1
ATOM 3732 C C . PRO A 1 476 ? 37.761 11.696 12.551 1.00 65.31 476 PRO A C 1
ATOM 3734 O O . PRO A 1 476 ? 37.141 12.597 13.120 1.00 65.31 476 PRO A O 1
ATOM 3737 N N . CYS A 1 477 ? 38.144 10.577 13.169 1.00 58.78 477 CYS A N 1
ATOM 3738 C CA . CYS A 1 477 ? 37.909 10.310 14.584 1.00 58.78 477 CYS A CA 1
ATOM 3739 C C . CYS A 1 477 ? 38.560 11.395 15.454 1.00 58.78 477 CYS A C 1
ATOM 3741 O O . CYS A 1 477 ? 39.768 11.625 15.378 1.00 58.78 477 CYS A O 1
ATOM 3743 N N . VAL A 1 478 ? 37.773 12.024 16.327 1.00 54.09 478 VAL A N 1
ATOM 3744 C CA . VAL A 1 478 ? 38.317 12.694 17.510 1.00 54.09 478 VAL A CA 1
ATOM 3745 C C . VAL A 1 478 ? 38.443 11.596 18.557 1.00 54.09 478 VAL A C 1
ATOM 3747 O O . VAL A 1 478 ? 37.432 11.107 19.049 1.00 54.09 478 VAL A O 1
ATOM 3750 N N . ALA A 1 479 ? 39.663 11.136 18.832 1.00 48.19 479 ALA A N 1
ATOM 3751 C CA . ALA A 1 479 ? 39.891 10.312 20.012 1.00 48.19 479 ALA A CA 1
ATOM 3752 C C . ALA A 1 479 ? 39.535 11.164 21.242 1.00 48.19 479 ALA A C 1
ATOM 3754 O O . ALA A 1 479 ? 40.137 12.225 21.425 1.00 48.19 479 ALA A O 1
ATOM 3755 N N . GLU A 1 480 ? 38.530 10.744 22.014 1.00 41.31 480 GLU A N 1
ATOM 3756 C CA . GLU A 1 480 ? 38.263 11.301 23.349 1.00 41.31 480 GLU A CA 1
ATOM 3757 C C . GLU A 1 480 ? 39.347 10.899 24.353 1.00 41.31 480 GLU A C 1
ATOM 3759 O O . GLU A 1 480 ? 39.816 9.734 24.300 1.00 41.31 480 GLU A O 1
#

Sequence (480 aa):
MSENLQLSAEEMRQLGYQAVDLIIDHMNHLKSKPVSETIDSDILRNKLTESIPENGSDPKELLHFLNRNVFNQITHVDHPHFLAFVPGPNNYVGVVADFLASGFNVFPTAWIAGAGAEQIELTTINWLKSMLGFPDSAEGLFVSGGSMANLTALTVARQAKLNNDIENAVVYFSDQTHFSVDRALKVLGFKHHQICRIETDEHLRISVSALKKQIKEDRTKGKKPFCVIANAGTTNCGAVDSLNELADLCNDEDVWLHADGSYGAPAILSEKGSAMLQGIHRADSLTLDPHKWLFQPYDVGCVLIRNSQYLSKTFRMMPEYIKDSETNVEGEINFGECGIELSRRFRALKVWLSFKVFGVAAFRQAIDHGIMLAEQVEAFLGKAKDWEVVTPAQLGIVTFRYIPSELASTDTINEINKKLVKEITHRGFAMLSTTELKEKVVIRLCSINPRTTTEEMLQIMMKIKALAEEVSISYPCVAE

GO terms:
  GO:0036467 5-hydroxy-L-tryptophan decarboxylase activity (F, EXP)
  GO:0036468 L-dopa decarboxylase activity (F, EXP)
  GO:0036469 L-tryptophan decarboxylase activity (F, EXP)
  GO:0050174 phenylalanine decarboxylase activity (F, EXP)

InterPro domains:
  IPR002129 Pyridoxal phosphate-dependent decarboxylase, major domain [PF00282] (45-402)
  IPR010977 Aromatic-L-amino-acid decarboxylase [PR00800] (12-31)
  IPR010977 Aromatic-L-amino-acid decarboxylase [PR00800] (79-98)
  IPR010977 Aromatic-L-amino-acid decarboxylase [PR00800] (100-118)
  IPR010977 Aromatic-L-amino-acid decarboxylase [PR00800] (119-138)
  IPR010977 Aromatic-L-amino-acid decarboxylase [PR00800] (341-356)
  IPR010977 Aromatic-L-amino-acid decarboxylase [PR00800] (384-403)
  IPR010977 Aromatic-L-amino-acid decarboxylase [PTHR11999] (6-471)
  IPR015421 Pyridoxal phosphate-dependent transferase, major domain [G3DSA:3.40.640.10] (94-350)
  IPR015422 Pyridoxal phosphate-dependent transferase, small domain [G3DSA:3.90.1150.10] (351-474)
  IPR015424 Pyridoxal phosphate-dependent transferase [SSF53383] (8-471)